Protein AF-A0A510JCS2-F1 (afdb_monomer)

Foldseek 3Di:
DDDDDDDDDDDDDDDDDDDDDDDDDDDDDDPPPDPPPDDPPPPPPDPDPPPDDQPFFDFCLPFQFLADDQFWEQFAPAAAFFQDPVGRQDADEDDCVQQADADDPPPPPALDCNVHPRHQEDQQKEWEWQWQADQPPPVLAHTDGAQFTGIHNGTHQWTDHPSDIDGNFRTGREHEEYEFLPPDDDDDPNDDTIDHEHENYEFEYEFCFLNNAHGPPRTRAHEHYEYAAEYEYEHYEAEAFARYEDYEYEQLQLYAYAYYNYEHEYYDPVDPRGHRASYEDYEYAAAFLLCSLFVSQVHGLLAAHHEYHYEYEYEQQFESYEHYEDAFEGGAYQYAYPYEAEAQFASYEDYHQQFAYFQLLLQQQFFAHPDQLGNHSRHHNVLQGRFHEHHCVDAYEYQFANYEYAEFFAADFCVSHDYDYQGPVQVPPDDDDRDPPPPPVQADHPVLSVVLRRLRRTRAHLHEYAFHYEYWQHNHPPPPDCFGDPRRPPPPGRNAHENYEREEAERLFAFPDACCPRSVNDNSPRRRRSSSRTTHAAEYQHYHYHYHPRYDSYYHYDYHNNGHYHHLDPDDPDFQWGWDFDQDPVHNSGTDTHTDPVGTNPSDDHRDDDDPD

Secondary structure (DSSP, 8-state):
------PPPPP---PPPPPP----PPP----------PPP--------------------SS------SSS-EEE--SBPPP--TT-SS---B--HHHH---SSS---SS--TTTS----B-TT-EEEEEEEEPTT-SSS--EEEEEEEEETTEE--EEEETTEEEES-S--SEEEEEE-TT----EETTEE---EEEEEEEEEE--S-TT--PBGGGBS-EEEEEEESSEEEEEEEEEE-SSEEEEEEETTT--EEEEEEEEEEE---S-TT----S-EEEEEE-B-HHHHHHTTTTSGGGT--EEEEEEEEEEE-SSS-EEEEEESS---EEEE--S-EEE-SSS-EEEEEES-B--HHHHTT-S---STT-SSS---SSSS----EEE-SSPPEE-STT-EEEEE------TTS--B---GGGS-SS-----TT---TTS--HHHHHHHHHHT-S--B-SEEEEEEEESS-SSSSTT-SS--TTT-SSS-TTSEES-EEEEE-S---TT--HHHHS--B-TTT--BGGGS----EEE-EEEEEE-TTEES-EEEEE-TT--EEES-SS-SS--EEEEEEE-SS-TTSEEEEEEEEEE-TTPPPP------

Organism: NCBI:txid157692

Mean predicted aligned error: 10.58 Å

pLDDT: mean 82.83, std 17.28, range [33.03, 98.69]

Solvent-accessible surface area (backbone atoms only — not comparable to full-atom values): 31868 Å² total; per-residue (Å²): 142,82,84,88,86,85,86,79,83,80,89,78,88,76,81,87,76,81,79,84,85,81,80,81,76,78,83,81,74,75,81,79,83,69,77,88,69,75,72,78,80,78,80,70,76,74,84,73,75,77,89,73,81,81,78,69,57,82,64,64,84,76,57,73,48,52,55,57,76,82,76,18,26,66,34,35,62,33,64,29,43,38,65,45,98,87,62,53,47,70,87,28,61,55,47,57,92,58,64,57,70,42,74,55,97,72,50,78,92,59,82,46,60,47,41,40,31,59,42,30,25,38,74,64,42,39,38,19,21,22,30,44,55,40,95,83,48,85,82,57,72,48,61,46,78,37,59,36,20,30,44,60,91,38,50,36,46,46,32,40,41,97,76,42,84,46,70,81,44,57,20,41,18,15,28,33,37,45,35,30,76,83,69,78,85,58,74,65,93,86,46,91,65,67,36,24,42,39,31,33,31,34,34,24,20,16,18,50,46,63,82,37,47,51,20,51,92,79,22,48,20,20,31,23,32,37,43,39,33,32,28,40,43,33,45,34,42,30,29,31,37,10,32,14,28,43,33,34,36,44,30,29,36,22,27,43,36,36,32,38,71,26,37,47,29,48,43,74,86,81,44,89,80,40,72,38,31,29,26,28,46,34,37,46,40,28,31,24,56,41,20,28,48,32,46,42,58,93,40,24,27,23,25,34,44,11,29,45,39,54,32,51,33,26,46,36,58,38,32,41,26,29,40,36,37,40,41,22,37,48,44,20,36,37,40,47,37,52,20,51,38,38,31,26,8,16,31,25,28,45,32,39,32,37,13,28,30,51,28,47,54,58,36,51,48,31,24,60,48,92,49,90,85,49,53,18,35,22,40,52,77,72,55,50,44,25,61,17,30,41,30,35,76,31,49,37,36,35,15,13,14,30,25,31,42,36,36,20,30,43,78,45,84,41,85,76,45,63,65,45,79,59,29,46,85,64,56,51,90,79,68,101,62,96,57,93,76,77,79,52,99,84,57,81,54,70,68,57,46,50,57,23,30,42,44,12,13,19,16,37,56,51,36,43,26,32,50,36,31,37,32,5,75,44,28,32,86,53,90,80,47,81,43,30,44,84,52,6,40,78,85,77,52,36,72,42,17,36,32,27,31,43,33,41,37,29,36,34,33,26,70,87,50,46,36,46,76,65,29,26,43,57,22,84,78,43,50,40,59,44,58,62,45,67,41,51,46,37,46,31,28,28,80,49,77,45,76,29,93,28,40,37,76,60,39,68,67,47,71,36,76,69,29,38,78,45,67,52,49,97,65,74,97,68,76,47,67,16,48,40,73,42,64,28,92,92,43,72,94,40,41,37,89,34,80,37,91,92,44,55,22,82,74,62,65,65,58,67,68,88,72,86,126

Radius of gyration: 36.14 Å; Cα contacts (8 Å, |Δi|>4): 1720; chains: 1; bounding box: 73×87×168 Å

Structure (mmCIF, N/CA/C/O backbone):
data_AF-A0A510JCS2-F1
#
_entry.id   AF-A0A510JCS2-F1
#
loop_
_atom_site.group_PDB
_atom_site.id
_atom_site.type_symbol
_atom_site.label_atom_id
_atom_site.label_alt_id
_atom_site.label_comp_id
_atom_site.label_asym_id
_atom_site.label_entity_id
_atom_site.label_seq_id
_atom_site.pdbx_PDB_ins_code
_atom_site.Cartn_x
_atom_site.Cartn_y
_atom_site.Cartn_z
_atom_site.occupancy
_atom_site.B_iso_or_equiv
_atom_site.auth_seq_id
_atom_site.auth_comp_id
_atom_site.auth_asym_id
_atom_site.auth_atom_id
_atom_site.pdbx_PDB_model_num
ATOM 1 N N . MET A 1 1 ? -25.980 69.689 127.027 1.00 40.28 1 MET A N 1
ATOM 2 C CA . MET A 1 1 ? -26.765 68.576 127.602 1.00 40.28 1 MET A CA 1
ATOM 3 C C . MET A 1 1 ? -27.715 68.049 126.528 1.00 40.28 1 MET A C 1
ATOM 5 O O . MET A 1 1 ? -28.690 68.714 126.209 1.00 40.28 1 MET A O 1
ATOM 9 N N . LYS A 1 2 ? -27.383 66.916 125.907 1.00 33.03 2 LYS A N 1
ATOM 10 C CA . LYS A 1 2 ? -28.303 66.027 125.181 1.00 33.03 2 LYS A CA 1
ATOM 11 C C . LYS A 1 2 ? -27.765 64.620 125.427 1.00 33.03 2 LYS A C 1
ATOM 13 O O . LYS A 1 2 ? -26.567 64.405 125.288 1.00 33.03 2 LYS A O 1
ATOM 18 N N . VAL A 1 3 ? -28.640 63.771 125.947 1.00 37.84 3 VAL A N 1
ATOM 19 C CA . VAL A 1 3 ? -28.343 62.483 126.574 1.00 37.84 3 VAL A CA 1
ATOM 20 C C . VAL A 1 3 ? -28.224 61.388 125.516 1.00 37.84 3 VAL A C 1
ATOM 22 O O . VAL A 1 3 ? -28.898 61.434 124.488 1.00 37.84 3 VAL A O 1
ATOM 25 N N . ASP A 1 4 ? -27.335 60.449 125.826 1.00 39.06 4 ASP A N 1
ATOM 26 C CA . ASP A 1 4 ? -26.970 59.224 125.124 1.00 39.06 4 ASP A CA 1
ATOM 27 C C . ASP A 1 4 ? -28.124 58.358 124.616 1.00 39.06 4 ASP A C 1
ATOM 29 O O . ASP A 1 4 ? -29.135 58.165 125.291 1.00 39.06 4 ASP A O 1
ATOM 33 N N . ALA A 1 5 ? -27.846 57.677 123.503 1.00 37.25 5 ALA A N 1
ATOM 34 C CA . ALA A 1 5 ? -28.131 56.253 123.366 1.00 37.25 5 ALA A CA 1
ATOM 35 C C . ALA A 1 5 ? -27.218 55.649 122.286 1.00 37.25 5 ALA A C 1
ATOM 37 O O . ALA A 1 5 ? -27.336 55.983 121.109 1.00 37.25 5 ALA A O 1
ATOM 38 N N . SER A 1 6 ? -26.347 54.706 122.649 1.00 43.09 6 SER A N 1
ATOM 39 C CA . SER A 1 6 ? -25.960 53.661 121.697 1.00 43.09 6 SER A CA 1
ATOM 40 C C . SER A 1 6 ? -25.827 52.322 122.417 1.00 43.09 6 SER A C 1
ATOM 42 O O . SER A 1 6 ? -25.069 52.166 123.374 1.00 43.09 6 SER A O 1
ATOM 44 N N . ILE A 1 7 ? -26.650 51.381 121.966 1.00 52.44 7 ILE A N 1
ATOM 45 C CA . ILE A 1 7 ? -26.740 49.991 122.399 1.00 52.44 7 ILE A CA 1
ATOM 46 C C . ILE A 1 7 ? -25.751 49.197 121.540 1.00 52.44 7 ILE A C 1
ATOM 48 O O . ILE A 1 7 ? -25.805 49.282 120.314 1.00 52.44 7 ILE A O 1
ATOM 52 N N . ARG A 1 8 ? -24.862 48.409 122.157 1.00 50.75 8 ARG A N 1
ATOM 53 C CA . ARG A 1 8 ? -24.066 47.395 121.444 1.00 50.75 8 ARG A CA 1
ATOM 54 C C . ARG A 1 8 ? -24.706 46.014 121.651 1.00 50.75 8 ARG A C 1
ATOM 56 O O . ARG A 1 8 ? -24.877 45.623 122.806 1.00 50.75 8 ARG A O 1
ATOM 63 N N . PRO A 1 9 ? -25.072 45.281 120.584 1.00 52.47 9 PRO A N 1
ATOM 64 C CA . PRO A 1 9 ? -25.609 43.927 120.705 1.00 52.47 9 PRO A CA 1
ATOM 65 C C . PRO A 1 9 ? -24.575 42.950 121.281 1.00 52.47 9 PRO A C 1
ATOM 67 O O . PRO A 1 9 ? -23.392 43.021 120.948 1.00 52.47 9 PRO A O 1
ATOM 70 N N . LYS A 1 10 ? -25.036 42.027 122.133 1.00 50.28 10 LYS A N 1
ATOM 71 C CA . LYS A 1 10 ? -24.261 40.870 122.607 1.00 50.28 10 LYS A CA 1
ATOM 72 C C . LYS A 1 10 ? -23.928 39.940 121.435 1.00 50.28 10 LYS A C 1
ATOM 74 O O . LYS A 1 10 ? -24.778 39.698 120.583 1.00 50.28 10 LYS A O 1
ATOM 79 N N . SER A 1 11 ? -22.711 39.402 121.434 1.00 54.38 11 SER A N 1
ATOM 80 C CA . SER A 1 11 ? -22.283 38.321 120.546 1.00 54.38 11 SER A CA 1
ATOM 81 C C . SER A 1 11 ? -23.146 37.074 120.758 1.00 54.38 11 SER A C 1
ATOM 83 O O . SER A 1 11 ? -23.364 36.659 121.897 1.00 54.38 11 SER A O 1
ATOM 85 N N . VAL A 1 12 ? -23.623 36.491 119.660 1.00 52.31 12 VAL A N 1
ATOM 86 C CA . VAL A 1 12 ? -24.326 35.205 119.623 1.00 52.31 12 VAL A CA 1
ATOM 87 C C . VAL A 1 12 ? -23.375 34.206 118.974 1.00 52.31 12 VAL A C 1
ATOM 89 O O . VAL A 1 12 ? -23.005 34.381 117.815 1.00 52.31 12 VAL A O 1
ATOM 92 N N . GLU A 1 13 ? -22.950 33.196 119.729 1.00 54.44 13 GLU A N 1
ATOM 93 C CA . GLU A 1 13 ? -22.281 32.017 119.179 1.00 54.44 13 GLU A CA 1
ATOM 94 C C . GLU A 1 13 ? -23.361 31.063 118.653 1.00 54.44 13 GLU A C 1
ATOM 96 O O . GLU A 1 13 ? -24.309 30.736 119.367 1.00 54.44 13 GLU A O 1
ATOM 101 N N . LEU A 1 14 ? -23.253 30.676 117.382 1.00 51.94 14 LEU A N 1
ATOM 102 C CA . LEU A 1 14 ? -24.076 29.640 116.764 1.00 51.94 14 LEU A CA 1
ATOM 103 C C . LEU A 1 14 ? -23.169 28.442 116.494 1.00 51.94 14 LEU A C 1
ATOM 105 O O . LEU A 1 14 ? -22.202 28.564 115.739 1.00 51.94 14 LEU A O 1
ATOM 109 N N . ASP A 1 15 ? -23.487 27.304 117.106 1.00 56.53 15 ASP A N 1
ATOM 110 C CA . ASP A 1 15 ? -22.821 26.036 116.823 1.00 56.53 15 ASP A CA 1
ATOM 111 C C . ASP A 1 15 ? -22.972 25.674 115.329 1.00 56.53 15 ASP A C 1
ATOM 113 O O . ASP A 1 15 ? -24.056 25.850 114.757 1.00 56.53 15 ASP A O 1
ATOM 117 N N . PRO A 1 16 ? -21.917 25.167 114.662 1.00 56.81 16 PRO A N 1
ATOM 118 C CA . PRO A 1 16 ? -21.992 24.809 113.254 1.00 56.81 16 PRO A CA 1
ATOM 119 C C . PRO A 1 16 ? -22.957 23.636 113.036 1.00 56.81 16 PRO A C 1
ATOM 121 O O . PRO A 1 16 ? -22.722 22.520 113.496 1.00 56.81 16 PRO A O 1
ATOM 124 N N . VAL A 1 17 ? -24.031 23.881 112.283 1.00 59.53 17 VAL A N 1
ATOM 125 C CA . VAL A 1 17 ? -24.953 22.837 111.817 1.00 59.53 17 VAL A CA 1
ATOM 126 C C . VAL A 1 17 ? -24.301 22.091 110.641 1.00 59.53 17 VAL A C 1
ATOM 128 O O . VAL A 1 17 ? -23.920 22.739 109.662 1.00 59.53 17 VAL A O 1
ATOM 131 N N . PRO A 1 18 ? -24.168 20.752 110.685 1.00 58.53 18 PRO A N 1
ATOM 132 C CA . PRO A 1 18 ? -23.629 19.976 109.571 1.00 58.53 18 PRO A CA 1
ATOM 133 C C . PRO A 1 18 ? -24.501 20.134 108.320 1.00 58.53 18 PRO A C 1
ATOM 135 O O . PRO A 1 18 ? -25.719 19.958 108.377 1.00 58.53 18 PRO A O 1
ATOM 138 N N . ALA A 1 19 ? -23.882 20.454 107.183 1.00 54.91 19 ALA A N 1
ATOM 139 C CA . ALA A 1 19 ? -24.587 20.563 105.911 1.00 54.91 19 ALA A CA 1
ATOM 140 C C . ALA A 1 19 ? -25.191 19.201 105.499 1.00 54.91 19 ALA A C 1
ATOM 142 O O . ALA A 1 19 ? -24.510 18.177 105.610 1.00 54.91 19 ALA A O 1
ATOM 143 N N . PRO A 1 20 ? -26.440 19.159 104.999 1.00 56.12 20 PRO A N 1
ATOM 144 C CA . PRO A 1 20 ? -27.030 17.928 104.492 1.00 56.12 20 PRO A CA 1
ATOM 145 C C . PRO A 1 20 ? -26.264 17.448 103.254 1.00 56.12 20 PRO A C 1
ATOM 147 O O . PRO A 1 20 ? -26.075 18.183 102.285 1.00 56.12 20 PRO A O 1
ATOM 150 N N . THR A 1 21 ? -25.824 16.194 103.279 1.00 52.25 21 THR A N 1
ATOM 151 C CA . THR A 1 21 ? -25.236 15.513 102.125 1.00 52.25 21 THR A CA 1
ATOM 152 C C . THR A 1 21 ? -26.355 15.097 101.174 1.00 52.25 21 THR A C 1
ATOM 154 O O . THR A 1 21 ? -27.142 14.201 101.468 1.00 52.25 21 THR A O 1
ATOM 157 N N . VAL A 1 22 ? -26.441 15.756 100.019 1.00 52.44 22 VAL A N 1
ATOM 158 C CA . VAL A 1 22 ? -27.317 15.329 98.922 1.00 52.44 22 VAL A CA 1
ATOM 159 C C . VAL A 1 22 ? -26.556 14.289 98.106 1.00 52.44 22 VAL A C 1
ATOM 161 O O . VAL A 1 22 ? -25.586 14.617 97.426 1.00 52.44 22 VAL A O 1
ATOM 164 N N . SER A 1 23 ? -26.968 13.025 98.189 1.00 56.09 23 SER A N 1
ATOM 165 C CA . SER A 1 23 ? -26.507 11.992 97.259 1.00 56.09 23 SER A CA 1
ATOM 166 C C . SER A 1 23 ? -27.398 12.021 96.017 1.00 56.09 23 SER A C 1
ATOM 168 O O . SER A 1 23 ? -28.617 11.893 96.107 1.00 56.09 23 SER A O 1
ATOM 170 N N . ILE A 1 24 ? -26.799 12.236 94.847 1.00 51.81 24 ILE A N 1
ATOM 171 C CA . ILE A 1 24 ? -27.482 12.074 93.562 1.00 51.81 24 ILE A CA 1
ATOM 172 C C . ILE A 1 24 ? -27.280 10.613 93.166 1.00 51.81 24 ILE A C 1
ATOM 174 O O . ILE A 1 24 ? -26.166 10.213 92.832 1.00 51.81 24 ILE A O 1
ATOM 178 N N . ALA A 1 25 ? -28.333 9.802 93.245 1.00 60.12 25 ALA A N 1
ATOM 179 C CA . ALA A 1 25 ? -28.305 8.467 92.660 1.00 60.12 25 ALA A CA 1
ATOM 180 C C . ALA A 1 25 ? -28.222 8.597 91.131 1.00 60.12 25 ALA A C 1
ATOM 182 O O . ALA A 1 25 ? -28.935 9.405 90.531 1.00 60.12 25 ALA A O 1
ATOM 183 N N . THR A 1 26 ? -27.344 7.823 90.495 1.00 53.34 26 THR A N 1
ATOM 184 C CA . THR A 1 26 ? -27.272 7.729 89.033 1.00 53.34 26 THR A CA 1
ATOM 185 C C . THR A 1 26 ? -28.647 7.315 88.491 1.00 53.34 26 THR A C 1
ATOM 187 O O . THR A 1 26 ? -29.250 6.403 89.062 1.00 53.34 26 THR A O 1
ATOM 190 N N . PRO A 1 27 ? -29.171 7.943 87.421 1.00 54.16 27 PRO A N 1
ATOM 191 C CA . PRO A 1 27 ? -30.419 7.499 86.814 1.00 54.16 27 PRO A CA 1
ATOM 192 C C . PRO A 1 27 ? -30.298 6.026 86.409 1.00 54.16 27 PRO A C 1
ATOM 194 O O . PRO A 1 27 ? -29.400 5.662 85.652 1.00 54.16 27 PRO A O 1
ATOM 197 N N . SER A 1 28 ? -31.191 5.181 86.921 1.00 57.56 28 SER A N 1
ATOM 198 C CA . SER A 1 28 ? -31.373 3.826 86.405 1.00 57.56 28 SER A CA 1
ATOM 199 C C . SER A 1 28 ? -32.065 3.944 85.053 1.00 57.56 28 SER A C 1
ATOM 201 O O . SER A 1 28 ? -33.245 4.283 84.996 1.00 57.56 28 SER A O 1
ATOM 203 N N . LEU A 1 29 ? -31.330 3.710 83.969 1.00 51.47 29 LEU A N 1
ATOM 204 C CA . LEU A 1 29 ? -31.937 3.443 82.670 1.00 51.47 29 LEU A CA 1
ATOM 205 C C . LEU A 1 29 ? -32.537 2.040 82.726 1.00 51.47 29 LEU A C 1
ATOM 207 O O . LEU A 1 29 ? -31.810 1.073 82.958 1.00 51.47 29 LEU A O 1
ATOM 211 N N . ASP A 1 30 ? -33.847 1.931 82.510 1.00 61.56 30 ASP A N 1
ATOM 212 C CA . ASP A 1 30 ? -34.448 0.644 82.176 1.00 61.56 30 ASP A CA 1
ATOM 213 C C . ASP A 1 30 ? -33.700 0.077 80.958 1.00 61.56 30 ASP A C 1
ATOM 215 O O . ASP A 1 30 ? -33.443 0.822 80.003 1.00 61.56 30 ASP A O 1
ATOM 219 N N . PRO A 1 31 ? -33.307 -1.208 80.961 1.00 55.94 31 PRO A N 1
ATOM 220 C CA . PRO A 1 31 ? -32.676 -1.800 79.796 1.00 55.94 31 PRO A CA 1
ATOM 221 C C . PRO A 1 31 ? -33.654 -1.703 78.624 1.00 55.94 31 PRO A C 1
ATOM 223 O O . PRO A 1 31 ? -34.727 -2.311 78.637 1.00 55.94 31 PRO A O 1
ATOM 226 N N . LEU A 1 32 ? -33.292 -0.915 77.608 1.00 53.06 32 LEU A N 1
ATOM 227 C CA . LEU A 1 32 ? -33.999 -0.920 76.337 1.00 53.06 32 LEU A CA 1
ATOM 228 C C . LEU A 1 32 ? -33.812 -2.321 75.752 1.00 53.06 32 LEU A C 1
ATOM 230 O O . LEU A 1 32 ? -32.733 -2.665 75.275 1.00 53.06 32 LEU A O 1
ATOM 234 N N . ASN A 1 33 ? -34.854 -3.144 75.832 1.00 59.09 33 ASN A N 1
ATOM 235 C CA . ASN A 1 33 ? -34.859 -4.475 75.248 1.00 59.09 33 ASN A CA 1
ATOM 236 C C . ASN A 1 33 ? -35.090 -4.322 73.736 1.00 59.09 33 ASN A C 1
ATOM 238 O O . ASN A 1 33 ? -36.185 -4.566 73.229 1.00 59.09 33 ASN A O 1
ATOM 242 N N . ILE A 1 34 ? -34.083 -3.800 73.032 1.00 58.91 34 ILE A N 1
ATOM 243 C CA . ILE A 1 34 ? -34.068 -3.789 71.572 1.00 58.91 34 ILE A CA 1
ATOM 244 C C . ILE A 1 34 ? -33.797 -5.239 71.169 1.00 58.91 34 ILE A C 1
ATOM 246 O O . ILE A 1 34 ? -32.753 -5.766 71.558 1.00 58.91 34 ILE A O 1
ATOM 250 N N . PRO A 1 35 ? -34.716 -5.922 70.465 1.00 59.91 35 PRO A N 1
ATOM 251 C CA . PRO A 1 35 ? -34.397 -7.226 69.914 1.00 59.91 35 PRO A CA 1
ATOM 252 C C . PRO A 1 35 ? -33.165 -7.066 69.027 1.00 59.91 35 PRO A C 1
ATOM 254 O O . PRO A 1 35 ? -33.132 -6.172 68.180 1.00 59.91 35 PRO A O 1
ATOM 257 N N . ASP A 1 36 ? -32.162 -7.909 69.260 1.00 57.91 36 ASP A N 1
ATOM 258 C CA . ASP A 1 36 ? -30.981 -8.030 68.412 1.00 57.91 36 ASP A CA 1
ATOM 259 C C . ASP A 1 36 ? -31.480 -8.516 67.044 1.00 57.91 36 ASP A C 1
ATOM 261 O O . ASP A 1 36 ? -31.690 -9.705 66.803 1.00 57.91 36 ASP A O 1
ATOM 265 N N . MET A 1 37 ? -31.864 -7.569 66.190 1.00 58.94 37 MET A N 1
ATOM 266 C CA . MET A 1 37 ? -32.220 -7.859 64.817 1.00 58.94 37 MET A CA 1
ATOM 267 C C . MET A 1 37 ? -30.908 -7.936 64.068 1.00 58.94 37 MET A C 1
ATOM 269 O O . MET A 1 37 ? -30.307 -6.901 63.769 1.00 58.94 37 MET A O 1
ATOM 273 N N . ASP A 1 38 ? -30.484 -9.163 63.768 1.00 66.31 38 ASP A N 1
ATOM 274 C CA . ASP A 1 38 ? -29.432 -9.389 62.790 1.00 66.31 38 ASP A CA 1
ATOM 275 C C . ASP A 1 38 ? -29.749 -8.534 61.553 1.00 66.31 38 ASP A C 1
ATOM 277 O O . ASP A 1 38 ? -30.872 -8.605 61.027 1.00 66.31 38 ASP A O 1
ATOM 281 N N . PRO A 1 39 ? -28.817 -7.675 61.100 1.00 63.12 39 PRO A N 1
ATOM 282 C CA . PRO A 1 39 ? -29.041 -6.898 59.897 1.00 63.12 39 PRO A CA 1
ATOM 283 C C . PRO A 1 39 ? -29.386 -7.872 58.765 1.00 63.12 39 PRO A C 1
ATOM 285 O O . PRO A 1 39 ? -28.739 -8.918 58.650 1.00 63.12 39 PRO A O 1
ATOM 288 N N . PRO A 1 40 ? -30.411 -7.576 57.941 1.00 64.44 40 PRO A N 1
ATOM 289 C CA . PRO A 1 40 ? -30.800 -8.468 56.861 1.00 64.44 40 PRO A CA 1
ATOM 290 C C . PRO A 1 40 ? -29.562 -8.779 56.026 1.00 64.44 40 PRO A C 1
ATOM 292 O O . PRO A 1 40 ? -28.863 -7.861 55.592 1.00 64.44 40 PRO A O 1
ATOM 295 N N . SER A 1 41 ? -29.267 -10.068 55.845 1.00 65.00 41 SER A N 1
ATOM 296 C CA . SER A 1 41 ? -28.102 -10.493 55.080 1.00 65.00 41 SER A CA 1
ATOM 297 C C . SER A 1 41 ? -28.197 -9.882 53.684 1.00 65.00 41 SER A C 1
ATOM 299 O O . SER A 1 41 ? -29.076 -10.244 52.896 1.00 65.00 41 SER A O 1
ATOM 301 N N . LEU A 1 42 ? -27.319 -8.929 53.386 1.00 55.28 42 LEU A N 1
ATOM 302 C CA . LEU A 1 42 ? -27.231 -8.343 52.063 1.00 55.28 42 LEU A CA 1
ATOM 303 C C . LEU A 1 42 ? -26.590 -9.394 51.160 1.00 55.28 42 LEU A C 1
ATOM 305 O O . LEU A 1 42 ? -25.377 -9.592 51.186 1.00 55.28 42 LEU A O 1
ATOM 309 N N . ASN A 1 43 ? -27.415 -10.101 50.392 1.00 66.56 43 ASN A N 1
ATOM 310 C CA . ASN A 1 43 ? -26.926 -11.003 49.365 1.00 66.56 43 ASN A CA 1
ATOM 311 C C . ASN A 1 43 ? -26.439 -10.133 48.200 1.00 66.56 43 ASN A C 1
ATOM 313 O O . ASN A 1 43 ? -27.210 -9.794 47.303 1.00 66.56 43 ASN A O 1
ATOM 317 N N . VAL A 1 44 ? -25.193 -9.664 48.285 1.00 61.91 44 VAL A N 1
ATOM 318 C CA . VAL A 1 44 ? -24.535 -8.970 47.178 1.00 61.91 44 VAL A CA 1
ATOM 319 C C . VAL A 1 44 ? -24.339 -10.028 46.094 1.00 61.91 44 VAL A C 1
ATOM 321 O O . VAL A 1 44 ? -23.590 -10.974 46.342 1.00 61.91 44 VAL A O 1
ATOM 324 N N . PRO A 1 45 ? -25.029 -9.943 44.940 1.00 65.31 45 PRO A N 1
ATOM 325 C CA . PRO A 1 45 ? -24.808 -10.901 43.872 1.00 65.31 45 PRO A CA 1
ATOM 326 C C . PRO A 1 45 ? -23.322 -10.887 43.525 1.00 65.31 45 PRO A C 1
ATOM 328 O O . PRO A 1 45 ? -22.732 -9.823 43.318 1.00 65.31 45 PRO A O 1
ATOM 331 N N . GLU A 1 46 ? -22.719 -12.072 43.519 1.00 71.12 46 GLU A N 1
ATOM 332 C CA . GLU A 1 46 ? -21.349 -12.248 43.062 1.00 71.12 46 GLU A CA 1
ATOM 333 C C . GLU A 1 46 ? -21.256 -11.650 41.648 1.00 71.12 46 GLU A C 1
ATOM 335 O O . GLU A 1 46 ? -22.172 -11.878 40.847 1.00 71.12 46 GLU A O 1
ATOM 340 N N . PRO A 1 47 ? -20.236 -10.829 41.334 1.00 53.72 47 PRO A N 1
ATOM 341 C CA . PRO A 1 47 ? -20.093 -10.261 40.004 1.00 53.72 47 PRO A CA 1
ATOM 342 C C . PRO A 1 47 ? -20.078 -11.397 38.982 1.00 53.72 47 PRO A C 1
ATOM 344 O O . PRO A 1 47 ? -19.101 -12.135 38.876 1.00 53.72 47 PRO A O 1
ATOM 347 N N . ALA A 1 48 ? -21.173 -11.564 38.243 1.00 59.50 48 ALA A N 1
ATOM 348 C CA . ALA A 1 48 ? -21.183 -12.471 37.116 1.00 59.50 48 ALA A CA 1
ATOM 349 C C . ALA A 1 48 ? -20.252 -11.854 36.077 1.00 59.50 48 ALA A C 1
ATOM 351 O O . ALA A 1 48 ? -20.562 -10.800 35.517 1.00 59.50 48 ALA A O 1
ATOM 352 N N . THR A 1 49 ? -19.094 -12.474 35.850 1.00 52.34 49 THR A N 1
ATOM 353 C CA . THR A 1 49 ? -18.273 -12.152 34.687 1.00 52.34 49 THR A CA 1
ATOM 354 C C . THR A 1 49 ? -19.190 -12.322 33.480 1.00 52.34 49 THR A C 1
ATOM 356 O O . THR A 1 49 ? -19.708 -13.425 33.293 1.00 52.34 49 THR A O 1
ATOM 359 N N . PRO A 1 50 ? -19.489 -11.268 32.703 1.00 54.56 50 PRO A N 1
ATOM 360 C CA . PRO A 1 50 ? -20.288 -11.456 31.510 1.00 54.56 50 PRO A CA 1
ATOM 361 C C . PRO A 1 50 ? -19.563 -12.475 30.628 1.00 54.56 50 PRO A C 1
ATOM 363 O O . PRO A 1 50 ? -18.395 -12.273 30.292 1.00 54.56 50 PRO A O 1
ATOM 366 N N . ASP A 1 51 ? -20.247 -13.565 30.271 1.00 56.09 51 ASP A N 1
ATOM 367 C CA . ASP A 1 51 ? -19.819 -14.485 29.214 1.00 56.09 51 ASP A CA 1
ATOM 368 C C . ASP A 1 51 ? -19.949 -13.736 27.879 1.00 56.09 51 ASP A C 1
ATOM 370 O O . ASP A 1 51 ? -20.889 -13.901 27.103 1.00 56.09 51 ASP A O 1
ATOM 374 N N . PHE A 1 52 ? -19.032 -12.797 27.657 1.00 58.34 52 PHE A N 1
ATOM 375 C CA . PHE A 1 52 ? -18.953 -12.006 26.445 1.00 58.34 52 PHE A CA 1
ATOM 376 C C . PHE A 1 52 ? -17.928 -12.651 25.518 1.00 58.34 52 PHE A C 1
ATOM 378 O O . PHE A 1 52 ? -16.724 -12.405 25.610 1.00 58.34 52 PHE A O 1
ATOM 385 N N . ALA A 1 53 ? -18.415 -13.499 24.615 1.00 63.72 53 ALA A N 1
ATOM 386 C CA . ALA A 1 53 ? -17.640 -13.928 23.463 1.00 63.72 53 ALA A CA 1
ATOM 387 C C . ALA A 1 53 ? -17.706 -12.821 22.401 1.00 63.72 53 ALA A C 1
ATOM 389 O O . ALA A 1 53 ? -18.741 -12.609 21.772 1.00 63.72 53 ALA A O 1
ATOM 390 N N . LEU A 1 54 ? -16.605 -12.090 22.226 1.00 70.69 54 LEU A N 1
ATOM 391 C CA . LEU A 1 54 ? -16.479 -11.093 21.168 1.00 70.69 54 LEU A CA 1
ATOM 392 C C . LEU A 1 54 ? -16.237 -11.800 19.828 1.00 70.69 54 LEU A C 1
ATOM 394 O O . LEU A 1 54 ? -15.157 -12.355 19.620 1.00 70.69 54 LEU A O 1
ATOM 398 N N . ASP A 1 55 ? -17.224 -11.771 18.929 1.00 83.50 55 ASP A N 1
ATOM 399 C CA . ASP A 1 55 ? -17.051 -12.213 17.540 1.00 83.50 55 ASP A CA 1
ATOM 400 C C . ASP A 1 55 ? -16.214 -11.175 16.783 1.00 83.50 55 ASP A C 1
ATOM 402 O O . ASP A 1 55 ? -16.717 -10.162 16.295 1.00 83.50 55 ASP A O 1
ATOM 406 N N . LEU A 1 56 ? -14.899 -11.384 16.763 1.00 89.25 56 LEU A N 1
ATOM 407 C CA . LEU A 1 56 ? -13.981 -10.545 16.005 1.00 89.25 56 LEU A CA 1
ATOM 408 C C . LEU A 1 56 ? -14.027 -10.947 14.526 1.00 89.25 56 LEU A C 1
ATOM 410 O O . LEU A 1 56 ? -14.018 -12.143 14.237 1.00 89.25 56 LEU A O 1
ATOM 414 N N . PRO A 1 57 ? -13.983 -9.984 13.586 1.00 87.94 57 PRO A N 1
ATOM 415 C CA . PRO A 1 57 ? -13.828 -10.309 12.180 1.00 87.94 57 PRO A CA 1
ATOM 416 C C . PRO A 1 57 ? -12.547 -11.118 11.979 1.00 87.94 57 PRO A C 1
ATOM 418 O O . PRO A 1 57 ? -11.567 -10.951 12.715 1.00 87.94 57 PRO A O 1
ATOM 421 N N . GLU A 1 58 ? -12.530 -11.952 10.944 1.00 90.38 58 GLU A N 1
ATOM 422 C CA . GLU A 1 58 ? -11.323 -12.602 10.444 1.00 90.38 58 GLU A CA 1
ATOM 423 C C . GLU A 1 58 ? -10.744 -11.757 9.300 1.00 90.38 58 GLU A C 1
ATOM 425 O O . GLU A 1 58 ? -11.143 -11.916 8.144 1.00 90.38 58 GLU A O 1
ATOM 430 N N . PRO A 1 59 ? -9.793 -10.839 9.571 1.00 90.19 59 PRO A N 1
ATOM 431 C CA . PRO A 1 59 ? -9.238 -9.987 8.531 1.00 90.19 59 PRO A CA 1
ATOM 432 C C . PRO A 1 59 ? -8.531 -10.849 7.487 1.00 90.19 59 PRO A C 1
ATOM 434 O O . PRO A 1 59 ? -7.935 -11.878 7.831 1.00 90.19 59 PRO A O 1
ATOM 437 N N . ASN A 1 60 ? -8.515 -10.402 6.229 1.00 87.12 60 ASN A N 1
ATOM 438 C CA . ASN A 1 60 ? -7.813 -11.098 5.154 1.00 87.12 60 ASN A CA 1
ATOM 439 C C . ASN A 1 60 ? -6.284 -11.085 5.372 1.00 87.12 60 ASN A C 1
ATOM 441 O O . ASN A 1 60 ? -5.570 -10.244 4.842 1.00 87.12 60 ASN A O 1
ATOM 445 N N . THR A 1 61 ? -5.768 -12.028 6.163 1.00 79.62 61 THR A N 1
ATOM 446 C CA . THR A 1 61 ? -4.329 -12.180 6.480 1.00 79.62 61 THR A CA 1
ATOM 447 C C . THR A 1 61 ? -3.518 -12.862 5.394 1.00 79.62 61 THR A C 1
ATOM 449 O O . THR A 1 61 ? -2.299 -12.995 5.510 1.00 79.62 61 THR A O 1
ATOM 452 N N . LYS A 1 62 ? -4.190 -13.284 4.325 1.00 83.12 62 LYS A N 1
ATOM 453 C CA . LYS A 1 62 ? -3.575 -13.796 3.109 1.00 83.12 62 LYS A CA 1
ATOM 454 C C . LYS A 1 62 ? -4.091 -12.980 1.921 1.00 83.12 62 LYS A C 1
ATOM 456 O O . LYS A 1 62 ? -4.670 -13.579 1.013 1.00 83.12 62 LYS A O 1
ATOM 461 N N . PRO A 1 63 ? -3.936 -11.636 1.912 1.00 80.12 63 PRO A N 1
ATOM 462 C CA . PRO A 1 63 ? -4.382 -10.875 0.765 1.00 80.12 63 PRO A CA 1
ATOM 463 C C . PRO A 1 63 ? -3.588 -11.310 -0.454 1.00 80.12 63 PRO A C 1
ATOM 465 O O . PRO A 1 63 ? -2.414 -11.690 -0.358 1.00 80.12 63 PRO A O 1
ATOM 468 N N . PHE A 1 64 ? -4.264 -11.277 -1.593 1.00 85.81 64 PHE A N 1
ATOM 469 C CA . PHE A 1 64 ? -3.690 -11.646 -2.866 1.00 85.81 64 PHE A CA 1
ATOM 470 C C . PHE A 1 64 ? -2.447 -10.786 -3.153 1.00 85.81 64 PHE A C 1
ATOM 472 O O . PHE A 1 64 ? -2.516 -9.563 -3.111 1.00 85.81 64 PHE A O 1
ATOM 479 N N . ALA A 1 65 ? -1.302 -11.428 -3.401 1.00 86.25 65 ALA A N 1
ATOM 480 C CA . ALA A 1 65 ? 0.001 -10.763 -3.531 1.00 86.25 65 ALA A CA 1
ATOM 481 C C . ALA A 1 65 ? 0.870 -11.356 -4.652 1.00 86.25 65 ALA A C 1
ATOM 483 O O . ALA A 1 65 ? 2.090 -11.183 -4.664 1.00 86.25 65 ALA A O 1
ATOM 484 N N . ASP A 1 66 ? 0.261 -12.072 -5.602 1.00 89.12 66 ASP A N 1
ATOM 485 C CA . ASP A 1 66 ? 0.970 -12.699 -6.724 1.00 89.12 66 ASP A CA 1
ATOM 486 C C . ASP A 1 66 ? 1.218 -11.700 -7.871 1.00 89.12 66 ASP A C 1
ATOM 488 O O . ASP A 1 66 ? 0.922 -11.951 -9.041 1.00 89.12 66 ASP A O 1
ATOM 492 N N . PHE A 1 67 ? 1.739 -10.525 -7.517 1.00 88.19 67 PHE A N 1
ATOM 493 C CA . PHE A 1 67 ? 2.051 -9.442 -8.445 1.00 88.19 67 PHE A CA 1
ATOM 494 C C . PHE A 1 67 ? 3.523 -9.489 -8.861 1.00 88.19 67 PHE A C 1
ATOM 496 O O . PHE A 1 67 ? 4.388 -9.853 -8.064 1.00 88.19 67 PHE A O 1
ATOM 503 N N . LEU A 1 68 ? 3.811 -9.102 -10.105 1.00 85.00 68 LEU A N 1
ATOM 504 C CA . LEU A 1 68 ? 5.164 -8.904 -10.636 1.00 85.00 68 LEU A CA 1
ATOM 505 C C . LEU A 1 68 ? 5.173 -7.650 -11.513 1.00 85.00 68 LEU A C 1
ATOM 507 O O . LEU A 1 68 ? 4.267 -7.472 -12.324 1.00 85.00 68 LEU A O 1
ATOM 511 N N . PHE A 1 69 ? 6.203 -6.815 -11.393 1.00 82.00 69 PHE A N 1
ATOM 512 C CA . PHE A 1 69 ? 6.292 -5.545 -12.125 1.00 82.00 69 PHE A CA 1
ATOM 513 C C . PHE A 1 69 ? 7.290 -5.556 -13.294 1.00 82.00 69 PHE A C 1
ATOM 515 O O . PHE A 1 69 ? 7.137 -4.796 -14.245 1.00 82.00 69 PHE A O 1
ATOM 522 N N . ASP A 1 70 ? 8.305 -6.419 -13.254 1.00 70.62 70 ASP A N 1
ATOM 523 C CA . ASP A 1 70 ? 9.511 -6.358 -14.095 1.00 70.62 70 ASP A CA 1
ATOM 524 C C . ASP A 1 70 ? 9.412 -7.160 -15.407 1.00 70.62 70 ASP A C 1
ATOM 526 O O . ASP A 1 70 ? 10.329 -7.139 -16.231 1.00 70.62 70 ASP A O 1
ATOM 530 N N . ARG A 1 71 ? 8.311 -7.895 -15.635 1.00 65.88 71 ARG A N 1
ATOM 531 C CA . ARG A 1 71 ? 8.246 -8.932 -16.689 1.00 65.88 71 ARG A CA 1
ATOM 532 C C . ARG A 1 71 ? 7.118 -8.802 -17.703 1.00 65.88 71 ARG A C 1
ATOM 534 O O . ARG A 1 71 ? 6.628 -9.816 -18.210 1.00 65.88 71 ARG A O 1
ATOM 541 N N . GLY A 1 72 ? 6.757 -7.582 -18.085 1.00 66.12 72 GLY A N 1
ATOM 542 C CA . GLY A 1 72 ? 5.879 -7.358 -19.231 1.00 66.12 72 GLY A CA 1
ATOM 543 C C . GLY A 1 72 ? 4.836 -6.287 -19.012 1.00 66.12 72 GLY A C 1
ATOM 544 O O . GLY A 1 72 ? 3.909 -6.502 -18.230 1.00 66.12 72 GLY A O 1
ATOM 545 N N . MET A 1 73 ? 4.956 -5.205 -19.779 1.00 76.69 73 MET A N 1
ATOM 546 C CA . MET A 1 73 ? 4.052 -4.062 -19.713 1.00 76.69 73 MET A CA 1
ATOM 547 C C . MET A 1 73 ? 3.300 -3.878 -21.028 1.00 76.69 73 MET A C 1
ATOM 549 O O . MET A 1 73 ? 3.837 -4.180 -22.100 1.00 76.69 73 MET A O 1
ATOM 553 N N . VAL A 1 74 ? 2.051 -3.407 -20.941 1.00 73.88 74 VAL A N 1
ATOM 554 C CA . VAL A 1 74 ? 1.247 -3.021 -22.119 1.00 73.88 74 VAL A CA 1
ATOM 555 C C . VAL A 1 74 ? 1.849 -1.793 -22.781 1.00 73.88 74 VAL A C 1
ATOM 557 O O . VAL A 1 74 ? 1.938 -1.726 -24.010 1.00 73.88 74 VAL A O 1
ATOM 560 N N . ASN A 1 75 ? 2.275 -0.837 -21.961 1.00 72.62 75 ASN A N 1
ATOM 561 C CA . ASN A 1 75 ? 2.987 0.348 -22.389 1.00 72.62 75 ASN A CA 1
ATOM 562 C C . ASN A 1 75 ? 3.981 0.794 -21.294 1.00 72.62 75 ASN A C 1
ATOM 564 O O . ASN A 1 75 ? 3.847 0.412 -20.134 1.00 72.62 75 ASN A O 1
ATOM 568 N N . SER A 1 76 ? 4.987 1.559 -21.717 1.00 57.66 76 SER A N 1
ATOM 569 C CA . SER A 1 76 ? 6.033 2.222 -20.931 1.00 57.66 76 SER A CA 1
ATOM 570 C C . SER A 1 76 ? 7.091 1.356 -20.225 1.00 57.66 76 SER A C 1
ATOM 572 O O . SER A 1 76 ? 6.953 0.941 -19.089 1.00 57.66 76 SER A O 1
ATOM 574 N N . TYR A 1 77 ? 8.250 1.184 -20.876 1.00 52.69 77 TYR A N 1
ATOM 575 C CA . TYR A 1 77 ? 9.543 0.922 -20.227 1.00 52.69 77 TYR A CA 1
ATOM 576 C C . TYR A 1 77 ? 10.511 2.038 -20.634 1.00 52.69 77 TYR A C 1
ATOM 578 O O . TYR A 1 77 ? 11.265 1.904 -21.596 1.00 52.69 77 TYR A O 1
ATOM 586 N N . GLY A 1 78 ? 10.458 3.195 -19.976 1.00 54.16 78 GLY A N 1
ATOM 587 C CA . GLY A 1 78 ? 11.262 4.341 -20.400 1.00 54.16 78 GLY A CA 1
ATOM 588 C C . GLY A 1 78 ? 11.232 5.506 -19.423 1.00 54.16 78 GLY A C 1
ATOM 589 O O . GLY A 1 78 ? 10.340 5.601 -18.586 1.00 54.16 78 GLY A O 1
ATOM 590 N N . LYS A 1 79 ? 12.233 6.385 -19.545 1.00 57.06 79 LYS A N 1
ATOM 591 C CA . LYS A 1 79 ? 12.296 7.648 -18.805 1.00 57.06 79 LYS A CA 1
ATOM 592 C C . LYS A 1 79 ? 11.152 8.543 -19.276 1.00 57.06 79 LYS A C 1
ATOM 594 O O . LYS A 1 79 ? 11.216 9.080 -20.382 1.00 57.06 79 LYS A O 1
ATOM 599 N N . THR A 1 80 ? 10.117 8.701 -18.465 1.00 57.84 80 THR A N 1
ATOM 600 C CA . THR A 1 80 ? 9.108 9.743 -18.693 1.00 57.84 80 THR A CA 1
ATOM 601 C C . THR A 1 80 ? 9.728 11.108 -18.433 1.00 57.84 80 THR A C 1
ATOM 603 O O . THR A 1 80 ? 10.504 11.266 -17.490 1.00 57.84 80 THR A O 1
ATOM 606 N N . ALA A 1 81 ? 9.425 12.083 -19.292 1.00 52.88 81 ALA A N 1
ATOM 607 C CA . ALA A 1 81 ? 10.033 13.405 -19.215 1.00 52.88 81 ALA A CA 1
ATOM 608 C C . ALA A 1 81 ? 9.746 14.077 -17.860 1.00 52.88 81 ALA A C 1
ATOM 610 O O . ALA A 1 81 ? 8.606 14.103 -17.396 1.00 52.88 81 ALA A O 1
ATOM 611 N N . HIS A 1 82 ? 10.794 14.641 -17.258 1.00 55.16 82 HIS A N 1
ATOM 612 C CA . HIS A 1 82 ? 10.658 15.682 -16.247 1.00 55.16 82 HIS A CA 1
ATOM 613 C C . HIS A 1 82 ? 10.186 16.964 -16.942 1.00 55.16 82 HIS A C 1
ATOM 615 O O . HIS A 1 82 ? 10.721 17.274 -18.006 1.00 55.16 82 HIS A O 1
ATOM 621 N N . ILE A 1 83 ? 9.208 17.671 -16.369 1.00 54.62 83 ILE A N 1
ATOM 622 C CA . ILE A 1 83 ? 8.849 19.028 -16.793 1.00 54.62 83 ILE A CA 1
ATOM 623 C C . ILE A 1 83 ? 9.384 19.992 -15.741 1.00 54.62 83 ILE A C 1
ATOM 625 O O . ILE A 1 83 ? 8.903 20.008 -14.606 1.00 54.62 83 ILE A O 1
ATOM 629 N N . ASP A 1 84 ? 10.380 20.784 -16.115 1.00 54.12 84 ASP A N 1
ATOM 630 C CA . ASP A 1 84 ? 10.867 21.883 -15.289 1.00 54.12 84 ASP A CA 1
ATOM 631 C C . ASP A 1 84 ? 9.892 23.073 -15.311 1.00 54.12 84 ASP A C 1
ATOM 633 O O . ASP A 1 84 ? 9.293 23.345 -16.357 1.00 54.12 84 ASP A O 1
ATOM 637 N N . PRO A 1 85 ? 9.822 23.880 -14.232 1.00 45.75 85 PRO A N 1
ATOM 638 C CA . PRO A 1 85 ? 9.162 25.193 -14.250 1.00 45.75 85 PRO A CA 1
ATOM 639 C C . PRO A 1 85 ? 9.684 26.126 -15.360 1.00 45.75 85 PRO A C 1
ATOM 641 O O . PRO A 1 85 ? 8.954 26.996 -15.826 1.00 45.75 85 PRO A O 1
ATOM 644 N N . ASP A 1 86 ? 10.923 25.905 -15.817 1.00 50.50 86 ASP A N 1
ATOM 645 C CA . ASP A 1 86 ? 11.604 26.671 -16.871 1.00 50.50 86 ASP A CA 1
ATOM 646 C C . ASP A 1 86 ? 11.387 26.097 -18.291 1.00 50.50 86 ASP A C 1
ATOM 648 O O . ASP A 1 86 ? 12.009 26.550 -19.252 1.00 50.50 86 ASP A O 1
ATOM 652 N N . GLY A 1 87 ? 10.526 25.082 -18.454 1.00 47.62 87 GLY A N 1
ATOM 653 C CA . GLY A 1 87 ? 10.138 24.543 -19.765 1.00 47.62 87 GLY A CA 1
ATOM 654 C C . GLY A 1 87 ? 11.044 23.449 -20.347 1.00 47.62 87 GLY A C 1
ATOM 655 O O . GLY A 1 87 ? 10.892 23.095 -21.520 1.00 47.62 87 GLY A O 1
ATOM 656 N N . TYR A 1 88 ? 11.961 22.866 -19.566 1.00 45.38 88 TYR A N 1
ATOM 657 C CA . TYR A 1 88 ? 12.669 21.651 -19.982 1.00 45.38 88 TYR A CA 1
ATOM 658 C C . TYR A 1 88 ? 11.725 20.445 -19.878 1.00 45.38 88 TYR A C 1
ATOM 660 O O . TYR A 1 88 ? 11.257 20.134 -18.792 1.00 45.38 88 TYR A O 1
ATOM 668 N N . GLY A 1 89 ? 11.431 19.799 -21.016 1.00 58.84 89 GLY A N 1
ATOM 669 C CA . GLY A 1 89 ? 10.496 18.673 -21.133 1.00 58.84 89 GLY A CA 1
ATOM 670 C C . GLY A 1 89 ? 9.034 19.103 -21.262 1.00 58.84 89 GLY A C 1
ATOM 671 O O . GLY A 1 89 ? 8.275 19.041 -20.312 1.00 58.84 89 GLY A O 1
ATOM 672 N N . ALA A 1 90 ? 8.603 19.530 -22.450 1.00 65.38 90 ALA A N 1
ATOM 673 C CA . ALA A 1 90 ? 7.191 19.835 -22.691 1.00 65.38 90 ALA A CA 1
ATOM 674 C C . ALA A 1 90 ? 6.288 18.602 -22.477 1.00 65.38 90 ALA A C 1
ATOM 676 O O . ALA A 1 90 ? 6.728 17.467 -22.681 1.00 65.38 90 ALA A O 1
ATOM 677 N N . TRP A 1 91 ? 5.012 18.835 -22.142 1.00 78.69 91 TRP A N 1
ATOM 678 C CA . TRP A 1 91 ? 3.980 17.798 -22.216 1.00 78.69 91 TRP A CA 1
ATOM 679 C C . TRP A 1 91 ? 3.973 17.188 -23.621 1.00 78.69 91 TRP A C 1
ATOM 681 O O . TRP A 1 91 ? 3.687 17.863 -24.612 1.00 78.69 91 TRP A O 1
ATOM 691 N N . LYS A 1 92 ? 4.298 15.905 -23.697 1.00 84.19 92 LYS A N 1
ATOM 692 C CA . LYS A 1 92 ? 4.264 15.089 -24.901 1.00 84.19 92 LYS A CA 1
ATOM 693 C C . LYS A 1 92 ? 3.002 14.254 -24.856 1.00 84.19 92 LYS A C 1
ATOM 695 O O . LYS A 1 92 ? 2.858 13.382 -23.998 1.00 84.19 92 LYS A O 1
ATOM 700 N N . LYS A 1 93 ? 2.098 14.562 -25.780 1.00 89.25 93 LYS A N 1
ATOM 701 C CA . LYS A 1 93 ? 0.846 13.837 -25.957 1.00 89.25 93 LYS A CA 1
ATOM 702 C C . LYS A 1 93 ? 1.081 12.439 -26.503 1.00 89.25 93 LYS A C 1
ATOM 704 O O . LYS A 1 93 ? 2.006 12.198 -27.279 1.00 89.25 93 LYS A O 1
ATOM 709 N N . PHE A 1 94 ? 0.206 11.533 -26.110 1.00 88.31 94 PHE A N 1
ATOM 710 C CA . PHE A 1 94 ? 0.122 10.202 -26.661 1.00 88.31 94 PHE A CA 1
ATOM 711 C C . PHE A 1 94 ? -0.290 10.272 -28.134 1.00 88.31 94 PHE A C 1
ATOM 713 O O . PHE A 1 94 ? -1.372 10.730 -28.482 1.00 88.31 94 PHE A O 1
ATOM 720 N N . GLU A 1 95 ? 0.582 9.802 -29.020 1.00 87.25 95 GLU A N 1
ATOM 721 C CA . GLU A 1 95 ? 0.274 9.673 -30.444 1.00 87.25 95 GLU A CA 1
ATOM 722 C C . GLU A 1 95 ? -0.160 8.238 -30.785 1.00 87.25 95 GLU A C 1
ATOM 724 O O . GLU A 1 95 ? 0.655 7.313 -30.748 1.00 87.25 95 GLU A O 1
ATOM 729 N N . THR A 1 96 ? -1.426 8.046 -31.176 1.00 87.00 96 THR A N 1
ATOM 730 C CA . THR A 1 96 ? -1.986 6.726 -31.548 1.00 87.00 96 THR A CA 1
ATOM 731 C C . THR A 1 96 ? -1.138 6.006 -32.604 1.00 87.00 96 THR A C 1
ATOM 733 O O . THR A 1 96 ? -0.861 4.815 -32.468 1.00 87.00 96 THR A O 1
ATOM 736 N N . SER A 1 97 ? -0.655 6.725 -33.623 1.00 83.00 97 SER A N 1
ATOM 737 C CA . SER A 1 97 ? 0.170 6.163 -34.704 1.00 83.00 97 SER A CA 1
ATOM 738 C C . SER A 1 97 ? 1.528 5.624 -34.246 1.00 83.00 97 SER A C 1
ATOM 740 O O . SER A 1 97 ? 2.132 4.832 -34.966 1.00 83.00 97 SER A O 1
ATOM 742 N N . LYS A 1 98 ? 2.016 6.051 -33.076 1.00 79.12 98 LYS A N 1
ATOM 743 C CA . LYS A 1 98 ? 3.311 5.642 -32.513 1.00 79.12 98 LYS A CA 1
ATOM 744 C C . LYS A 1 98 ? 3.174 4.672 -31.349 1.00 79.12 98 LYS A C 1
ATOM 746 O O . LYS A 1 98 ? 4.026 3.807 -31.191 1.00 79.12 98 LYS A O 1
ATOM 751 N N . HIS A 1 99 ? 2.129 4.835 -30.539 1.00 81.19 99 HIS A N 1
ATOM 752 C CA . HIS A 1 99 ? 2.016 4.188 -29.232 1.00 81.19 99 HIS A CA 1
ATOM 753 C C . HIS A 1 99 ? 0.799 3.257 -29.094 1.00 81.19 99 HIS A C 1
ATOM 755 O O . HIS A 1 99 ? 0.639 2.644 -28.040 1.00 81.19 99 HIS A O 1
ATOM 761 N N . ASN A 1 100 ? -0.065 3.135 -30.115 1.00 84.88 100 ASN A N 1
ATOM 762 C CA . ASN A 1 100 ? -1.215 2.216 -30.125 1.00 84.88 100 ASN A CA 1
ATOM 763 C C . ASN A 1 100 ? -1.263 1.353 -31.405 1.00 84.88 100 ASN A C 1
ATOM 765 O O . ASN A 1 100 ? -2.278 1.242 -32.095 1.00 84.88 100 ASN A O 1
ATOM 769 N N . ILE A 1 101 ? -0.129 0.738 -31.746 1.00 76.12 101 ILE A N 1
ATOM 770 C CA . ILE A 1 101 ? -0.035 -0.196 -32.874 1.00 76.12 101 ILE A CA 1
ATOM 771 C C . ILE A 1 101 ? -0.613 -1.565 -32.452 1.00 76.12 101 ILE A C 1
ATOM 773 O O . ILE A 1 101 ? -0.117 -2.191 -31.511 1.00 76.12 101 ILE A O 1
ATOM 777 N N . GLY A 1 102 ? -1.677 -2.016 -33.130 1.00 66.88 102 GLY A N 1
ATOM 778 C CA . GLY A 1 102 ? -2.413 -3.253 -32.821 1.00 66.88 102 GLY A CA 1
ATOM 779 C C . GLY A 1 102 ? -1.774 -4.554 -33.340 1.00 66.88 102 GLY A C 1
ATOM 780 O O . GLY A 1 102 ? -0.728 -4.561 -33.993 1.00 66.88 102 GLY A O 1
ATOM 781 N N . SER A 1 103 ? -2.419 -5.692 -33.061 1.00 63.22 103 SER A N 1
ATOM 782 C CA . SER A 1 103 ? -2.018 -7.031 -33.525 1.00 63.22 103 SER A CA 1
ATOM 783 C C . SER A 1 103 ? -2.430 -7.308 -34.987 1.00 63.22 103 SER A C 1
ATOM 785 O O . SER A 1 103 ? -3.382 -8.040 -35.231 1.00 63.22 103 SER A O 1
ATOM 787 N N . GLY A 1 104 ? -1.726 -6.735 -35.972 1.00 58.97 104 GLY A N 1
ATOM 788 C CA . GLY A 1 104 ? -1.946 -6.962 -37.420 1.00 58.97 104 GLY A CA 1
ATOM 789 C C . GLY A 1 104 ? -0.634 -6.969 -38.218 1.00 58.97 104 GLY A C 1
ATOM 790 O O . GLY A 1 104 ? 0.419 -7.043 -37.600 1.00 58.97 104 GLY A O 1
ATOM 791 N N . ASP A 1 105 ? -0.649 -6.882 -39.557 1.00 46.03 105 ASP A N 1
ATOM 792 C CA . ASP A 1 105 ? 0.576 -6.871 -40.400 1.00 46.03 105 ASP A CA 1
ATOM 793 C C . ASP A 1 105 ? 1.502 -5.660 -40.162 1.00 46.03 105 ASP A C 1
ATOM 795 O O . ASP A 1 105 ? 2.690 -5.713 -40.468 1.00 46.03 105 ASP A O 1
ATOM 799 N N . ASN A 1 106 ? 1.007 -4.614 -39.494 1.00 52.81 106 ASN A N 1
ATOM 800 C CA . ASN A 1 106 ? 1.790 -3.474 -39.004 1.00 52.81 106 ASN A CA 1
ATOM 801 C C . ASN A 1 106 ? 2.503 -3.773 -37.670 1.00 52.81 106 ASN A C 1
ATOM 803 O O . ASN A 1 106 ? 2.593 -2.912 -36.801 1.00 52.81 106 ASN A O 1
ATOM 807 N N . LYS A 1 107 ? 2.993 -5.002 -37.463 1.00 59.44 107 LYS A N 1
ATOM 808 C CA . LYS A 1 107 ? 3.756 -5.356 -36.250 1.00 59.44 107 LYS A CA 1
ATOM 809 C C . LYS A 1 107 ? 4.996 -4.463 -36.179 1.00 59.44 107 LYS A C 1
ATOM 811 O O . LYS A 1 107 ? 5.688 -4.357 -37.194 1.00 59.44 107 LYS A O 1
ATOM 816 N N . PRO A 1 108 ? 5.364 -3.906 -35.010 1.00 57.97 108 PRO A N 1
ATOM 817 C CA . PRO A 1 108 ? 6.635 -3.209 -34.891 1.00 57.97 108 PRO A CA 1
ATOM 818 C C . PRO A 1 108 ? 7.770 -4.161 -35.299 1.00 57.97 108 PRO A C 1
ATOM 820 O O . PRO A 1 108 ? 7.962 -5.228 -34.701 1.00 57.97 108 PRO A O 1
ATOM 823 N N . SER A 1 109 ? 8.494 -3.808 -36.362 1.00 53.22 109 SER A N 1
ATOM 824 C CA . SER A 1 109 ? 9.725 -4.494 -36.772 1.00 53.22 109 SER A CA 1
ATOM 825 C C . SER A 1 109 ? 10.905 -4.098 -35.878 1.00 53.22 109 SER A C 1
ATOM 827 O O . SER A 1 109 ? 11.919 -4.792 -35.859 1.00 53.22 109 SER A O 1
ATOM 829 N N . TYR A 1 110 ? 10.750 -3.019 -35.100 1.00 54.50 110 TYR A N 1
ATOM 830 C CA . TYR A 1 110 ? 11.792 -2.401 -34.295 1.00 54.50 110 TYR A CA 1
ATOM 831 C C . TYR A 1 110 ? 11.306 -2.002 -32.894 1.00 54.50 110 TYR A C 1
ATOM 833 O O . TYR A 1 110 ? 10.131 -1.703 -32.671 1.00 54.50 110 TYR A O 1
ATOM 841 N N . VAL A 1 111 ? 12.258 -1.968 -31.960 1.00 56.94 111 VAL A N 1
ATOM 842 C CA . VAL A 1 111 ? 12.132 -1.454 -30.592 1.00 56.94 111 VAL A CA 1
ATOM 843 C C . VAL A 1 111 ? 12.167 0.086 -30.650 1.00 56.94 111 VAL A C 1
ATOM 845 O O . VAL A 1 111 ? 13.180 0.711 -30.362 1.00 56.94 111 VAL A O 1
ATOM 848 N N . GLY A 1 112 ? 11.092 0.700 -31.155 1.00 59.50 112 GLY A N 1
ATOM 849 C CA . GLY A 1 112 ? 10.964 2.153 -31.336 1.00 59.50 112 GLY A CA 1
ATOM 850 C C . GLY A 1 112 ? 10.317 2.894 -30.157 1.00 59.50 112 GLY A C 1
ATOM 851 O O . GLY A 1 112 ? 10.346 2.432 -29.012 1.00 59.50 112 GLY A O 1
ATOM 852 N N . GLU A 1 113 ? 9.703 4.041 -30.468 1.00 62.25 113 GLU A N 1
ATOM 853 C CA . GLU A 1 113 ? 9.004 4.933 -29.522 1.00 62.25 113 GLU A CA 1
ATOM 854 C C . GLU A 1 113 ? 7.883 4.224 -28.738 1.00 62.25 113 GLU A C 1
ATOM 856 O O . GLU A 1 113 ? 7.646 4.559 -27.588 1.00 62.25 113 GLU A O 1
ATOM 861 N N . ASP A 1 114 ? 7.278 3.165 -29.281 1.00 63.66 114 ASP A N 1
ATOM 862 C CA . ASP A 1 114 ? 6.259 2.349 -28.594 1.00 63.66 114 ASP A CA 1
ATOM 863 C C . ASP A 1 114 ? 6.808 1.564 -27.377 1.00 63.66 114 ASP A C 1
ATOM 865 O O . ASP A 1 114 ? 6.080 1.194 -26.460 1.00 63.66 114 ASP A O 1
ATOM 869 N N . THR A 1 115 ? 8.120 1.301 -27.345 1.00 57.81 115 THR A N 1
ATOM 870 C CA . THR A 1 115 ? 8.778 0.500 -26.286 1.00 57.81 115 THR A CA 1
ATOM 871 C C . THR A 1 115 ? 9.306 1.358 -25.148 1.00 57.81 115 THR A C 1
ATOM 873 O O . THR A 1 115 ? 9.374 0.928 -23.995 1.00 57.81 115 THR A O 1
ATOM 876 N N . ARG A 1 116 ? 9.685 2.587 -25.506 1.00 64.12 116 ARG A N 1
ATOM 877 C CA . ARG A 1 116 ? 10.247 3.635 -24.660 1.00 64.12 116 ARG A CA 1
ATOM 878 C C . ARG A 1 116 ? 9.434 4.897 -24.922 1.00 64.12 116 ARG A C 1
ATOM 880 O O . ARG A 1 116 ? 9.971 5.854 -25.489 1.00 64.12 116 ARG A O 1
ATOM 887 N N . PRO A 1 117 ? 8.142 4.881 -24.573 1.00 67.75 117 PRO A N 1
ATOM 888 C CA . PRO A 1 117 ? 7.271 6.000 -24.849 1.00 67.75 117 PRO A CA 1
ATOM 889 C C . PRO A 1 117 ? 7.822 7.197 -24.110 1.00 67.75 117 PRO A C 1
ATOM 891 O O . PRO A 1 117 ? 8.193 7.119 -22.938 1.00 67.75 117 PRO A O 1
ATOM 894 N N . ASN A 1 118 ? 7.915 8.297 -24.835 1.00 70.94 118 ASN A N 1
ATOM 895 C CA . ASN A 1 118 ? 8.359 9.563 -24.285 1.00 70.94 118 ASN A CA 1
ATOM 896 C C . ASN A 1 118 ? 7.171 10.475 -23.953 1.00 70.94 118 ASN A C 1
ATOM 898 O O . ASN A 1 118 ? 7.404 11.618 -23.562 1.00 70.94 118 ASN A O 1
ATOM 902 N N . TYR A 1 119 ? 5.933 9.990 -24.121 1.00 81.69 119 TYR A N 1
ATOM 903 C CA . TYR A 1 119 ? 4.731 10.713 -23.737 1.00 81.69 119 TYR A CA 1
ATOM 904 C C . TYR A 1 119 ? 4.603 10.775 -22.213 1.00 81.69 119 TYR A C 1
ATOM 906 O O . TYR A 1 119 ? 5.018 9.875 -21.483 1.00 81.69 119 TYR A O 1
ATOM 914 N N . ASN A 1 120 ? 4.005 11.858 -21.746 1.00 83.81 120 ASN A N 1
ATOM 915 C CA . ASN A 1 120 ? 3.596 12.065 -20.360 1.00 83.81 120 ASN A CA 1
ATOM 916 C C . ASN A 1 120 ? 2.189 12.671 -20.257 1.00 83.81 120 ASN A C 1
ATOM 918 O O . ASN A 1 120 ? 1.686 12.899 -19.164 1.00 83.81 120 ASN A O 1
ATOM 922 N N . ASP A 1 121 ? 1.525 12.899 -21.384 1.00 90.75 121 ASP A N 1
ATOM 923 C CA . ASP A 1 121 ? 0.102 13.199 -21.460 1.00 90.75 121 ASP A CA 1
ATOM 924 C C . ASP A 1 121 ? -0.557 12.065 -22.247 1.00 90.75 121 ASP A C 1
ATOM 926 O O . ASP A 1 121 ? -0.285 11.892 -23.432 1.00 90.75 121 ASP A O 1
ATOM 930 N N . GLY A 1 122 ? -1.366 11.252 -21.575 1.00 91.69 122 GLY A N 1
ATOM 931 C CA . GLY A 1 122 ? -2.036 10.093 -22.154 1.00 91.69 122 GLY A CA 1
ATOM 932 C C . GLY A 1 122 ? -3.167 10.441 -23.122 1.00 91.69 122 GLY A C 1
ATOM 933 O O . GLY A 1 122 ? -3.752 9.522 -23.682 1.00 91.69 122 GLY A O 1
ATOM 934 N N . ASP A 1 123 ? -3.486 11.728 -23.314 1.00 93.62 123 ASP A N 1
ATOM 935 C CA . ASP A 1 123 ? -4.527 12.233 -24.224 1.00 93.62 123 ASP A CA 1
ATOM 936 C C . ASP A 1 123 ? -5.893 11.528 -24.055 1.00 93.62 123 ASP A C 1
ATOM 938 O O . ASP A 1 123 ? -6.654 11.353 -25.001 1.00 93.62 123 ASP A O 1
ATOM 942 N N . ASN A 1 124 ? -6.213 11.143 -22.813 1.00 92.56 124 ASN A N 1
ATOM 943 C CA . ASN A 1 124 ? -7.422 10.427 -22.382 1.00 92.56 124 ASN A CA 1
ATOM 944 C C . ASN A 1 124 ? -7.570 8.985 -22.895 1.00 92.56 124 ASN A C 1
ATOM 946 O O . ASN A 1 124 ? -8.658 8.412 -22.773 1.00 92.56 124 ASN A O 1
ATOM 950 N N . HIS A 1 125 ? -6.496 8.382 -23.404 1.00 93.31 125 HIS A N 1
ATOM 951 C CA . HIS A 1 125 ? -6.495 6.982 -23.820 1.00 93.31 125 HIS A CA 1
ATOM 952 C C . HIS A 1 125 ? -6.736 6.016 -22.649 1.00 93.31 125 HIS A C 1
ATOM 954 O O . HIS A 1 125 ? -6.428 6.298 -21.481 1.00 93.31 125 HIS A O 1
ATOM 960 N N . GLN A 1 126 ? -7.308 4.859 -22.981 1.00 94.38 126 GLN A N 1
ATOM 961 C CA . GLN A 1 126 ? -7.657 3.803 -22.034 1.00 94.38 126 GLN A CA 1
ATOM 962 C C . GLN A 1 126 ? -6.651 2.658 -22.150 1.00 94.38 126 GLN A C 1
ATOM 964 O O . GLN A 1 126 ? -6.578 1.990 -23.175 1.00 94.38 126 GLN A O 1
ATOM 969 N N . PHE A 1 127 ? -5.891 2.385 -21.099 1.00 93.81 127 PHE A N 1
ATOM 970 C CA . PHE A 1 127 ? -4.916 1.297 -21.078 1.00 93.81 127 PHE A CA 1
ATOM 971 C C . PHE A 1 127 ? -5.469 0.139 -20.264 1.00 93.81 127 PHE A C 1
ATOM 973 O O . PHE A 1 127 ? -6.002 0.356 -19.176 1.00 93.81 127 PHE A O 1
ATOM 980 N N . TRP A 1 128 ? -5.340 -1.094 -20.749 1.00 94.81 128 TRP A N 1
ATOM 981 C CA . TRP A 1 128 ? -6.006 -2.200 -20.077 1.00 94.81 128 TRP A CA 1
ATOM 982 C C . TRP A 1 128 ? -5.293 -3.546 -20.156 1.00 94.81 128 TRP A C 1
ATOM 984 O O . TRP A 1 128 ? -4.564 -3.859 -21.100 1.00 94.81 128 TRP A O 1
ATOM 994 N N . SER A 1 129 ? -5.536 -4.369 -19.137 1.00 94.31 129 SER A N 1
ATOM 995 C CA . SER A 1 129 ? -5.152 -5.779 -19.089 1.00 94.31 129 SER A CA 1
ATOM 996 C C . SER A 1 129 ? -6.200 -6.570 -18.311 1.00 94.31 129 SER A C 1
ATOM 998 O O . SER A 1 129 ? -6.476 -6.279 -17.148 1.00 94.31 129 SER A O 1
ATOM 1000 N N . GLY A 1 130 ? -6.815 -7.572 -18.939 1.00 94.50 130 GLY A N 1
ATOM 1001 C CA . GLY A 1 130 ? -7.847 -8.394 -18.299 1.00 94.50 130 GLY A CA 1
ATOM 1002 C C . GLY A 1 130 ? -9.248 -7.800 -18.308 1.00 94.50 130 GLY A C 1
ATOM 1003 O O . GLY A 1 130 ? -10.209 -8.539 -18.482 1.00 94.50 130 GLY A O 1
ATOM 1004 N N . PHE A 1 131 ? -9.366 -6.485 -18.142 1.00 95.31 131 PHE A N 1
ATOM 1005 C CA . PHE A 1 131 ? -10.634 -5.764 -18.171 1.00 95.31 131 PHE A CA 1
ATOM 1006 C C . PHE A 1 131 ? -10.652 -4.822 -19.372 1.00 95.31 131 PHE A C 1
ATOM 1008 O O . PHE A 1 131 ? -10.116 -3.722 -19.300 1.00 95.31 131 PHE A O 1
ATOM 1015 N N . LYS A 1 132 ? -11.215 -5.273 -20.494 1.00 95.19 132 LYS A N 1
ATOM 1016 C CA . LYS A 1 132 ? -11.320 -4.455 -21.702 1.00 95.19 132 LYS A CA 1
ATOM 1017 C C . LYS A 1 132 ? -12.524 -3.516 -21.572 1.00 95.19 132 LYS A C 1
ATOM 1019 O O . LYS A 1 132 ? -13.640 -4.029 -21.480 1.00 95.19 132 LYS A O 1
ATOM 1024 N N . PRO A 1 133 ? -12.334 -2.188 -21.594 1.00 95.38 133 PRO A N 1
ATOM 1025 C CA . PRO A 1 133 ? -13.446 -1.246 -21.560 1.00 95.38 133 PRO A CA 1
ATOM 1026 C C . PRO A 1 133 ? -14.264 -1.293 -22.853 1.00 95.38 133 PRO A C 1
ATOM 1028 O O . PRO A 1 133 ? -13.724 -1.523 -23.944 1.00 95.38 133 PRO A O 1
ATOM 1031 N N . ASP A 1 134 ? -15.562 -1.023 -22.740 1.00 93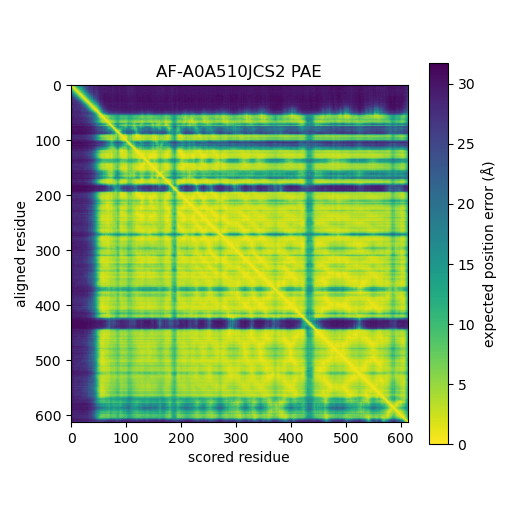.94 134 ASP A N 1
ATOM 1032 C CA . ASP A 1 134 ? -16.421 -0.834 -23.909 1.00 93.94 134 ASP A CA 1
ATOM 1033 C C . ASP A 1 134 ? -16.029 0.435 -24.682 1.00 93.94 134 ASP A C 1
ATOM 1035 O O . ASP A 1 134 ? -15.454 1.388 -24.143 1.00 93.94 134 ASP A O 1
ATOM 1039 N N . ALA A 1 135 ? -16.355 0.469 -25.976 1.00 85.38 135 ALA A N 1
ATOM 1040 C CA . ALA A 1 135 ? -16.110 1.651 -26.791 1.00 85.38 135 ALA A CA 1
ATOM 1041 C C . ALA A 1 135 ? -16.871 2.857 -26.208 1.00 85.38 135 ALA A C 1
ATOM 1043 O O . ALA A 1 135 ? -18.099 2.852 -26.150 1.00 85.38 135 ALA A O 1
ATOM 1044 N N . ASN A 1 136 ? -16.133 3.910 -25.840 1.00 77.81 136 ASN A N 1
ATOM 1045 C CA . ASN A 1 136 ? -16.629 5.137 -25.199 1.00 77.81 136 ASN A CA 1
ATOM 1046 C C . ASN A 1 136 ? -17.028 5.016 -23.715 1.00 77.81 136 ASN A C 1
ATOM 1048 O O . ASN A 1 136 ? -17.756 5.882 -23.222 1.00 77.81 136 ASN A O 1
ATOM 1052 N N . ASP A 1 137 ? -16.549 4.007 -22.979 1.00 82.62 137 ASP A N 1
ATOM 1053 C CA . ASP A 1 137 ? -16.736 3.953 -21.523 1.00 82.62 137 ASP A CA 1
ATOM 1054 C C . ASP A 1 137 ? -15.936 5.060 -20.805 1.00 82.62 137 ASP A C 1
ATOM 1056 O O . ASP A 1 137 ? -14.798 4.883 -20.372 1.00 82.62 137 ASP A O 1
ATOM 1060 N N . ASN A 1 138 ? -16.532 6.248 -20.711 1.00 74.38 138 ASN A N 1
ATOM 1061 C CA . ASN A 1 138 ? -15.915 7.417 -20.084 1.00 74.38 138 ASN A CA 1
ATOM 1062 C C . ASN A 1 138 ? -16.018 7.404 -18.553 1.00 74.38 138 ASN A C 1
ATOM 1064 O O . ASN A 1 138 ? -15.277 8.144 -17.900 1.00 74.38 138 ASN A O 1
ATOM 1068 N N . GLU A 1 139 ? -16.923 6.586 -18.006 1.00 82.00 139 GLU A N 1
ATOM 1069 C CA . GLU A 1 139 ? -17.167 6.442 -16.566 1.00 82.00 139 GLU A CA 1
ATOM 1070 C C . GLU A 1 139 ? -16.422 5.257 -15.945 1.00 82.00 139 GLU A C 1
ATOM 1072 O O . GLU A 1 139 ? -16.316 5.193 -14.721 1.00 82.00 139 GLU A O 1
ATOM 1077 N N . GLY A 1 140 ? -15.910 4.341 -16.769 1.00 81.00 140 GLY A N 1
ATOM 1078 C CA . GLY A 1 140 ? -15.145 3.179 -16.329 1.00 81.00 140 GLY A CA 1
ATOM 1079 C C . GLY A 1 140 ? -15.974 2.057 -15.719 1.00 81.00 140 GLY A C 1
ATOM 1080 O O . GLY A 1 140 ? -15.456 1.258 -14.943 1.00 81.00 140 GLY A O 1
ATOM 1081 N N . LYS A 1 141 ? -17.276 2.023 -16.008 1.00 84.56 141 LYS A N 1
ATOM 1082 C CA . LYS A 1 141 ? -18.224 1.083 -15.389 1.00 84.56 141 LYS A CA 1
ATOM 1083 C C . LYS A 1 141 ? -18.604 -0.073 -16.307 1.00 84.56 141 LYS A C 1
ATOM 1085 O O . LYS A 1 141 ? -19.274 -0.994 -15.846 1.00 84.56 141 LYS A O 1
ATOM 1090 N N . ASN A 1 142 ? -18.199 -0.034 -17.577 1.00 90.31 142 ASN A N 1
ATOM 1091 C CA . ASN A 1 142 ? -18.651 -0.981 -18.592 1.00 90.31 142 ASN A CA 1
ATOM 1092 C C . ASN A 1 142 ? -17.472 -1.585 -19.352 1.00 90.31 142 ASN A C 1
ATOM 1094 O O . ASN A 1 142 ? -16.540 -0.902 -19.773 1.00 90.31 142 ASN A O 1
ATOM 1098 N N . GLY A 1 143 ? -17.531 -2.890 -19.561 1.00 92.88 143 GLY A N 1
ATOM 1099 C CA . GLY A 1 143 ? -16.513 -3.603 -20.306 1.00 92.88 143 GLY A CA 1
ATOM 1100 C C . GLY A 1 143 ? -16.657 -5.103 -20.154 1.00 92.88 143 GLY A C 1
ATOM 1101 O O . GLY A 1 143 ? -17.600 -5.616 -19.550 1.00 92.88 143 GLY A O 1
ATOM 1102 N N . THR A 1 144 ? -15.684 -5.819 -20.697 1.00 93.81 144 THR A N 1
ATOM 1103 C CA . THR A 1 144 ? -15.670 -7.278 -20.734 1.00 93.81 144 THR A CA 1
ATOM 1104 C C . THR A 1 144 ? -14.358 -7.812 -20.179 1.00 93.81 144 THR A C 1
ATOM 1106 O O . THR A 1 144 ? -13.281 -7.264 -20.425 1.00 93.81 144 THR A O 1
ATOM 1109 N N . LEU A 1 145 ? -14.438 -8.918 -19.441 1.00 94.44 145 LEU A N 1
ATOM 1110 C CA . LEU A 1 145 ? -13.252 -9.635 -18.993 1.00 94.44 145 LEU A CA 1
ATOM 1111 C C . LEU A 1 145 ? -12.690 -10.480 -20.141 1.00 94.44 145 LEU A C 1
ATOM 1113 O O . LEU A 1 145 ? -13.403 -11.304 -20.712 1.00 94.44 145 LEU A O 1
ATOM 1117 N N . VAL A 1 146 ? -11.410 -10.298 -20.465 1.00 93.31 146 VAL A N 1
ATOM 1118 C CA . VAL A 1 146 ? -10.740 -10.962 -21.595 1.00 93.31 146 VAL A CA 1
ATOM 1119 C C . VAL A 1 146 ? -9.331 -11.420 -21.224 1.00 93.31 146 VAL A C 1
ATOM 1121 O O . VAL A 1 146 ? -8.651 -10.788 -20.418 1.00 93.31 146 VAL A O 1
ATOM 1124 N N . ASN A 1 147 ? -8.844 -12.498 -21.844 1.00 92.38 147 ASN A N 1
ATOM 1125 C CA . ASN A 1 147 ? -7.462 -12.960 -21.659 1.00 92.38 147 ASN A CA 1
ATOM 1126 C C . ASN A 1 147 ? -6.471 -12.196 -22.549 1.00 92.38 147 ASN A C 1
ATOM 1128 O O . ASN A 1 147 ? -5.731 -12.794 -23.324 1.00 92.38 147 ASN A O 1
ATOM 1132 N N . GLU A 1 148 ? -6.529 -10.870 -22.515 1.00 91.19 148 GLU A N 1
ATOM 1133 C CA . GLU A 1 148 ? -5.780 -10.006 -23.422 1.00 91.19 148 GLU A CA 1
ATOM 1134 C C . GLU A 1 148 ? -5.363 -8.723 -22.696 1.00 91.19 148 GLU A C 1
ATOM 1136 O O . GLU A 1 148 ? -5.814 -8.417 -21.583 1.00 91.19 148 GLU A O 1
ATOM 1141 N N . SER A 1 149 ? -4.506 -7.950 -23.351 1.00 91.19 149 SER A N 1
ATOM 1142 C CA . SER A 1 149 ? -4.189 -6.579 -22.967 1.00 91.19 149 SER A CA 1
ATOM 1143 C C . SER A 1 149 ? -4.284 -5.664 -24.181 1.00 91.19 149 SER A C 1
ATOM 1145 O O . SER A 1 149 ? -4.209 -6.136 -25.318 1.00 91.19 149 SER A O 1
ATOM 1147 N N . GLY A 1 150 ? -4.400 -4.357 -23.968 1.00 90.81 150 GLY A N 1
ATOM 1148 C CA . GLY A 1 150 ? -4.531 -3.425 -25.079 1.00 90.81 150 GLY A CA 1
ATOM 1149 C C . GLY A 1 150 ? -4.639 -1.963 -24.680 1.00 90.81 150 GLY A C 1
ATOM 1150 O O . GLY A 1 150 ? -4.444 -1.589 -23.522 1.00 90.81 150 GLY A O 1
ATOM 1151 N N . ILE A 1 151 ? -4.904 -1.142 -25.693 1.00 91.25 151 ILE A N 1
ATOM 1152 C CA . ILE A 1 151 ? -5.100 0.301 -25.570 1.00 91.25 151 ILE A CA 1
ATOM 1153 C C . ILE A 1 151 ? -6.333 0.673 -26.396 1.00 91.25 151 ILE A C 1
ATOM 1155 O O . ILE A 1 151 ? -6.434 0.333 -27.577 1.00 91.25 151 ILE A O 1
ATOM 1159 N N . ASP A 1 152 ? -7.284 1.349 -25.765 1.00 92.62 152 ASP A N 1
ATOM 1160 C CA . ASP A 1 152 ? -8.632 1.600 -26.269 1.00 92.62 152 ASP A CA 1
ATOM 1161 C C . ASP A 1 152 ? -9.278 0.293 -26.754 1.00 92.62 152 ASP A C 1
ATOM 1163 O O . ASP A 1 152 ? -9.337 -0.694 -26.028 1.00 92.62 152 ASP A O 1
ATOM 1167 N N . GLN A 1 153 ? -9.724 0.236 -28.005 1.00 91.25 153 GLN A N 1
ATOM 1168 C CA . GLN A 1 153 ? -10.321 -0.964 -28.585 1.00 91.25 153 GLN A CA 1
ATOM 1169 C C . GLN A 1 153 ? -9.297 -1.902 -29.246 1.00 91.25 153 GLN A C 1
ATOM 1171 O O . GLN A 1 153 ? -9.669 -2.996 -29.678 1.00 91.25 153 GLN A O 1
ATOM 1176 N N . ASN A 1 154 ? -8.017 -1.516 -29.285 1.00 89.00 154 ASN A N 1
ATOM 1177 C CA . ASN A 1 154 ? -6.954 -2.282 -29.929 1.00 89.00 154 ASN A CA 1
ATOM 1178 C C . ASN A 1 154 ? -6.324 -3.289 -28.964 1.00 89.00 154 ASN A C 1
ATOM 1180 O O . ASN A 1 154 ? -5.749 -2.929 -27.936 1.00 89.00 154 ASN A O 1
ATOM 1184 N N . THR A 1 155 ? -6.364 -4.562 -29.345 1.00 88.69 155 THR A N 1
ATOM 1185 C CA . THR A 1 155 ? -5.688 -5.658 -28.644 1.00 88.69 155 THR A CA 1
ATOM 1186 C C . THR A 1 155 ? -4.190 -5.686 -28.964 1.00 88.69 155 THR A C 1
ATOM 1188 O O . THR A 1 155 ? -3.763 -5.474 -30.106 1.00 88.69 155 THR A O 1
ATOM 1191 N N . ARG A 1 156 ? -3.374 -6.019 -27.959 1.00 81.44 156 ARG A N 1
ATOM 1192 C CA . ARG A 1 156 ? -1.919 -6.189 -28.057 1.00 81.44 156 ARG A CA 1
ATOM 1193 C C . ARG A 1 156 ? -1.519 -7.625 -27.732 1.00 81.44 156 ARG A C 1
ATOM 1195 O O . ARG A 1 156 ? -1.382 -8.007 -26.578 1.00 81.44 156 ARG A O 1
ATOM 1202 N N . GLY A 1 157 ? -1.239 -8.406 -28.775 1.00 75.31 157 GLY A N 1
ATOM 1203 C CA . GLY A 1 157 ? -0.682 -9.764 -28.663 1.00 75.31 157 GLY A CA 1
ATOM 1204 C C . GLY A 1 157 ? 0.836 -9.810 -28.431 1.00 75.31 157 GLY A C 1
ATOM 1205 O O . GLY A 1 157 ? 1.495 -10.782 -28.807 1.00 75.31 157 GLY A O 1
ATOM 1206 N N . TRP A 1 158 ? 1.432 -8.739 -27.910 1.00 75.81 158 TRP A N 1
ATOM 1207 C CA . TRP A 1 158 ? 2.870 -8.606 -27.691 1.00 75.81 158 TRP A CA 1
ATOM 1208 C C . TRP A 1 158 ? 3.153 -7.732 -26.459 1.00 75.81 158 TRP A C 1
ATOM 1210 O O . TRP A 1 158 ? 2.287 -6.984 -26.015 1.00 75.81 158 TRP A O 1
ATOM 1220 N N . ARG A 1 159 ? 4.364 -7.831 -25.899 1.00 73.62 159 ARG A N 1
ATOM 1221 C CA . ARG A 1 159 ? 4.832 -7.016 -24.760 1.00 73.62 159 ARG A CA 1
ATOM 1222 C C . ARG A 1 159 ? 6.281 -6.580 -24.929 1.00 73.62 159 ARG A C 1
ATOM 1224 O O . ARG A 1 159 ? 7.039 -7.221 -25.663 1.00 73.62 159 ARG A O 1
ATOM 1231 N N . TYR A 1 160 ? 6.685 -5.594 -24.135 1.00 68.75 160 TYR A N 1
ATOM 1232 C CA . TYR A 1 160 ? 8.091 -5.252 -23.932 1.00 68.75 160 TYR A CA 1
ATOM 1233 C C . TYR A 1 160 ? 8.597 -5.716 -22.563 1.00 68.75 160 TYR A C 1
ATOM 1235 O O . TYR A 1 160 ? 7.877 -5.669 -21.568 1.00 68.75 160 TYR A O 1
ATOM 1243 N N . SER A 1 161 ? 9.842 -6.184 -22.529 1.00 69.44 161 SER A N 1
ATOM 1244 C CA . SER A 1 161 ? 10.618 -6.452 -21.310 1.00 69.44 161 SER A CA 1
ATOM 1245 C C . SER A 1 161 ? 12.039 -5.994 -21.584 1.00 69.44 161 SER A C 1
ATOM 1247 O O . SER A 1 161 ? 12.637 -6.494 -22.535 1.00 69.44 161 SER A O 1
ATOM 1249 N N . GLU A 1 162 ? 12.569 -5.058 -20.798 1.00 65.19 162 GLU A N 1
ATOM 1250 C CA . GLU A 1 162 ? 13.968 -4.609 -20.921 1.00 65.19 162 GLU A CA 1
ATOM 1251 C C . GLU A 1 162 ? 14.350 -4.153 -22.348 1.00 65.19 162 GLU A C 1
ATOM 1253 O O . GLU A 1 162 ? 15.443 -4.408 -22.845 1.00 65.19 162 GLU A O 1
ATOM 1258 N N . GLY A 1 163 ? 13.419 -3.510 -23.063 1.00 63.66 163 GLY A N 1
ATOM 1259 C CA . GLY A 1 163 ? 13.619 -3.112 -24.463 1.00 63.66 163 GLY A CA 1
ATOM 1260 C C . GLY A 1 163 ? 13.595 -4.267 -25.476 1.00 63.66 163 GLY A C 1
ATOM 1261 O O . GLY A 1 163 ? 13.921 -4.061 -26.635 1.00 63.66 163 GLY A O 1
ATOM 1262 N N . THR A 1 164 ? 13.192 -5.475 -25.086 1.00 68.44 164 THR A N 1
ATOM 1263 C CA . THR A 1 164 ? 12.999 -6.619 -25.994 1.00 68.44 164 THR A CA 1
ATOM 1264 C C . THR A 1 164 ? 11.511 -6.854 -26.257 1.00 68.44 164 THR A C 1
ATOM 1266 O O . THR A 1 164 ? 10.708 -6.871 -25.322 1.00 68.44 164 THR A O 1
ATOM 1269 N N . LEU A 1 165 ? 11.138 -7.045 -27.529 1.00 74.31 165 LEU A N 1
ATOM 1270 C CA . LEU A 1 165 ? 9.774 -7.374 -27.963 1.00 74.31 165 LEU A CA 1
ATOM 1271 C C . LEU A 1 165 ? 9.509 -8.882 -27.834 1.00 74.31 165 LEU A C 1
ATOM 1273 O O . LEU A 1 165 ? 10.188 -9.686 -28.472 1.00 74.31 165 LEU A O 1
ATOM 1277 N N . TYR A 1 166 ? 8.463 -9.257 -27.101 1.00 75.06 166 TYR A N 1
ATOM 1278 C CA . TYR A 1 166 ? 7.977 -10.637 -26.995 1.00 75.06 166 TYR A CA 1
ATOM 1279 C C . TYR A 1 166 ? 6.593 -10.755 -27.636 1.00 75.06 166 TYR A C 1
ATOM 1281 O O . TYR A 1 166 ? 5.705 -9.958 -27.341 1.00 75.06 166 TYR A O 1
ATOM 1289 N N . ARG A 1 167 ? 6.404 -11.747 -28.515 1.00 75.56 167 ARG A N 1
ATOM 1290 C CA . ARG A 1 167 ? 5.172 -11.949 -29.306 1.00 75.56 167 ARG A CA 1
ATOM 1291 C C . ARG A 1 167 ? 4.332 -13.106 -28.756 1.00 75.56 167 ARG A C 1
ATOM 1293 O O . ARG A 1 167 ? 4.875 -13.974 -28.078 1.00 75.56 167 ARG A O 1
ATOM 1300 N N . ASN A 1 168 ? 3.047 -13.136 -29.116 1.00 70.38 168 ASN A N 1
ATOM 1301 C CA . ASN A 1 168 ? 2.074 -14.174 -28.746 1.00 70.38 168 ASN A CA 1
ATOM 1302 C C . ASN A 1 168 ? 1.997 -14.388 -27.231 1.00 70.38 168 ASN A C 1
ATOM 1304 O O . ASN A 1 168 ? 1.992 -15.517 -26.742 1.00 70.38 168 ASN A O 1
ATOM 1308 N N . VAL A 1 169 ? 2.004 -13.286 -26.485 1.00 71.62 169 VAL A N 1
ATOM 1309 C CA . VAL A 1 169 ? 1.930 -13.333 -25.028 1.00 71.62 169 VAL A CA 1
ATOM 1310 C C . VAL A 1 169 ? 0.466 -13.327 -24.589 1.00 71.62 169 VAL A C 1
ATOM 1312 O O . VAL A 1 169 ? -0.301 -12.549 -25.149 1.00 71.62 169 VAL A O 1
ATOM 1315 N N . PRO A 1 170 ? 0.072 -14.165 -23.613 1.00 67.50 170 PRO A N 1
ATOM 1316 C CA . PRO A 1 170 ? -1.312 -14.259 -23.159 1.00 67.50 170 PRO A CA 1
ATOM 1317 C C . PRO A 1 170 ? -1.830 -12.919 -22.625 1.00 67.50 170 PRO A C 1
ATOM 1319 O O . PRO A 1 170 ? -2.793 -12.389 -23.159 1.00 67.50 170 PRO A O 1
ATOM 1322 N N . ARG A 1 171 ? -1.172 -12.329 -21.613 1.00 87.62 171 ARG A N 1
ATOM 1323 C CA . ARG A 1 171 ? -1.629 -11.079 -20.981 1.00 87.62 171 ARG A CA 1
ATOM 1324 C C . ARG A 1 171 ? -0.544 -10.416 -20.125 1.00 87.62 171 ARG A C 1
ATOM 1326 O O . ARG A 1 171 ? 0.221 -11.113 -19.453 1.00 87.62 171 ARG A O 1
ATOM 1333 N N . SER A 1 172 ? -0.436 -9.089 -20.157 1.00 85.69 172 SER A N 1
ATOM 1334 C CA . SER A 1 172 ? 0.610 -8.328 -19.448 1.00 85.69 172 SER A CA 1
ATOM 1335 C C . SER A 1 172 ? 0.441 -8.335 -17.926 1.00 85.69 172 SER A C 1
ATOM 1337 O O . SER A 1 172 ? -0.678 -8.392 -17.419 1.00 85.69 172 SER A O 1
ATOM 1339 N N . LEU A 1 173 ? 1.576 -8.271 -17.218 1.00 87.75 173 LEU A N 1
ATOM 1340 C CA . LEU A 1 173 ? 1.666 -8.286 -15.751 1.00 87.75 173 LEU A CA 1
ATOM 1341 C C . LEU A 1 173 ? 1.490 -6.897 -15.136 1.00 87.75 173 LEU A C 1
ATOM 1343 O O . LEU A 1 173 ? 0.932 -6.783 -14.049 1.00 87.75 173 LEU A O 1
ATOM 1347 N N . ALA A 1 174 ? 1.922 -5.860 -15.852 1.00 89.38 174 ALA A N 1
ATOM 1348 C CA . ALA A 1 174 ? 1.607 -4.475 -15.544 1.00 89.38 174 ALA A CA 1
ATOM 1349 C C . ALA A 1 174 ? 1.003 -3.778 -16.774 1.00 89.38 174 ALA A C 1
ATOM 1351 O O . ALA A 1 174 ? 1.328 -4.130 -17.912 1.00 89.38 174 ALA A O 1
ATOM 1352 N N . VAL A 1 175 ? 0.114 -2.803 -16.583 1.00 91.12 175 VAL A N 1
ATOM 1353 C CA . VAL A 1 175 ? -0.431 -2.017 -17.697 1.00 91.12 175 VAL A CA 1
ATOM 1354 C C . VAL A 1 175 ? 0.550 -0.906 -18.069 1.00 91.12 175 VAL A C 1
ATOM 1356 O O . VAL A 1 175 ? 0.984 -0.840 -19.220 1.00 91.12 175 VAL A O 1
ATOM 1359 N N . LEU A 1 176 ? 0.955 -0.101 -17.088 1.00 89.56 176 LEU A N 1
ATOM 1360 C CA . LEU A 1 176 ? 1.866 1.032 -17.237 1.00 89.56 176 LEU A CA 1
ATOM 1361 C C . LEU A 1 176 ? 3.032 0.925 -16.253 1.00 89.56 176 LEU A C 1
ATOM 1363 O O . LEU A 1 176 ? 2.862 0.485 -15.117 1.00 89.56 176 LEU A O 1
ATOM 1367 N N . TYR A 1 177 ? 4.210 1.372 -16.676 1.00 88.00 177 TYR A N 1
ATOM 1368 C CA . TYR A 1 177 ? 5.393 1.510 -15.827 1.00 88.00 177 TYR A CA 1
ATOM 1369 C C . TYR A 1 177 ? 6.075 2.873 -16.032 1.00 88.00 177 TYR A C 1
ATOM 1371 O O . TYR A 1 177 ? 6.425 3.250 -17.150 1.00 88.00 177 TYR A O 1
ATOM 1379 N N . PHE A 1 178 ? 6.274 3.625 -14.953 1.00 85.62 178 PHE A N 1
ATOM 1380 C CA . PHE A 1 178 ? 6.885 4.953 -14.975 1.00 85.62 178 PHE A CA 1
ATOM 1381 C C . PHE A 1 178 ? 8.138 4.977 -14.114 1.00 85.62 178 PHE A C 1
ATOM 1383 O O . PHE A 1 178 ? 8.126 4.528 -12.971 1.00 85.62 178 PHE A O 1
ATOM 1390 N N . ASN A 1 179 ? 9.233 5.494 -14.667 1.00 81.19 179 ASN A N 1
ATOM 1391 C CA . ASN A 1 179 ? 10.522 5.530 -13.991 1.00 81.19 179 ASN A CA 1
ATOM 1392 C C . ASN A 1 179 ? 11.277 6.809 -14.345 1.00 81.19 179 ASN A C 1
ATOM 1394 O O . ASN A 1 179 ? 11.421 7.140 -15.524 1.00 81.19 179 ASN A O 1
ATOM 1398 N N . ASN A 1 180 ? 11.803 7.494 -13.327 1.00 75.62 180 ASN A N 1
ATOM 1399 C CA . ASN A 1 180 ? 12.749 8.594 -13.520 1.00 75.62 180 ASN A CA 1
ATOM 1400 C C . ASN A 1 180 ? 13.972 8.551 -12.577 1.00 75.62 180 ASN A C 1
ATOM 1402 O O . ASN A 1 180 ? 14.610 9.573 -12.343 1.00 75.62 180 ASN A O 1
ATOM 1406 N N . SER A 1 181 ? 14.344 7.375 -12.053 1.00 69.88 181 SER A N 1
ATOM 1407 C CA . SER A 1 181 ? 15.437 7.227 -11.071 1.00 69.88 181 SER A CA 1
ATOM 1408 C C . SER A 1 181 ? 16.843 7.453 -11.648 1.00 69.88 181 SER A C 1
ATOM 1410 O O . SER A 1 181 ? 17.787 7.702 -10.903 1.00 69.88 181 SER A O 1
ATOM 1412 N N . ALA A 1 182 ? 17.000 7.381 -12.975 1.00 56.72 182 ALA A N 1
ATOM 1413 C CA . ALA A 1 182 ? 18.291 7.444 -13.670 1.00 56.72 182 ALA A CA 1
ATOM 1414 C C . ALA A 1 182 ? 18.621 8.819 -14.291 1.00 56.72 182 ALA A C 1
ATOM 1416 O O . ALA A 1 182 ? 19.532 8.912 -15.125 1.00 56.72 182 ALA A O 1
ATOM 1417 N N . VAL A 1 183 ? 17.872 9.882 -13.978 1.00 52.75 183 VAL A N 1
ATOM 1418 C CA . VAL A 1 183 ? 18.250 11.260 -14.345 1.00 52.75 183 VAL A CA 1
ATOM 1419 C C . VAL A 1 183 ? 19.121 11.820 -13.222 1.00 52.75 183 VAL A C 1
ATOM 1421 O O . VAL A 1 183 ? 18.678 12.541 -12.334 1.00 52.75 183 VAL A O 1
ATOM 1424 N N . ASN A 1 184 ? 20.382 11.391 -13.247 1.00 45.62 184 ASN A N 1
ATOM 1425 C CA . ASN A 1 184 ? 21.435 11.880 -12.369 1.00 45.62 184 ASN A CA 1
ATOM 1426 C C . ASN A 1 184 ? 21.633 13.400 -12.545 1.00 45.62 184 ASN A C 1
ATOM 1428 O O . ASN A 1 184 ? 21.763 13.876 -13.671 1.00 45.62 184 ASN A O 1
ATOM 1432 N N . ASN A 1 185 ? 21.790 14.095 -11.413 1.00 46.50 185 ASN A N 1
ATOM 1433 C CA . ASN A 1 185 ? 22.531 15.356 -11.243 1.00 46.50 185 ASN A CA 1
ATOM 1434 C C . ASN A 1 185 ? 21.877 16.682 -11.675 1.00 46.50 185 ASN A C 1
ATOM 1436 O O . ASN A 1 185 ? 22.441 17.353 -12.526 1.00 46.50 185 ASN A O 1
ATOM 1440 N N . TYR A 1 186 ? 20.822 17.166 -11.015 1.00 42.34 186 TYR A N 1
ATOM 1441 C CA . TYR A 1 186 ? 20.665 18.627 -10.887 1.00 42.34 186 TYR A CA 1
ATOM 1442 C C . TYR A 1 186 ? 19.987 18.995 -9.560 1.00 42.34 186 TYR A C 1
ATOM 1444 O O . TYR A 1 186 ? 18.768 19.080 -9.455 1.00 42.34 186 TYR A O 1
ATOM 1452 N N . VAL A 1 187 ? 20.810 19.197 -8.529 1.00 46.88 187 VAL A N 1
ATOM 1453 C CA . VAL A 1 187 ? 20.488 20.127 -7.443 1.00 46.88 187 VAL A CA 1
ATOM 1454 C C . VAL A 1 187 ? 21.420 21.311 -7.656 1.00 46.88 187 VAL A C 1
ATOM 1456 O O . VAL A 1 187 ? 22.596 21.247 -7.310 1.00 46.88 187 VAL A O 1
ATOM 1459 N N . GLU A 1 188 ? 20.912 22.369 -8.275 1.00 35.72 188 GLU A N 1
ATOM 1460 C CA . GLU A 1 188 ? 21.578 23.669 -8.299 1.00 35.72 188 GLU A CA 1
ATOM 1461 C C . GLU A 1 188 ? 20.814 24.569 -7.322 1.00 35.72 188 GLU A C 1
ATOM 1463 O O . GLU A 1 188 ? 19.592 24.684 -7.399 1.00 35.72 188 GLU A O 1
ATOM 1468 N N . ASN A 1 189 ? 21.515 25.153 -6.348 1.00 36.50 189 ASN A N 1
ATOM 1469 C CA . ASN A 1 189 ? 20.960 26.150 -5.424 1.00 36.50 189 ASN A CA 1
ATOM 1470 C C . ASN A 1 189 ? 19.710 25.718 -4.621 1.00 36.50 189 ASN A C 1
ATOM 1472 O O . ASN A 1 189 ? 18.850 26.541 -4.318 1.00 36.50 189 ASN A O 1
ATOM 1476 N N . GLY A 1 190 ? 19.606 24.442 -4.235 1.00 39.03 190 GLY A N 1
ATOM 1477 C CA . GLY A 1 190 ? 18.576 23.988 -3.289 1.00 39.03 190 GLY A CA 1
ATOM 1478 C C . GLY A 1 190 ? 17.179 23.750 -3.877 1.00 39.03 190 GLY A C 1
ATOM 1479 O O . GLY A 1 190 ? 16.227 23.619 -3.110 1.00 39.03 190 GLY A O 1
ATOM 1480 N N . VAL A 1 191 ? 17.039 23.648 -5.204 1.00 37.12 191 VAL A N 1
ATOM 1481 C CA . VAL A 1 191 ? 15.775 23.275 -5.867 1.00 37.12 191 VAL A CA 1
ATOM 1482 C C . VAL A 1 191 ? 15.845 21.829 -6.368 1.00 37.12 191 VAL A C 1
ATOM 1484 O O . VAL A 1 191 ? 16.753 21.460 -7.113 1.00 37.12 191 VAL A O 1
ATOM 1487 N N . LYS A 1 192 ? 14.882 20.997 -5.947 1.00 48.97 192 LYS A N 1
ATOM 1488 C CA . LYS A 1 192 ? 14.755 19.587 -6.346 1.00 48.97 192 LYS A CA 1
ATOM 1489 C C . LYS A 1 192 ? 14.108 19.523 -7.740 1.00 48.97 192 LYS A C 1
ATOM 1491 O O . LYS A 1 192 ? 12.914 19.779 -7.868 1.00 48.97 192 LYS A O 1
ATOM 1496 N N . LYS A 1 193 ? 14.883 19.185 -8.771 1.00 54.31 193 LYS A N 1
ATOM 1497 C CA . LYS A 1 193 ? 14.380 18.786 -10.099 1.00 54.31 193 LYS A CA 1
ATOM 1498 C C . LYS A 1 193 ? 14.445 17.253 -10.208 1.00 54.31 193 LYS A C 1
ATOM 1500 O O . LYS A 1 193 ? 15.321 16.643 -9.599 1.00 54.31 193 LYS A O 1
ATOM 1505 N N . ASN A 1 194 ? 13.552 16.637 -10.986 1.00 64.31 194 ASN A N 1
ATOM 1506 C CA . ASN A 1 194 ? 13.554 15.219 -11.417 1.00 64.31 194 ASN A CA 1
ATOM 1507 C C . ASN A 1 194 ? 12.687 14.201 -10.639 1.00 64.31 194 ASN A C 1
ATOM 1509 O O . ASN A 1 194 ? 13.181 13.181 -10.160 1.00 64.31 194 ASN A O 1
ATOM 1513 N N . GLY A 1 195 ? 11.368 14.418 -10.620 1.00 76.12 195 GLY A N 1
ATOM 1514 C CA . GLY A 1 195 ? 10.373 13.331 -10.570 1.00 76.12 195 GLY A CA 1
ATOM 1515 C C . GLY A 1 195 ? 9.770 13.073 -11.959 1.00 76.12 195 GLY A C 1
ATOM 1516 O O . GLY A 1 195 ? 9.928 13.912 -12.853 1.00 76.12 195 GLY A O 1
ATOM 1517 N N . PHE A 1 196 ? 9.121 11.927 -12.186 1.00 82.00 196 PHE A N 1
ATOM 1518 C CA . PHE A 1 196 ? 8.283 11.773 -13.385 1.00 82.00 196 PHE A CA 1
ATOM 1519 C C . PHE A 1 196 ? 7.003 12.599 -13.244 1.00 82.00 196 PHE A C 1
ATOM 1521 O O . PHE A 1 196 ? 6.527 12.839 -12.141 1.00 82.00 196 PHE A O 1
ATOM 1528 N N . GLN A 1 197 ? 6.413 13.014 -14.356 1.00 85.19 197 GLN A N 1
ATOM 1529 C CA . GLN A 1 197 ? 5.074 13.594 -14.355 1.00 85.19 197 GLN A CA 1
ATOM 1530 C C . GLN A 1 197 ? 4.262 12.901 -15.426 1.00 85.19 197 GLN A C 1
ATOM 1532 O O . GLN A 1 197 ? 4.795 12.673 -16.509 1.00 85.19 197 GLN A O 1
ATOM 1537 N N . VAL A 1 198 ? 3.014 12.553 -15.127 1.00 88.88 198 VAL A N 1
ATOM 1538 C CA . VAL A 1 198 ? 2.100 11.931 -16.086 1.00 88.88 198 VAL A CA 1
ATOM 1539 C C . VAL A 1 198 ? 0.668 12.413 -15.872 1.00 88.88 198 VAL A C 1
ATOM 1541 O O . VAL A 1 198 ? 0.269 12.682 -14.737 1.00 88.88 198 VAL A O 1
ATOM 1544 N N . LYS A 1 199 ? -0.116 12.521 -16.951 1.00 92.88 199 LYS A N 1
ATOM 1545 C CA . LYS A 1 199 ? -1.518 12.940 -16.859 1.00 92.88 199 LYS A CA 1
ATOM 1546 C C . LYS A 1 199 ? -2.452 12.342 -17.904 1.00 92.88 199 LYS A C 1
ATOM 1548 O O . LYS A 1 199 ? -1.982 11.835 -18.919 1.00 92.88 199 LYS A O 1
ATOM 1553 N N . ASN A 1 200 ? -3.758 12.502 -17.684 1.00 95.00 200 ASN A N 1
ATOM 1554 C CA . ASN A 1 200 ? -4.836 12.273 -18.654 1.00 95.00 200 ASN A CA 1
ATOM 1555 C C . ASN A 1 200 ? -4.875 10.850 -19.233 1.00 95.00 200 ASN A C 1
ATOM 1557 O O . ASN A 1 200 ? -4.736 10.665 -20.443 1.00 95.00 200 ASN A O 1
ATOM 1561 N N . PHE A 1 201 ? -5.077 9.833 -18.401 1.00 94.25 201 PHE A N 1
ATOM 1562 C CA . PHE A 1 201 ? -5.351 8.483 -18.901 1.00 94.25 201 PHE A CA 1
ATOM 1563 C C . PHE A 1 201 ? -6.207 7.673 -17.937 1.00 94.25 201 PHE A C 1
ATOM 1565 O O . PHE A 1 201 ? -6.337 7.989 -16.753 1.00 94.25 201 PHE A O 1
ATOM 1572 N N . ARG A 1 202 ? -6.774 6.589 -18.466 1.00 96.50 202 ARG A N 1
ATOM 1573 C CA . ARG A 1 202 ? -7.523 5.604 -17.688 1.00 96.50 202 ARG A CA 1
ATOM 1574 C C . ARG A 1 202 ? -6.800 4.266 -17.697 1.00 96.50 202 ARG A C 1
ATOM 1576 O O . ARG A 1 202 ? -6.219 3.896 -18.717 1.00 96.50 202 ARG A O 1
ATOM 1583 N N . VAL A 1 203 ? -6.846 3.538 -16.588 1.00 96.50 203 VAL A N 1
ATOM 1584 C CA . VAL A 1 203 ? -6.259 2.201 -16.462 1.00 96.50 203 VAL A CA 1
ATOM 1585 C C . VAL A 1 203 ? -7.307 1.194 -16.000 1.00 96.50 203 VAL A C 1
ATOM 1587 O O . VAL A 1 203 ? -7.984 1.416 -15.003 1.00 96.50 203 VAL A O 1
ATOM 1590 N N . TYR A 1 204 ? -7.427 0.076 -16.712 1.00 97.62 204 TYR A N 1
ATOM 1591 C CA . TYR A 1 204 ? -8.376 -0.996 -16.409 1.00 97.62 204 TYR A CA 1
ATOM 1592 C C . TYR A 1 204 ? -7.620 -2.299 -16.168 1.00 97.62 204 TYR A C 1
ATOM 1594 O O . TYR A 1 204 ? -6.817 -2.733 -17.000 1.00 97.62 204 TYR A O 1
ATOM 1602 N N . ALA A 1 205 ? -7.853 -2.935 -15.025 1.00 96.50 205 ALA A N 1
ATOM 1603 C CA . ALA A 1 205 ? -7.058 -4.080 -14.605 1.00 96.50 205 ALA A CA 1
ATOM 1604 C C . ALA A 1 205 ? -7.921 -5.162 -13.948 1.00 96.50 205 ALA A C 1
ATOM 1606 O O . ALA A 1 205 ? -8.618 -4.907 -12.971 1.00 96.50 205 ALA A O 1
ATOM 1607 N N . ALA A 1 206 ? -7.835 -6.390 -14.455 1.00 96.06 206 ALA A N 1
ATOM 1608 C CA . ALA A 1 206 ? -8.375 -7.585 -13.802 1.00 96.06 206 ALA A CA 1
ATOM 1609 C C . ALA A 1 206 ? -7.277 -8.636 -13.689 1.00 96.06 206 ALA A C 1
ATOM 1611 O O . ALA A 1 206 ? -6.535 -8.828 -14.647 1.00 96.06 206 ALA A O 1
ATOM 1612 N N . GLY A 1 207 ? -7.164 -9.346 -12.571 1.00 95.00 207 GLY A N 1
ATOM 1613 C CA . GLY A 1 207 ? -6.282 -10.508 -12.442 1.00 95.00 207 GLY A CA 1
ATOM 1614 C C . GLY A 1 207 ? -6.876 -11.745 -13.119 1.00 95.00 207 GLY A C 1
ATOM 1615 O O . GLY A 1 207 ? -7.577 -11.653 -14.125 1.00 95.00 207 GLY A O 1
ATOM 1616 N N . ASN A 1 208 ? -6.580 -12.941 -12.625 1.00 94.25 208 ASN A N 1
ATOM 1617 C CA . ASN A 1 208 ? -7.247 -14.172 -13.047 1.00 94.25 208 ASN A CA 1
ATOM 1618 C C . ASN A 1 208 ? -8.575 -14.314 -12.291 1.00 94.25 208 ASN A C 1
ATOM 1620 O O . ASN A 1 208 ? -8.618 -14.869 -11.188 1.00 94.25 208 ASN A O 1
ATOM 1624 N N . VAL A 1 209 ? -9.643 -13.776 -12.879 1.00 93.25 209 VAL A N 1
ATOM 1625 C CA . VAL A 1 209 ? -11.006 -13.750 -12.331 1.00 93.25 209 VAL A CA 1
ATOM 1626 C C . VAL A 1 209 ? -11.988 -14.149 -13.433 1.00 93.25 209 VAL A C 1
ATOM 1628 O O . VAL A 1 209 ? -11.752 -13.876 -14.606 1.00 93.25 209 VAL A O 1
ATOM 1631 N N . GLY A 1 210 ? -13.074 -14.846 -13.086 1.00 88.94 210 GLY A N 1
ATOM 1632 C CA . GLY A 1 210 ? -14.112 -15.211 -14.060 1.00 88.94 210 GLY A CA 1
ATOM 1633 C C . GLY A 1 210 ? -13.646 -16.145 -15.182 1.00 88.94 210 GLY A C 1
ATOM 1634 O O . GLY A 1 210 ? -14.246 -16.163 -16.250 1.00 88.94 210 GLY A O 1
ATOM 1635 N N . GLY A 1 211 ? -12.562 -16.897 -14.966 1.00 87.75 211 GLY A N 1
ATOM 1636 C CA . GLY A 1 211 ? -12.042 -17.856 -15.944 1.00 87.75 211 GLY A CA 1
ATOM 1637 C C . GLY A 1 211 ? -11.250 -17.242 -17.100 1.00 87.75 211 GLY A C 1
ATOM 1638 O O . GLY A 1 211 ? -10.900 -17.973 -18.023 1.00 87.75 211 GLY A O 1
ATOM 1639 N N . ILE A 1 212 ? -10.911 -15.946 -17.055 1.00 90.62 212 ILE A N 1
ATOM 1640 C CA . ILE A 1 212 ? -10.129 -15.309 -18.130 1.00 90.62 212 ILE A CA 1
ATOM 1641 C C . ILE A 1 212 ? -8.677 -15.780 -18.200 1.00 90.62 212 ILE A C 1
ATOM 1643 O O . ILE A 1 212 ? -7.974 -15.452 -19.143 1.00 90.62 212 ILE A O 1
ATOM 1647 N N . GLY A 1 213 ? -8.205 -16.562 -17.234 1.00 90.88 213 GLY A N 1
ATOM 1648 C CA . GLY A 1 213 ? -6.866 -17.131 -17.265 1.00 90.88 213 GLY A CA 1
ATOM 1649 C C . GLY A 1 213 ? -5.799 -16.191 -16.715 1.00 90.88 213 GLY A C 1
ATOM 1650 O O . GLY A 1 213 ? -6.068 -15.110 -16.197 1.00 90.88 213 GLY A O 1
ATOM 1651 N N . LYS A 1 214 ? -4.555 -16.656 -16.759 1.00 91.62 214 LYS A N 1
ATOM 1652 C CA . LYS A 1 214 ? -3.420 -16.066 -16.042 1.00 91.62 214 LYS A CA 1
ATOM 1653 C C . LYS A 1 214 ? -2.661 -15.048 -16.883 1.00 91.62 214 LYS A C 1
ATOM 1655 O O . LYS A 1 214 ? -2.629 -15.137 -18.109 1.00 91.62 214 LYS A O 1
ATOM 1660 N N . THR A 1 215 ? -2.027 -14.091 -16.217 1.00 89.38 215 THR A N 1
ATOM 1661 C CA . THR A 1 215 ? -1.051 -13.197 -16.843 1.00 89.38 215 THR A CA 1
ATOM 1662 C C . THR A 1 215 ? 0.245 -13.958 -17.154 1.00 89.38 215 THR A C 1
ATOM 1664 O O . THR A 1 215 ? 0.412 -15.141 -16.821 1.00 89.38 215 THR A O 1
ATOM 1667 N N . ASN A 1 216 ? 1.171 -13.305 -17.861 1.00 81.50 216 ASN A N 1
ATOM 1668 C CA . ASN A 1 216 ? 2.486 -13.871 -18.165 1.00 81.50 216 ASN A CA 1
ATOM 1669 C C . ASN A 1 216 ? 3.171 -14.444 -16.917 1.00 81.50 216 ASN A C 1
ATOM 1671 O O . ASN A 1 216 ? 2.957 -13.980 -15.803 1.00 81.50 216 ASN A O 1
ATOM 1675 N N . TRP A 1 217 ? 4.026 -15.451 -17.114 1.00 82.94 217 TRP A N 1
ATOM 1676 C CA . TRP A 1 2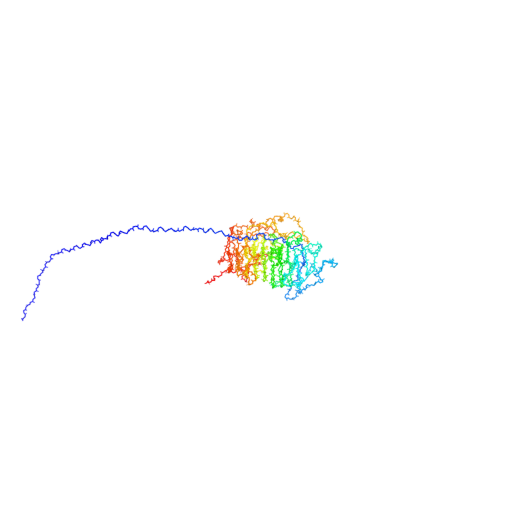17 ? 4.690 -16.171 -16.016 1.00 82.94 217 TRP A CA 1
ATOM 1677 C C . TRP A 1 217 ? 3.733 -16.910 -15.070 1.00 82.94 217 TRP A C 1
ATOM 1679 O O . TRP A 1 217 ? 4.098 -17.202 -13.933 1.00 82.94 217 TRP A O 1
ATOM 1689 N N . ASN A 1 218 ? 2.545 -17.279 -15.565 1.00 88.31 218 ASN A N 1
ATOM 1690 C CA . ASN A 1 218 ? 1.561 -18.088 -14.841 1.00 88.31 218 ASN A CA 1
ATOM 1691 C C . ASN A 1 218 ? 1.064 -17.411 -13.551 1.00 88.31 218 ASN A C 1
ATOM 1693 O O . ASN A 1 218 ? 0.792 -18.088 -12.554 1.00 88.31 218 ASN A O 1
ATOM 1697 N N . LYS A 1 219 ? 0.957 -16.081 -13.586 1.00 89.81 219 LYS A N 1
ATOM 1698 C CA . LYS A 1 219 ? 0.555 -15.261 -12.448 1.00 89.81 219 LYS A CA 1
ATOM 1699 C C . LYS A 1 219 ? -0.940 -14.992 -12.454 1.00 89.81 219 LYS A C 1
ATOM 1701 O O . LYS A 1 219 ? -1.570 -14.853 -13.502 1.00 89.81 219 LYS A O 1
ATOM 1706 N N . ASP A 1 220 ? -1.513 -14.947 -11.264 1.00 93.00 220 ASP A N 1
ATOM 1707 C CA . ASP A 1 220 ? -2.936 -14.662 -11.083 1.00 93.00 220 ASP A CA 1
ATOM 1708 C C . ASP A 1 220 ? -3.211 -13.153 -10.980 1.00 93.00 220 ASP A C 1
ATOM 1710 O O . ASP A 1 220 ? -4.365 -12.734 -11.023 1.00 93.00 220 ASP A O 1
ATOM 1714 N N . GLY A 1 221 ? -2.162 -12.337 -10.845 1.00 93.75 221 GLY A N 1
ATOM 1715 C CA . GLY A 1 221 ? -2.260 -10.917 -10.539 1.00 93.75 221 GLY A CA 1
ATOM 1716 C C . GLY A 1 221 ? -1.923 -10.021 -11.714 1.00 93.75 221 GLY A C 1
ATOM 1717 O O . GLY A 1 221 ? -1.230 -10.424 -12.655 1.00 93.75 221 GLY A O 1
ATOM 1718 N N . VAL A 1 222 ? -2.389 -8.779 -11.624 1.00 94.38 222 VAL A N 1
ATOM 1719 C CA . VAL A 1 222 ? -2.029 -7.703 -12.549 1.00 94.38 222 VAL A CA 1
ATOM 1720 C C . VAL A 1 222 ? -1.835 -6.388 -11.798 1.00 94.38 222 VAL A C 1
ATOM 1722 O O . VAL A 1 222 ? -2.510 -6.115 -10.805 1.00 94.38 222 VAL A O 1
ATOM 1725 N N . ILE A 1 223 ? -0.922 -5.563 -12.289 1.00 95.50 223 ILE A N 1
ATOM 1726 C CA . ILE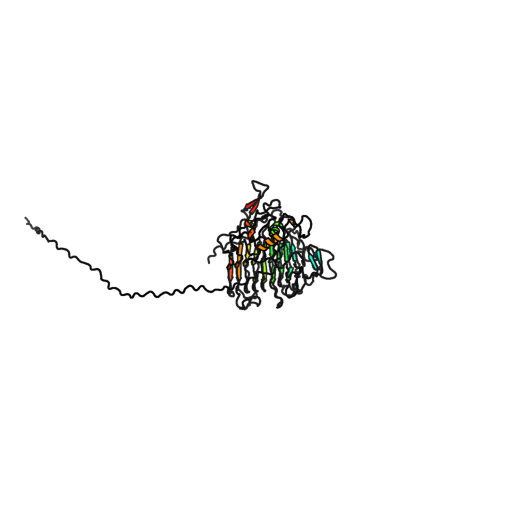 A 1 223 ? -0.680 -4.204 -11.814 1.00 95.50 223 ILE A CA 1
ATOM 1727 C C . ILE A 1 223 ? -1.216 -3.221 -12.860 1.00 95.50 223 ILE A C 1
ATOM 1729 O O . ILE A 1 223 ? -0.914 -3.342 -14.041 1.00 95.50 223 ILE A O 1
ATOM 1733 N N . GLY A 1 224 ? -1.989 -2.224 -12.451 1.00 95.81 224 GLY A N 1
ATOM 1734 C CA . GLY A 1 224 ? -2.384 -1.107 -13.302 1.00 95.81 224 GLY A CA 1
ATOM 1735 C C . GLY A 1 224 ? -1.170 -0.238 -13.611 1.00 95.81 224 GLY A C 1
ATOM 1736 O O . GLY A 1 224 ? -0.665 -0.229 -14.729 1.00 95.81 224 GLY A O 1
ATOM 1737 N N . ILE A 1 225 ? -0.652 0.446 -12.598 1.00 94.88 225 ILE A N 1
ATOM 1738 C CA . ILE A 1 225 ? 0.484 1.358 -12.716 1.00 94.88 225 ILE A CA 1
ATOM 1739 C C . ILE A 1 225 ? 1.604 0.878 -11.796 1.00 94.88 225 ILE A C 1
ATOM 1741 O O . ILE A 1 225 ? 1.391 0.603 -10.617 1.00 94.88 225 ILE A O 1
ATOM 1745 N N . HIS A 1 226 ? 2.816 0.793 -12.319 1.00 93.75 226 HIS A N 1
ATOM 1746 C CA . HIS A 1 226 ? 4.015 0.611 -11.519 1.00 93.75 226 HIS A CA 1
ATOM 1747 C C . HIS A 1 226 ? 4.888 1.861 -11.594 1.00 93.75 226 HIS A C 1
ATOM 1749 O O . HIS A 1 226 ? 5.095 2.411 -12.674 1.00 93.75 226 HIS A O 1
ATOM 1755 N N . THR A 1 227 ? 5.406 2.315 -10.459 1.00 91.69 227 THR A N 1
ATOM 1756 C CA . THR A 1 227 ? 6.191 3.549 -10.382 1.00 91.69 227 THR A CA 1
ATOM 1757 C C . THR A 1 227 ? 7.532 3.326 -9.705 1.00 91.69 227 THR A C 1
ATOM 1759 O O . THR A 1 227 ? 7.611 2.687 -8.654 1.00 91.69 227 THR A O 1
ATOM 1762 N N . VAL A 1 228 ? 8.559 3.961 -10.258 1.00 88.06 228 VAL A N 1
ATOM 1763 C CA . VAL A 1 228 ? 9.916 4.005 -9.726 1.00 88.06 228 VAL A CA 1
ATOM 1764 C C . VAL A 1 228 ? 10.340 5.464 -9.621 1.00 88.06 228 VAL A C 1
ATOM 1766 O O . VAL A 1 228 ? 10.348 6.171 -10.631 1.00 88.06 228 VAL A O 1
ATOM 1769 N N . TRP A 1 229 ? 10.771 5.872 -8.422 1.00 87.56 229 TRP A N 1
ATOM 1770 C CA . TRP A 1 229 ? 11.157 7.247 -8.058 1.00 87.56 229 TRP A CA 1
ATOM 1771 C C . TRP A 1 229 ? 9.997 8.192 -7.701 1.00 87.56 229 TRP A C 1
ATOM 1773 O O . TRP A 1 229 ? 8.838 7.788 -7.657 1.00 87.56 229 TRP A O 1
ATOM 1783 N N . ASP A 1 230 ? 10.341 9.442 -7.378 1.00 87.94 230 ASP A N 1
ATOM 1784 C CA . ASP A 1 230 ? 9.397 10.533 -7.128 1.00 87.94 230 ASP A CA 1
ATOM 1785 C C . ASP A 1 230 ? 8.590 10.838 -8.402 1.00 87.94 230 ASP A C 1
ATOM 1787 O O . ASP A 1 230 ? 9.125 10.777 -9.518 1.00 87.94 230 ASP A O 1
ATOM 1791 N N . GLY A 1 231 ? 7.323 11.226 -8.254 1.00 87.88 231 GLY A N 1
ATOM 1792 C CA . GLY A 1 231 ? 6.529 11.652 -9.400 1.00 87.88 231 GLY A CA 1
ATOM 1793 C C . GLY A 1 231 ? 5.135 12.183 -9.089 1.00 87.88 231 GLY A C 1
ATOM 1794 O O . GLY A 1 231 ? 4.614 12.017 -7.990 1.00 87.88 231 GLY A O 1
ATOM 1795 N N . THR A 1 232 ? 4.533 12.815 -10.091 1.00 89.62 232 THR A N 1
ATOM 1796 C CA . THR A 1 232 ? 3.197 13.419 -10.022 1.00 89.62 232 THR A CA 1
ATOM 1797 C C . THR A 1 232 ? 2.271 12.752 -11.034 1.00 89.62 232 THR A C 1
ATOM 1799 O O . THR A 1 232 ? 2.615 12.626 -12.214 1.00 89.62 232 THR A O 1
ATOM 1802 N N . LEU A 1 233 ? 1.091 12.342 -10.579 1.00 92.94 233 LEU A N 1
ATOM 1803 C CA . LEU A 1 233 ? 0.028 11.756 -11.387 1.00 92.94 233 LEU A CA 1
ATOM 1804 C C . LEU A 1 233 ? -1.196 12.675 -11.324 1.00 92.94 233 LEU A C 1
ATOM 1806 O O . LEU A 1 233 ? -1.737 12.915 -10.245 1.00 92.94 233 LEU A O 1
ATOM 1810 N N . ASN A 1 234 ? -1.628 13.194 -12.473 1.00 93.62 234 ASN A N 1
ATOM 1811 C CA . ASN A 1 234 ? -2.731 14.154 -12.561 1.00 93.62 234 ASN A CA 1
ATOM 1812 C C . ASN A 1 234 ? -3.836 13.652 -13.505 1.00 93.62 234 ASN A C 1
ATOM 1814 O O . ASN A 1 234 ? -3.546 13.239 -14.624 1.00 93.62 234 ASN A O 1
ATOM 1818 N N . ASN A 1 235 ? -5.104 13.725 -13.095 1.00 96.44 235 ASN A N 1
ATOM 1819 C CA . ASN A 1 235 ? -6.244 13.331 -13.935 1.00 96.44 235 ASN A CA 1
ATOM 1820 C C . ASN A 1 235 ? -6.145 11.870 -14.425 1.00 96.44 235 ASN A C 1
ATOM 1822 O O . ASN A 1 235 ? -6.152 11.595 -15.630 1.00 96.44 235 ASN A O 1
ATOM 1826 N N . ILE A 1 236 ? -5.973 10.947 -13.473 1.00 96.38 236 ILE A N 1
ATOM 1827 C CA . ILE A 1 236 ? -5.809 9.509 -13.716 1.00 96.38 236 ILE A CA 1
ATOM 1828 C C . ILE A 1 236 ? -6.978 8.741 -13.101 1.00 96.38 236 ILE A C 1
ATOM 1830 O O . ILE A 1 236 ? -7.280 8.915 -11.925 1.00 96.38 236 ILE A O 1
ATOM 1834 N N . HIS A 1 237 ? -7.599 7.837 -13.857 1.00 97.50 237 HIS A N 1
ATOM 1835 C CA . HIS A 1 237 ? -8.714 7.029 -13.346 1.00 97.50 237 HIS A CA 1
ATOM 1836 C C . HIS A 1 237 ? -8.435 5.535 -13.491 1.00 97.50 237 HIS A C 1
ATOM 1838 O O . HIS A 1 237 ? -8.190 5.042 -14.593 1.00 97.50 237 HIS A O 1
ATOM 1844 N N . GLY A 1 238 ? -8.439 4.821 -12.371 1.00 97.94 238 GLY A N 1
ATOM 1845 C CA . GLY A 1 238 ? -8.257 3.379 -12.291 1.00 97.94 238 GLY A CA 1
ATOM 1846 C C . GLY A 1 238 ? -9.566 2.631 -12.081 1.00 97.94 238 GLY A C 1
ATOM 1847 O O . GLY A 1 238 ? -10.400 3.060 -11.287 1.00 97.94 238 GLY A O 1
ATOM 1848 N N . TYR A 1 239 ? -9.698 1.486 -12.747 1.00 98.12 239 TYR A N 1
ATOM 1849 C CA . TYR A 1 239 ? -10.862 0.606 -12.676 1.00 98.12 239 TYR A CA 1
ATOM 1850 C C . TYR A 1 239 ? -10.408 -0.846 -12.494 1.00 98.12 239 TYR A C 1
ATOM 1852 O O . TYR A 1 239 ? -9.778 -1.434 -13.381 1.00 98.12 239 TYR A O 1
ATOM 1860 N N . LEU A 1 240 ? -10.686 -1.419 -11.324 1.00 98.06 240 LEU A N 1
ATOM 1861 C CA . LEU A 1 240 ? -10.178 -2.730 -10.914 1.00 98.06 240 LEU A CA 1
ATOM 1862 C C . LEU A 1 240 ? -11.288 -3.790 -10.894 1.00 98.06 240 LEU A C 1
ATOM 1864 O O . LEU A 1 240 ? -12.370 -3.546 -10.360 1.00 98.06 240 LEU A O 1
ATOM 1868 N N . TYR A 1 241 ? -11.000 -4.984 -11.421 1.00 96.31 241 TYR A N 1
ATOM 1869 C CA . TYR A 1 241 ? -11.919 -6.129 -11.445 1.00 96.31 241 TYR A CA 1
ATOM 1870 C C . TYR A 1 241 ? -11.289 -7.398 -10.850 1.00 96.31 241 TYR A C 1
ATOM 1872 O O . TYR A 1 241 ? -11.108 -8.424 -11.506 1.00 96.31 241 TYR A O 1
ATOM 1880 N N . GLY A 1 242 ? -10.941 -7.319 -9.573 1.00 95.69 242 GLY A N 1
ATOM 1881 C CA . GLY A 1 242 ? -10.449 -8.429 -8.763 1.00 95.69 242 GLY A CA 1
ATOM 1882 C C . GLY A 1 242 ? -8.994 -8.816 -9.032 1.00 95.69 242 GLY A C 1
ATOM 1883 O O . GLY A 1 242 ? -8.528 -8.810 -10.173 1.00 95.69 242 GLY A O 1
ATOM 1884 N N . ARG A 1 243 ? -8.264 -9.186 -7.971 1.00 95.88 243 ARG A N 1
ATOM 1885 C CA . ARG A 1 243 ? -6.842 -9.598 -8.028 1.00 95.88 243 ARG A CA 1
ATOM 1886 C C . ARG A 1 243 ? -5.953 -8.620 -8.808 1.00 95.88 243 ARG A C 1
ATOM 1888 O O . ARG A 1 243 ? -5.025 -9.020 -9.518 1.00 95.88 243 ARG A O 1
ATOM 1895 N N . ALA A 1 244 ? -6.267 -7.334 -8.701 1.00 96.88 244 ALA A N 1
ATOM 1896 C CA . ALA A 1 244 ? -5.604 -6.261 -9.419 1.00 96.88 244 ALA A CA 1
ATOM 1897 C C . ALA A 1 244 ? -5.091 -5.194 -8.451 1.00 96.88 244 ALA A C 1
ATOM 1899 O O . ALA A 1 244 ? -5.694 -4.925 -7.411 1.00 96.88 244 ALA A O 1
ATOM 1900 N N . VAL A 1 245 ? -3.976 -4.573 -8.822 1.00 97.50 245 VAL A N 1
ATOM 1901 C CA . VAL A 1 245 ? -3.419 -3.404 -8.140 1.00 97.50 245 VAL A CA 1
ATOM 1902 C C . VAL A 1 245 ? -3.709 -2.157 -8.965 1.00 97.50 245 VAL A C 1
ATOM 1904 O O . VAL A 1 245 ? -3.456 -2.183 -10.165 1.00 97.50 245 VAL A O 1
ATOM 1907 N N . PHE A 1 246 ? -4.170 -1.055 -8.367 1.00 98.25 246 PHE A N 1
ATOM 1908 C CA . PHE A 1 246 ? -4.201 0.230 -9.080 1.00 98.25 246 PHE A CA 1
ATOM 1909 C C . PHE A 1 246 ? -2.785 0.768 -9.276 1.00 98.25 246 PHE A C 1
ATOM 1911 O O . PHE A 1 246 ? -2.351 0.936 -10.416 1.00 98.25 246 PHE A O 1
ATOM 1918 N N . LEU A 1 247 ? -2.050 0.974 -8.182 1.00 96.94 247 LEU A N 1
ATOM 1919 C CA . LEU A 1 247 ? -0.682 1.470 -8.215 1.00 96.94 247 LEU A CA 1
ATOM 1920 C C . LEU A 1 247 ? 0.240 0.659 -7.306 1.00 96.94 247 LEU A C 1
ATOM 1922 O O . LEU A 1 247 ? -0.067 0.388 -6.146 1.00 96.94 247 LEU A O 1
ATOM 1926 N N . SER A 1 248 ? 1.415 0.319 -7.827 1.00 95.62 248 SER A N 1
ATOM 1927 C CA . SER A 1 248 ? 2.513 -0.251 -7.049 1.00 95.62 248 SER A CA 1
ATOM 1928 C C . SER A 1 248 ? 3.758 0.623 -7.108 1.00 95.62 248 SER A C 1
ATOM 1930 O O . SER A 1 248 ? 4.039 1.248 -8.131 1.00 95.62 248 SER A O 1
ATOM 1932 N N . MET A 1 249 ? 4.520 0.630 -6.017 1.00 93.38 249 MET A N 1
ATOM 1933 C CA . MET A 1 249 ? 5.802 1.331 -5.924 1.00 93.38 249 MET A CA 1
ATOM 1934 C C . MET A 1 249 ? 6.867 0.450 -5.283 1.00 93.38 249 MET A C 1
ATOM 1936 O O . MET A 1 249 ? 6.565 -0.404 -4.454 1.00 93.38 249 MET A O 1
ATOM 1940 N N . GLU A 1 250 ? 8.121 0.682 -5.641 1.00 93.50 250 GLU A N 1
ATOM 1941 C CA . GLU A 1 250 ? 9.256 -0.087 -5.138 1.00 93.50 250 GLU A CA 1
ATOM 1942 C C . GLU A 1 250 ? 9.733 0.425 -3.774 1.00 93.50 250 GLU A C 1
ATOM 1944 O O . GLU A 1 250 ? 10.156 1.581 -3.639 1.00 93.50 250 GLU A O 1
ATOM 1949 N N . THR A 1 251 ? 9.740 -0.447 -2.759 1.00 95.25 251 THR A N 1
ATOM 1950 C CA . THR A 1 251 ? 10.104 -0.033 -1.398 1.00 95.25 251 THR A CA 1
ATOM 1951 C C . THR A 1 251 ? 11.539 0.484 -1.258 1.00 95.25 251 THR A C 1
ATOM 1953 O O . THR A 1 251 ? 11.812 1.152 -0.267 1.00 95.25 251 THR A O 1
ATOM 1956 N N . TRP A 1 252 ? 12.455 0.178 -2.186 1.00 93.31 252 TRP A N 1
ATOM 1957 C CA . TRP A 1 252 ? 13.873 0.589 -2.160 1.00 93.31 252 TRP A CA 1
ATOM 1958 C C . TRP A 1 252 ? 14.139 1.929 -2.862 1.00 93.31 252 TRP A C 1
ATOM 1960 O O . TRP A 1 252 ? 15.193 2.540 -2.669 1.00 93.31 252 TRP A O 1
ATOM 1970 N N . HIS A 1 253 ? 13.183 2.420 -3.654 1.00 90.81 253 HIS A N 1
ATOM 1971 C CA . HIS A 1 253 ? 13.247 3.770 -4.214 1.00 90.81 253 HIS A CA 1
ATOM 1972 C C . HIS A 1 253 ? 12.573 4.813 -3.330 1.00 90.81 253 HIS A C 1
ATOM 1974 O O . HIS A 1 253 ? 12.870 5.990 -3.521 1.00 90.81 253 HIS A O 1
ATOM 1980 N N . ALA A 1 254 ? 11.693 4.411 -2.401 1.00 92.00 254 ALA A N 1
ATOM 1981 C CA . ALA A 1 254 ? 10.968 5.326 -1.516 1.00 92.00 254 ALA A CA 1
ATOM 1982 C C . ALA A 1 254 ? 10.454 6.559 -2.280 1.00 92.00 254 ALA A C 1
ATOM 1984 O O . ALA A 1 254 ? 10.793 7.696 -1.954 1.00 92.00 254 ALA A O 1
ATOM 1985 N N . GLY A 1 255 ? 9.713 6.322 -3.367 1.00 91.50 255 GLY A N 1
ATOM 1986 C CA . GLY A 1 255 ? 9.207 7.402 -4.208 1.00 91.50 255 GLY A CA 1
ATOM 1987 C C . GLY A 1 255 ? 8.251 8.307 -3.432 1.00 91.50 255 GLY A C 1
ATOM 1988 O O . GLY A 1 255 ? 7.414 7.831 -2.660 1.00 91.50 255 GLY A O 1
ATOM 1989 N N . LYS A 1 256 ? 8.369 9.618 -3.636 1.00 91.56 256 LYS A N 1
ATOM 1990 C CA . LYS A 1 256 ? 7.366 10.602 -3.214 1.00 91.56 256 LYS A CA 1
ATOM 1991 C C . LYS A 1 256 ? 6.375 10.799 -4.357 1.00 91.56 256 LYS A C 1
ATOM 1993 O O . LYS A 1 256 ? 6.699 11.463 -5.341 1.00 91.56 256 LYS A O 1
ATOM 1998 N N . LEU A 1 257 ? 5.198 10.190 -4.234 1.00 93.50 257 LEU A N 1
ATOM 1999 C CA . LEU A 1 257 ? 4.132 10.288 -5.224 1.00 93.50 257 LEU A CA 1
ATOM 2000 C C . LEU A 1 257 ? 3.104 11.342 -4.827 1.00 93.50 257 LEU A C 1
ATOM 2002 O O . LEU A 1 257 ? 2.634 11.360 -3.688 1.00 93.50 257 LEU A O 1
ATOM 2006 N N . GLU A 1 258 ? 2.737 12.187 -5.781 1.00 92.81 258 GLU A N 1
ATOM 2007 C CA . GLU A 1 258 ? 1.703 13.208 -5.638 1.00 92.81 258 GLU A CA 1
ATOM 2008 C C . GLU A 1 258 ? 0.546 12.944 -6.604 1.00 92.81 258 GLU A C 1
ATOM 2010 O O . GLU A 1 258 ? 0.761 12.733 -7.798 1.00 92.81 258 GLU A O 1
ATOM 2015 N N . PHE A 1 259 ? -0.676 12.943 -6.071 1.00 94.94 259 PHE A N 1
ATOM 2016 C CA . PHE A 1 259 ? -1.899 12.629 -6.802 1.00 94.94 259 PHE A CA 1
ATOM 2017 C C . PHE A 1 259 ? -2.839 13.828 -6.859 1.00 94.94 259 PHE A C 1
ATOM 2019 O O . PHE A 1 259 ? -3.261 14.360 -5.829 1.00 94.94 259 PHE A O 1
ATOM 2026 N N . GLU A 1 260 ? -3.239 14.186 -8.072 1.00 92.69 260 GLU A N 1
ATOM 2027 C CA . GLU A 1 260 ? -4.206 15.245 -8.338 1.00 92.69 260 GLU A CA 1
ATOM 2028 C C . GLU A 1 260 ? -5.336 14.696 -9.207 1.00 92.69 260 GLU A C 1
ATOM 2030 O O . GLU A 1 260 ? -5.082 14.038 -10.217 1.00 92.69 260 GLU A O 1
ATOM 2035 N N . ASN A 1 261 ? -6.592 14.954 -8.823 1.00 94.31 261 ASN A N 1
ATOM 2036 C CA . ASN A 1 261 ? -7.775 14.493 -9.560 1.00 94.31 261 ASN A CA 1
ATOM 2037 C C . ASN A 1 261 ? -7.677 13.009 -9.976 1.00 94.31 261 ASN A C 1
ATOM 2039 O O . ASN A 1 261 ? -7.744 12.677 -11.158 1.00 94.31 261 ASN A O 1
ATOM 2043 N N . THR A 1 262 ? -7.401 12.123 -9.019 1.00 96.81 262 THR A N 1
ATOM 2044 C CA . THR A 1 262 ? -7.154 10.703 -9.293 1.00 96.81 262 THR A CA 1
ATOM 2045 C C . THR A 1 262 ? -8.196 9.830 -8.601 1.00 96.81 262 THR A C 1
ATOM 2047 O O . THR A 1 262 ? -8.556 10.087 -7.451 1.00 96.81 262 THR A O 1
ATOM 2050 N N . THR A 1 263 ? -8.676 8.790 -9.283 1.00 97.94 263 THR A N 1
ATOM 2051 C CA . THR A 1 263 ? -9.598 7.796 -8.707 1.00 97.94 263 THR A CA 1
ATOM 2052 C C . THR A 1 263 ? -9.118 6.371 -8.960 1.00 97.94 263 THR A C 1
ATOM 2054 O O . THR A 1 263 ? -8.366 6.123 -9.903 1.00 97.94 263 THR A O 1
ATOM 2057 N N . ALA A 1 264 ? -9.538 5.432 -8.115 1.00 97.81 264 ALA A N 1
ATOM 2058 C CA . ALA A 1 264 ? -9.223 4.011 -8.245 1.00 97.81 264 ALA A CA 1
ATOM 2059 C C . ALA A 1 264 ? -10.416 3.159 -7.789 1.00 97.81 264 ALA A C 1
ATOM 2061 O O . ALA A 1 264 ? -10.441 2.638 -6.677 1.00 97.81 264 ALA A O 1
ATOM 2062 N N . ASP A 1 265 ? -11.431 3.047 -8.638 1.00 98.06 265 ASP A N 1
ATOM 2063 C CA . ASP A 1 265 ? -12.683 2.375 -8.306 1.00 98.06 265 ASP A CA 1
ATOM 2064 C C . ASP A 1 265 ? -12.606 0.865 -8.549 1.00 98.06 265 ASP A C 1
ATOM 2066 O O . ASP A 1 265 ? -12.000 0.387 -9.513 1.00 98.06 265 ASP A O 1
ATOM 2070 N N . ILE A 1 266 ? -13.271 0.095 -7.688 1.00 98.00 266 ILE A N 1
ATOM 2071 C CA . ILE A 1 266 ? -13.542 -1.317 -7.955 1.00 98.00 266 ILE A CA 1
ATOM 2072 C C . ILE A 1 266 ? -14.858 -1.407 -8.718 1.00 98.00 266 ILE A C 1
ATOM 2074 O O . ILE A 1 266 ? -15.867 -0.836 -8.307 1.00 98.00 266 ILE A O 1
ATOM 2078 N N . VAL A 1 267 ? -14.849 -2.145 -9.822 1.00 95.56 267 VAL A N 1
ATOM 2079 C CA . VAL A 1 267 ? -15.996 -2.267 -10.723 1.00 95.56 267 VAL A CA 1
ATOM 2080 C C . VAL A 1 267 ? -16.617 -3.644 -10.571 1.00 95.56 267 VAL A C 1
ATOM 2082 O O . VAL A 1 267 ? -15.915 -4.648 -10.512 1.00 95.56 267 VAL A O 1
ATOM 2085 N N . ASN A 1 268 ? -17.945 -3.695 -10.535 1.00 92.12 268 ASN A N 1
ATOM 2086 C CA . ASN A 1 268 ? -18.719 -4.927 -10.516 1.00 92.12 268 ASN A CA 1
ATOM 2087 C C . ASN A 1 268 ? -19.636 -4.946 -11.742 1.00 92.12 268 ASN A C 1
ATOM 2089 O O . ASN A 1 268 ? -20.489 -4.079 -11.894 1.00 92.12 268 ASN A O 1
ATOM 2093 N N . LEU A 1 269 ? -19.465 -5.952 -12.598 1.00 90.19 269 LEU A N 1
ATOM 2094 C CA . LEU A 1 269 ? -20.184 -6.111 -13.863 1.00 90.19 269 LEU A CA 1
ATOM 2095 C C . LEU A 1 269 ? -21.466 -6.943 -13.671 1.00 90.19 269 LEU A C 1
ATOM 2097 O O . LEU A 1 269 ? -22.085 -7.370 -14.641 1.00 90.19 269 LEU A O 1
ATOM 2101 N N . GLY A 1 270 ? -21.843 -7.245 -12.422 1.00 86.00 270 GLY A N 1
ATOM 2102 C CA . GLY A 1 270 ? -23.009 -8.068 -12.094 1.00 86.00 270 GLY A CA 1
ATOM 2103 C C . GLY A 1 270 ? -22.831 -9.555 -12.421 1.00 86.00 270 GLY A C 1
ATOM 2104 O O . GLY A 1 270 ? -23.799 -10.312 -12.412 1.00 86.00 270 GLY A O 1
ATOM 2105 N N . ASN A 1 271 ? -21.604 -10.000 -12.709 1.00 81.00 271 ASN A N 1
ATOM 2106 C CA . ASN A 1 271 ? -21.322 -11.395 -13.024 1.00 81.00 271 ASN A CA 1
ATOM 2107 C C . ASN A 1 271 ? -21.155 -12.215 -11.736 1.00 81.00 271 ASN A C 1
ATOM 2109 O O . ASN A 1 271 ? -20.098 -12.199 -11.108 1.00 81.00 271 ASN A O 1
ATOM 2113 N N . ALA A 1 272 ? -22.182 -12.990 -11.378 1.00 73.44 272 ALA A N 1
ATOM 2114 C CA . ALA A 1 272 ? -22.176 -13.841 -10.185 1.00 73.44 272 ALA A CA 1
ATOM 2115 C C . ALA A 1 272 ? -21.026 -14.871 -10.153 1.00 73.44 272 ALA A C 1
ATOM 2117 O O . ALA A 1 272 ? -20.595 -15.278 -9.078 1.00 73.44 272 ALA A O 1
ATOM 2118 N N . ASN A 1 273 ? -20.489 -15.261 -11.315 1.00 75.25 273 ASN A N 1
ATOM 2119 C CA . ASN A 1 273 ? -19.374 -16.208 -11.423 1.00 75.25 273 ASN A CA 1
ATOM 2120 C C . ASN A 1 273 ? -17.994 -15.524 -11.368 1.00 75.25 273 ASN A C 1
ATOM 2122 O O . ASN A 1 273 ? -16.963 -16.192 -11.462 1.00 75.25 273 ASN A O 1
ATOM 2126 N N . ALA A 1 274 ? -17.958 -14.194 -11.252 1.00 85.62 274 ALA A N 1
ATOM 2127 C CA . ALA A 1 274 ? -16.745 -13.388 -11.287 1.00 85.62 274 ALA A CA 1
ATOM 2128 C C . ALA A 1 274 ? -16.892 -12.175 -10.357 1.00 85.62 274 ALA A C 1
ATOM 2130 O O . ALA A 1 274 ? -17.171 -11.064 -10.808 1.00 85.62 274 ALA A O 1
ATOM 2131 N N . VAL A 1 275 ? -16.699 -12.389 -9.054 1.00 91.94 275 VAL A N 1
ATOM 2132 C CA . VAL A 1 275 ? -16.746 -11.312 -8.054 1.00 91.94 275 VAL A CA 1
ATOM 2133 C C . VAL A 1 275 ? -15.401 -10.569 -8.031 1.00 91.94 275 VAL A C 1
ATOM 2135 O O . VAL A 1 275 ? -14.360 -11.227 -7.939 1.00 91.94 275 VAL A O 1
ATOM 2138 N N . PRO A 1 276 ? -15.381 -9.225 -8.090 1.00 94.94 276 PRO A N 1
ATOM 2139 C CA . PRO A 1 276 ? -14.153 -8.437 -8.198 1.00 94.94 276 PRO A CA 1
ATOM 2140 C C . PRO A 1 276 ? -13.458 -8.279 -6.835 1.00 94.94 276 PRO A C 1
ATOM 2142 O O . PRO A 1 276 ? -13.240 -7.164 -6.383 1.00 94.94 276 PRO A O 1
ATOM 2145 N N . ASN A 1 277 ? -13.144 -9.376 -6.147 1.00 95.69 277 ASN A N 1
ATOM 2146 C CA . ASN A 1 277 ? -12.520 -9.372 -4.816 1.00 95.69 277 ASN A CA 1
ATOM 2147 C C . ASN A 1 277 ? -10.986 -9.278 -4.884 1.00 95.69 277 ASN A C 1
ATOM 2149 O O . ASN A 1 277 ? -10.379 -9.543 -5.921 1.00 95.69 277 ASN A O 1
ATOM 2153 N N . GLU A 1 278 ? -10.356 -9.023 -3.735 1.00 95.81 278 GLU A N 1
ATOM 2154 C CA . GLU A 1 278 ? -8.896 -9.125 -3.555 1.00 95.81 278 GLU A CA 1
ATOM 2155 C C . GLU A 1 278 ? -8.087 -8.104 -4.381 1.00 95.81 278 GLU A C 1
ATOM 2157 O O . GLU A 1 278 ? -7.012 -8.412 -4.898 1.00 95.81 278 GLU A O 1
ATOM 2162 N N . ASN A 1 279 ? -8.605 -6.885 -4.532 1.00 98.06 279 ASN A N 1
ATOM 2163 C CA . ASN A 1 279 ? -7.875 -5.769 -5.133 1.00 98.06 279 ASN A CA 1
ATOM 2164 C C . ASN A 1 279 ? -7.047 -5.007 -4.101 1.00 98.06 279 ASN A C 1
ATOM 2166 O O . ASN A 1 279 ? -7.363 -4.980 -2.908 1.00 98.06 279 ASN A O 1
ATOM 2170 N N . THR A 1 280 ? -6.043 -4.291 -4.595 1.00 97.81 280 THR A N 1
ATOM 2171 C CA . THR A 1 280 ? -5.229 -3.381 -3.794 1.00 97.81 280 THR A CA 1
ATOM 2172 C C . THR A 1 280 ? -5.117 -2.019 -4.476 1.00 97.81 280 THR A C 1
ATOM 2174 O O . THR A 1 280 ? -4.736 -1.940 -5.639 1.00 97.81 280 THR A O 1
ATOM 2177 N N . ILE A 1 281 ? -5.414 -0.923 -3.774 1.00 98.12 281 ILE A N 1
ATOM 2178 C CA . ILE A 1 281 ? -5.254 0.415 -4.368 1.00 98.12 281 ILE A CA 1
ATOM 2179 C C . ILE A 1 281 ? -3.764 0.771 -4.464 1.00 98.12 281 ILE A C 1
ATOM 2181 O O . ILE A 1 281 ? -3.253 1.031 -5.552 1.00 98.12 281 ILE A O 1
ATOM 2185 N N . PHE A 1 282 ? -3.049 0.690 -3.343 1.00 97.56 282 PHE A N 1
ATOM 2186 C CA . PHE A 1 282 ? -1.621 0.961 -3.227 1.00 97.56 282 PHE A CA 1
ATOM 2187 C C . PHE A 1 282 ? -0.874 -0.250 -2.673 1.00 97.56 282 PHE A C 1
ATOM 2189 O O . PHE A 1 282 ? -1.068 -0.655 -1.523 1.00 97.56 282 PHE A O 1
ATOM 2196 N N . TYR A 1 283 ? 0.010 -0.813 -3.493 1.00 96.06 283 TYR A N 1
ATOM 2197 C CA . TYR A 1 283 ? 0.862 -1.943 -3.132 1.00 96.06 283 TYR A CA 1
ATOM 2198 C C . TYR A 1 283 ? 2.324 -1.503 -3.032 1.00 96.06 283 TYR A C 1
ATOM 2200 O O . TYR A 1 283 ? 2.951 -1.170 -4.042 1.00 96.06 283 TYR A O 1
ATOM 2208 N N . ILE A 1 284 ? 2.886 -1.510 -1.823 1.00 95.56 284 ILE A N 1
ATOM 2209 C CA . ILE A 1 284 ? 4.313 -1.225 -1.640 1.00 95.56 284 ILE A CA 1
ATOM 2210 C C . ILE A 1 284 ? 5.085 -2.527 -1.854 1.00 95.56 284 ILE A C 1
ATOM 2212 O O . ILE A 1 284 ? 5.060 -3.441 -1.026 1.00 95.56 284 ILE A O 1
ATOM 2216 N N . TYR A 1 285 ? 5.732 -2.622 -3.013 1.00 94.25 285 TYR A N 1
ATOM 2217 C CA . TYR A 1 285 ? 6.399 -3.829 -3.473 1.00 94.25 285 TYR A CA 1
ATOM 2218 C C . TYR A 1 285 ? 7.627 -4.117 -2.598 1.00 94.25 285 TYR A C 1
ATOM 2220 O O . TYR A 1 285 ? 8.491 -3.241 -2.473 1.00 94.25 285 TYR A O 1
ATOM 2228 N N . PRO A 1 286 ? 7.733 -5.317 -2.001 1.00 93.56 286 PRO A N 1
ATOM 2229 C CA . PRO A 1 286 ? 8.741 -5.605 -0.990 1.00 93.56 286 PRO A CA 1
ATOM 2230 C C . PRO A 1 286 ? 10.106 -5.973 -1.578 1.00 93.56 286 PRO A C 1
ATOM 2232 O O . PRO A 1 286 ? 10.217 -6.457 -2.708 1.00 93.56 286 PRO A O 1
ATOM 2235 N N . ALA A 1 287 ? 11.150 -5.807 -0.766 1.00 93.62 287 ALA A N 1
ATOM 2236 C CA . ALA A 1 287 ? 12.507 -6.226 -1.098 1.00 93.62 287 ALA A CA 1
ATOM 2237 C C . ALA A 1 287 ? 13.281 -6.718 0.131 1.00 93.62 287 ALA A C 1
ATOM 2239 O O . ALA A 1 287 ? 12.888 -6.465 1.271 1.00 93.62 287 ALA A O 1
ATOM 2240 N N . THR A 1 288 ? 14.386 -7.428 -0.098 1.00 94.31 288 THR A N 1
ATOM 2241 C CA . THR A 1 288 ? 15.324 -7.831 0.964 1.00 94.31 288 THR A CA 1
ATOM 2242 C C . THR A 1 288 ? 15.971 -6.615 1.630 1.00 94.31 288 THR A C 1
ATOM 2244 O O . THR A 1 288 ? 16.128 -5.571 0.995 1.00 94.31 288 THR A O 1
ATOM 2247 N N . TYR A 1 289 ? 16.375 -6.747 2.899 1.00 94.88 289 TYR A N 1
ATOM 2248 C CA . TYR A 1 289 ? 16.983 -5.658 3.677 1.00 94.88 289 TYR A CA 1
ATOM 2249 C C . TYR A 1 289 ? 18.158 -5.002 2.938 1.00 94.88 289 TYR A C 1
ATOM 2251 O O . TYR A 1 289 ? 18.198 -3.783 2.791 1.00 94.88 289 TYR A O 1
ATOM 2259 N N . GLU A 1 290 ? 19.048 -5.811 2.370 1.00 91.12 290 GLU A N 1
ATOM 2260 C CA . GLU A 1 290 ? 20.214 -5.361 1.608 1.00 91.12 290 GLU A CA 1
ATOM 2261 C C . GLU A 1 290 ? 19.825 -4.652 0.303 1.00 91.12 290 GLU A C 1
ATOM 2263 O O . GLU A 1 290 ? 20.501 -3.722 -0.140 1.00 91.12 290 GLU A O 1
ATOM 2268 N N . THR A 1 291 ? 18.736 -5.070 -0.346 1.00 91.31 291 THR A N 1
ATOM 2269 C CA . THR A 1 291 ? 18.243 -4.394 -1.555 1.00 91.31 291 THR A CA 1
ATOM 2270 C C . THR A 1 291 ? 17.698 -3.014 -1.208 1.00 91.31 291 THR A C 1
ATOM 2272 O O . THR A 1 291 ? 18.018 -2.051 -1.906 1.00 91.31 291 THR A O 1
ATOM 2275 N N . ILE A 1 292 ? 16.945 -2.896 -0.108 1.00 94.06 292 ILE A N 1
ATOM 2276 C CA . ILE A 1 292 ? 16.374 -1.621 0.353 1.00 94.06 292 ILE A CA 1
ATOM 2277 C C . ILE A 1 292 ? 17.467 -0.587 0.626 1.00 94.06 292 ILE A C 1
ATOM 2279 O O . ILE A 1 292 ? 17.325 0.578 0.252 1.00 94.06 292 ILE A O 1
ATOM 2283 N N . THR A 1 293 ? 18.572 -1.003 1.238 1.00 91.19 293 THR A N 1
ATOM 2284 C CA . THR A 1 293 ? 19.646 -0.087 1.631 1.00 91.19 293 THR A CA 1
ATOM 2285 C C . THR A 1 293 ? 20.652 0.178 0.510 1.00 91.19 293 THR A C 1
ATOM 2287 O O . THR A 1 293 ? 21.211 1.280 0.455 1.00 91.19 293 THR A O 1
ATOM 2290 N N . THR A 1 294 ? 20.882 -0.779 -0.404 1.00 86.56 294 THR A N 1
ATOM 2291 C CA . THR A 1 294 ? 21.996 -0.695 -1.369 1.00 86.56 294 THR A CA 1
ATOM 2292 C C . THR A 1 294 ? 21.609 -0.541 -2.835 1.00 86.56 294 THR A C 1
ATOM 2294 O O . THR A 1 294 ? 22.405 0.049 -3.567 1.00 86.56 294 THR A O 1
ATOM 2297 N N . HIS A 1 295 ? 20.444 -1.023 -3.295 1.00 85.12 295 HIS A N 1
ATOM 2298 C CA . HIS A 1 295 ? 20.125 -1.081 -4.734 1.00 85.12 295 HIS A CA 1
ATOM 2299 C C . HIS A 1 295 ? 20.284 0.282 -5.408 1.00 85.12 295 HIS A C 1
ATOM 2301 O O . HIS A 1 295 ? 20.998 0.427 -6.399 1.00 85.12 295 HIS A O 1
ATOM 2307 N N . ASN A 1 296 ? 19.682 1.298 -4.798 1.00 81.00 296 ASN A N 1
ATOM 2308 C CA . ASN A 1 296 ? 19.757 2.676 -5.245 1.00 81.00 296 ASN A CA 1
ATOM 2309 C C . ASN A 1 296 ? 20.593 3.515 -4.270 1.00 81.00 296 ASN A C 1
ATOM 2311 O O . ASN A 1 296 ? 20.152 4.552 -3.813 1.00 81.00 296 ASN A O 1
ATOM 2315 N N . TYR A 1 297 ? 21.790 3.061 -3.897 1.00 78.25 297 TYR A N 1
ATOM 2316 C CA . TYR A 1 297 ? 22.558 3.621 -2.776 1.00 78.25 297 TYR A CA 1
ATOM 2317 C C . TYR A 1 297 ? 22.816 5.142 -2.760 1.00 78.25 297 TYR A C 1
ATOM 2319 O O . TYR A 1 297 ? 23.203 5.677 -1.722 1.00 78.25 297 TYR A O 1
ATOM 2327 N N . TRP A 1 298 ? 22.722 5.826 -3.900 1.00 77.31 298 TRP A N 1
ATOM 2328 C CA . TRP A 1 298 ? 22.922 7.275 -4.012 1.00 77.31 298 TRP A CA 1
ATOM 2329 C C . TRP A 1 298 ? 21.635 8.065 -3.767 1.00 77.31 298 TRP A C 1
ATOM 2331 O O . TRP A 1 298 ? 21.670 9.290 -3.649 1.00 77.31 298 TRP A O 1
ATOM 2341 N N . SER A 1 299 ? 20.496 7.383 -3.720 1.00 79.50 299 SER A N 1
ATOM 2342 C CA . SER A 1 299 ? 19.184 7.976 -3.537 1.00 79.50 299 SER A CA 1
ATOM 2343 C C . SER A 1 299 ? 18.246 6.940 -2.879 1.00 79.50 299 SER A C 1
ATOM 2345 O O . SER A 1 299 ? 18.710 6.054 -2.169 1.00 79.50 299 SER A O 1
ATOM 2347 N N . GLY A 1 300 ? 16.930 7.045 -3.016 1.00 87.81 300 GLY A N 1
ATOM 2348 C CA . GLY A 1 300 ? 16.018 6.007 -2.525 1.00 87.81 300 GLY A CA 1
ATOM 2349 C C . GLY A 1 300 ? 15.869 5.925 -1.008 1.00 87.81 300 GLY A C 1
ATOM 2350 O O . GLY A 1 300 ? 16.073 6.909 -0.303 1.00 87.81 300 GLY A O 1
ATOM 2351 N N . SER A 1 301 ? 15.493 4.749 -0.507 1.00 92.12 301 SER A N 1
ATOM 2352 C CA . SER A 1 301 ? 15.004 4.571 0.874 1.00 92.12 301 SER A CA 1
ATOM 2353 C C . SER A 1 301 ? 16.055 4.787 1.950 1.00 92.12 301 SER A C 1
ATOM 2355 O O . SER A 1 301 ? 15.728 5.188 3.060 1.00 92.12 301 SER A O 1
ATOM 2357 N N . SER A 1 302 ? 17.331 4.575 1.625 1.00 91.19 302 SER A N 1
ATOM 2358 C CA . SER A 1 302 ? 18.430 4.925 2.527 1.00 91.19 302 SER A CA 1
ATOM 2359 C C . SER A 1 302 ? 18.720 6.427 2.555 1.00 91.19 302 SER A C 1
ATOM 2361 O O . SER A 1 302 ? 19.483 6.870 3.410 1.00 91.19 302 SER A O 1
ATOM 2363 N N . LYS A 1 303 ? 18.134 7.210 1.638 1.00 88.62 303 LYS A N 1
ATOM 2364 C CA . LYS A 1 303 ? 18.421 8.639 1.446 1.00 88.62 303 LYS A CA 1
ATOM 2365 C C . LYS A 1 303 ? 17.225 9.573 1.631 1.00 88.62 303 LYS A C 1
ATOM 2367 O O . LYS A 1 303 ? 17.413 10.784 1.751 1.00 88.62 303 LYS A O 1
ATOM 2372 N N . GLN A 1 304 ? 16.009 9.039 1.595 1.00 89.44 304 GLN A N 1
ATOM 2373 C CA . GLN A 1 304 ? 14.769 9.776 1.801 1.00 89.44 304 GLN A CA 1
ATOM 2374 C C . GLN A 1 304 ? 13.661 8.856 2.318 1.00 89.44 304 GLN A C 1
ATOM 2376 O O . GLN A 1 304 ? 13.670 7.649 2.080 1.00 89.44 304 GLN A O 1
ATOM 2381 N N . ARG A 1 305 ? 12.661 9.461 2.957 1.00 92.81 305 ARG A N 1
ATOM 2382 C CA . ARG A 1 305 ? 11.359 8.840 3.212 1.00 92.81 305 ARG A CA 1
ATOM 2383 C C . ARG A 1 305 ? 10.470 8.947 1.973 1.00 92.81 305 ARG A C 1
ATOM 2385 O O . ARG A 1 305 ? 10.398 10.018 1.366 1.00 92.81 305 ARG A O 1
ATOM 2392 N N . GLY A 1 306 ? 9.784 7.865 1.617 1.00 94.44 306 GLY A N 1
ATOM 2393 C CA . GLY A 1 306 ? 8.792 7.867 0.539 1.00 94.44 306 GLY A CA 1
ATOM 2394 C C . GLY A 1 306 ? 7.493 8.530 0.978 1.00 94.44 306 GLY A C 1
ATOM 2395 O O . GLY A 1 306 ? 7.302 8.788 2.164 1.00 94.44 306 GLY A O 1
ATOM 2396 N N . ALA A 1 307 ? 6.585 8.827 0.052 1.00 94.62 307 ALA A N 1
ATOM 2397 C CA . ALA A 1 307 ? 5.328 9.473 0.425 1.00 94.62 307 ALA A CA 1
ATOM 2398 C C . ALA A 1 307 ? 4.182 9.184 -0.543 1.00 94.62 307 ALA A C 1
ATOM 2400 O O . ALA A 1 307 ? 4.396 9.078 -1.750 1.00 94.62 307 ALA A O 1
ATOM 2401 N N . PHE A 1 308 ? 2.964 9.162 -0.003 1.00 94.38 308 PHE A N 1
ATOM 2402 C CA . PHE A 1 308 ? 1.719 9.286 -0.757 1.00 94.38 308 PHE A CA 1
ATOM 2403 C C . PHE A 1 308 ? 1.089 10.632 -0.402 1.00 94.38 308 PHE A C 1
ATOM 2405 O O . PHE A 1 308 ? 0.670 10.838 0.737 1.00 94.38 308 PHE A O 1
ATOM 2412 N N . LYS A 1 309 ? 1.054 11.554 -1.365 1.00 89.75 309 LYS A N 1
ATOM 2413 C CA . LYS A 1 309 ? 0.555 12.923 -1.194 1.00 89.75 309 LYS A CA 1
ATOM 2414 C C . LYS A 1 309 ? -0.613 13.193 -2.134 1.00 89.75 309 LYS A C 1
ATOM 2416 O O . LYS A 1 309 ? -0.686 12.636 -3.222 1.00 89.75 309 LYS A O 1
ATOM 2421 N N . GLY A 1 310 ? -1.497 14.101 -1.737 1.00 86.81 310 GLY A N 1
ATOM 2422 C CA . GLY A 1 310 ? -2.671 14.458 -2.534 1.00 86.81 310 GLY A CA 1
ATOM 2423 C C . GLY A 1 310 ? -3.841 13.494 -2.329 1.00 86.81 310 GLY A C 1
ATOM 2424 O O . GLY A 1 310 ? -3.951 12.862 -1.277 1.00 86.81 310 GLY A O 1
ATOM 2425 N N . THR A 1 311 ? -4.755 13.430 -3.295 1.00 90.81 311 THR A N 1
ATOM 2426 C CA . THR A 1 311 ? -6.056 12.756 -3.136 1.00 90.81 311 THR A CA 1
ATOM 2427 C C . THR A 1 311 ? -6.267 11.671 -4.185 1.00 90.81 311 THR A C 1
ATOM 2429 O O . THR A 1 311 ? -6.249 11.963 -5.382 1.00 90.81 311 THR A O 1
ATOM 2432 N N . VAL A 1 312 ? -6.545 10.448 -3.723 1.00 96.81 312 VAL A N 1
ATOM 2433 C CA . VAL A 1 312 ? -7.091 9.360 -4.546 1.00 96.81 312 VAL A CA 1
ATOM 2434 C C . VAL A 1 312 ? -8.401 8.894 -3.933 1.00 96.81 312 VAL A C 1
ATOM 2436 O O . VAL A 1 312 ? -8.404 8.384 -2.818 1.00 96.81 312 VAL A O 1
ATOM 2439 N N . ASP A 1 313 ? -9.511 9.078 -4.639 1.00 97.94 313 ASP A N 1
ATOM 2440 C CA . ASP A 1 313 ? -10.818 8.588 -4.189 1.00 97.94 313 ASP A CA 1
ATOM 2441 C C . ASP A 1 313 ? -11.069 7.165 -4.720 1.00 97.94 313 ASP A C 1
ATOM 2443 O O . ASP A 1 313 ? -10.695 6.844 -5.850 1.00 97.94 313 ASP A O 1
ATOM 2447 N N . ALA A 1 314 ? -11.705 6.304 -3.922 1.00 98.12 314 ALA A N 1
ATOM 2448 C CA . ALA A 1 314 ? -12.053 4.946 -4.347 1.00 98.12 314 ALA A CA 1
ATOM 2449 C C . ALA A 1 314 ? -13.379 4.465 -3.752 1.00 98.12 314 ALA A C 1
ATOM 2451 O O . ALA A 1 314 ? -13.588 4.499 -2.532 1.00 98.12 314 ALA A O 1
ATOM 2452 N N . ASN A 1 315 ? -14.239 3.927 -4.614 1.00 98.38 315 ASN A N 1
ATOM 2453 C CA . ASN A 1 315 ? -15.376 3.105 -4.217 1.00 98.38 315 ASN A CA 1
ATOM 2454 C C . ASN A 1 315 ? -14.954 1.627 -4.170 1.00 98.38 315 ASN A C 1
ATOM 2456 O O . ASN A 1 315 ? -14.592 1.028 -5.185 1.00 98.38 315 ASN A O 1
ATOM 2460 N N . ILE A 1 316 ? -15.002 1.037 -2.977 1.00 98.44 316 ILE A N 1
ATOM 2461 C CA . ILE A 1 316 ? -14.569 -0.333 -2.683 1.00 98.44 316 ILE A CA 1
ATOM 2462 C C . ILE A 1 316 ? -15.830 -1.163 -2.440 1.00 98.44 316 ILE A C 1
ATOM 2464 O O . ILE A 1 316 ? -16.287 -1.342 -1.312 1.00 98.44 316 ILE A O 1
ATOM 2468 N N . ILE A 1 317 ? -16.432 -1.611 -3.539 1.00 97.12 317 ILE A N 1
ATOM 2469 C CA . ILE A 1 317 ? -17.776 -2.213 -3.557 1.00 97.12 317 ILE A CA 1
ATOM 2470 C C . ILE A 1 317 ? -17.791 -3.735 -3.381 1.00 97.12 317 ILE A C 1
ATOM 2472 O O . ILE A 1 317 ? -18.845 -4.363 -3.412 1.00 97.12 317 ILE A O 1
ATOM 2476 N N . SER A 1 318 ? -16.617 -4.346 -3.251 1.00 96.50 318 SER A N 1
ATOM 2477 C CA . SER A 1 318 ? -16.443 -5.793 -3.138 1.00 96.50 318 SER A CA 1
ATOM 2478 C C . SER A 1 318 ? -15.621 -6.148 -1.907 1.00 96.50 318 SER A C 1
ATOM 2480 O O . SER A 1 318 ? -15.312 -5.280 -1.087 1.00 96.50 318 SER A O 1
ATOM 2482 N N . ASN A 1 319 ? -15.255 -7.421 -1.774 1.00 96.75 319 ASN A N 1
ATOM 2483 C CA . ASN A 1 319 ? -14.793 -7.966 -0.510 1.00 96.75 319 ASN A CA 1
ATOM 2484 C C . ASN A 1 319 ? -13.287 -8.213 -0.511 1.00 96.75 319 ASN A C 1
ATOM 2486 O O . ASN A 1 319 ? -12.672 -8.501 -1.547 1.00 96.75 319 ASN A O 1
ATOM 2490 N N . LYS A 1 320 ? -12.713 -8.207 0.696 1.00 96.69 320 LYS A N 1
ATOM 2491 C CA . LYS A 1 320 ? -11.322 -8.613 0.956 1.00 96.69 320 LYS A CA 1
ATOM 2492 C C . LYS A 1 320 ? -10.267 -7.784 0.212 1.00 96.69 320 LYS A C 1
ATOM 2494 O O . LYS A 1 320 ? -9.172 -8.285 -0.057 1.00 96.69 320 LYS A O 1
ATOM 2499 N N . ASN A 1 321 ? -10.591 -6.540 -0.124 1.00 98.19 321 ASN A N 1
ATOM 2500 C CA . ASN A 1 321 ? -9.683 -5.586 -0.749 1.00 98.19 321 ASN A CA 1
ATOM 2501 C C . ASN A 1 321 ? -8.838 -4.856 0.299 1.00 98.19 321 ASN A C 1
ATOM 2503 O O . ASN A 1 321 ? -9.160 -4.853 1.487 1.00 98.19 321 ASN A O 1
ATOM 2507 N N . SER A 1 322 ? -7.781 -4.189 -0.153 1.00 97.44 322 SER A N 1
ATOM 2508 C CA . SER A 1 322 ? -6.931 -3.348 0.690 1.00 97.44 322 SER A CA 1
ATOM 2509 C C . SER A 1 322 ? -6.680 -1.981 0.053 1.00 97.44 322 SER A C 1
ATOM 2511 O O . SER A 1 322 ? -6.375 -1.924 -1.138 1.00 97.44 322 SER A O 1
ATOM 2513 N N . VAL A 1 323 ? -6.702 -0.889 0.817 1.00 97.94 323 VAL A N 1
ATOM 2514 C CA . VAL A 1 323 ? -6.262 0.413 0.287 1.00 97.94 323 VAL A CA 1
ATOM 2515 C C . VAL A 1 323 ? -4.740 0.478 0.250 1.00 97.94 323 VAL A C 1
ATOM 2517 O O . VAL A 1 323 ? -4.168 0.475 -0.831 1.00 97.94 323 VAL A O 1
ATOM 2520 N N . TYR A 1 324 ? -4.079 0.461 1.404 1.00 97.00 324 TYR A N 1
ATOM 2521 C CA . TYR A 1 324 ? -2.622 0.430 1.521 1.00 97.00 324 TYR A CA 1
ATOM 2522 C C . TYR A 1 324 ? -2.179 -0.955 1.983 1.00 97.00 324 TYR A C 1
ATOM 2524 O O . TYR A 1 324 ? -2.645 -1.440 3.015 1.00 97.00 324 TYR A O 1
ATOM 2532 N N . SER A 1 325 ? -1.278 -1.591 1.238 1.00 95.12 325 SER A N 1
ATOM 2533 C CA . SER A 1 325 ? -0.785 -2.929 1.566 1.00 95.12 325 SER A CA 1
ATOM 2534 C C . SER A 1 325 ? 0.737 -2.987 1.579 1.00 95.12 325 SER A C 1
ATOM 2536 O O . SER A 1 325 ? 1.393 -2.579 0.615 1.00 95.12 325 SER A O 1
ATOM 2538 N N . THR A 1 326 ? 1.285 -3.503 2.681 1.00 93.06 326 THR A N 1
ATOM 2539 C CA . THR A 1 326 ? 2.724 -3.671 2.906 1.00 93.06 326 THR A CA 1
ATOM 2540 C C . THR A 1 326 ? 3.033 -5.107 3.315 1.00 93.06 326 THR A C 1
ATOM 2542 O O . THR A 1 326 ? 2.301 -5.714 4.097 1.00 93.06 326 THR A O 1
ATOM 2545 N N . TYR A 1 327 ? 4.130 -5.662 2.793 1.00 92.81 327 TYR A N 1
ATOM 2546 C CA . TYR A 1 327 ? 4.548 -7.043 3.056 1.00 92.81 327 TYR A CA 1
ATOM 2547 C C . TYR A 1 327 ? 6.024 -7.115 3.415 1.00 92.81 327 TYR A C 1
ATOM 2549 O O . TYR A 1 327 ? 6.856 -6.520 2.742 1.00 92.81 327 TYR A O 1
ATOM 2557 N N . GLY A 1 328 ? 6.375 -7.903 4.424 1.00 94.88 328 GLY A N 1
ATOM 2558 C CA . GLY A 1 328 ? 7.776 -8.087 4.798 1.00 94.88 328 GLY A CA 1
ATOM 2559 C C . GLY A 1 328 ? 8.521 -6.773 5.074 1.00 94.88 328 GLY A C 1
ATOM 2560 O O . GLY A 1 328 ? 7.929 -5.821 5.574 1.00 94.88 328 GLY A O 1
ATOM 2561 N N . ALA A 1 329 ? 9.818 -6.717 4.772 1.00 96.56 329 ALA A N 1
ATOM 2562 C CA . ALA A 1 329 ? 10.645 -5.551 5.067 1.00 96.56 329 ALA A CA 1
ATOM 2563 C C . ALA A 1 329 ? 10.285 -4.359 4.171 1.00 96.56 329 ALA A C 1
ATOM 2565 O O . ALA A 1 329 ? 10.135 -4.507 2.954 1.00 96.56 329 ALA A O 1
ATOM 2566 N N . GLN A 1 330 ? 10.177 -3.184 4.788 1.00 95.38 330 GLN A N 1
ATOM 2567 C CA . GLN A 1 330 ? 9.807 -1.933 4.131 1.00 95.38 330 GLN A CA 1
ATOM 2568 C C . GLN A 1 330 ? 10.831 -0.826 4.418 1.00 95.38 330 GLN A C 1
ATOM 2570 O O . GLN A 1 330 ? 11.547 -0.843 5.422 1.00 95.38 330 GLN A O 1
ATOM 2575 N N . GLY A 1 331 ? 10.887 0.154 3.519 1.00 94.38 331 GLY A N 1
ATOM 2576 C CA . GLY A 1 331 ? 11.451 1.474 3.796 1.00 94.38 331 GLY A CA 1
ATOM 2577 C C . GLY A 1 331 ? 10.463 2.333 4.590 1.00 94.38 331 GLY A C 1
ATOM 2578 O O . GLY A 1 331 ? 9.331 1.921 4.845 1.00 94.38 331 GLY A O 1
ATOM 2579 N N . SER A 1 332 ? 10.869 3.542 4.969 1.00 94.19 332 SER A N 1
ATOM 2580 C CA . SER A 1 332 ? 9.974 4.475 5.661 1.00 94.19 332 SER A CA 1
ATOM 2581 C C . SER A 1 332 ? 9.117 5.262 4.663 1.00 94.19 332 SER A C 1
ATOM 2583 O O . SER A 1 332 ? 9.627 5.784 3.667 1.00 94.19 332 SER A O 1
ATOM 2585 N N . PHE A 1 333 ? 7.820 5.388 4.959 1.00 96.31 333 PHE A N 1
ATOM 2586 C CA . PHE A 1 333 ? 6.839 6.106 4.141 1.00 96.31 333 PHE A CA 1
ATOM 2587 C C . PHE A 1 333 ? 5.992 7.060 4.984 1.00 96.31 333 PHE A C 1
ATOM 2589 O O . PHE A 1 333 ? 5.594 6.721 6.094 1.00 96.31 333 PHE A O 1
ATOM 2596 N N . ASP A 1 334 ? 5.701 8.233 4.429 1.00 96.25 334 ASP A N 1
ATOM 2597 C CA . ASP A 1 334 ? 4.644 9.144 4.869 1.00 96.25 334 ASP A CA 1
ATOM 2598 C C . ASP A 1 334 ? 3.363 8.843 4.073 1.00 96.25 334 ASP A C 1
ATOM 2600 O O . ASP A 1 334 ? 3.223 9.233 2.909 1.00 96.25 334 ASP A O 1
ATOM 2604 N N . ILE A 1 335 ? 2.443 8.093 4.678 1.00 96.06 335 ILE A N 1
ATOM 2605 C CA . ILE A 1 335 ? 1.114 7.831 4.123 1.00 96.06 335 ILE A CA 1
ATOM 2606 C C . ILE A 1 335 ? 0.176 8.922 4.646 1.00 96.06 335 ILE A C 1
ATOM 2608 O O . ILE A 1 335 ? -0.436 8.769 5.701 1.00 96.06 335 ILE A O 1
ATOM 2612 N N . ASP A 1 336 ? 0.043 10.024 3.905 1.00 94.38 336 ASP A N 1
ATOM 2613 C CA . ASP A 1 336 ? -0.912 11.099 4.202 1.00 94.38 336 ASP A CA 1
ATOM 2614 C C . ASP A 1 336 ? -2.163 10.949 3.326 1.00 94.38 336 ASP A C 1
ATOM 2616 O O . ASP A 1 336 ? -2.310 11.549 2.257 1.00 94.38 336 ASP A O 1
ATOM 2620 N N . SER A 1 337 ? -3.072 10.090 3.780 1.00 93.25 337 SER A N 1
ATOM 2621 C CA . SER A 1 337 ? -4.300 9.750 3.074 1.00 93.25 337 SER A CA 1
ATOM 2622 C C . SER A 1 337 ? -5.326 10.883 3.149 1.00 93.25 337 SER A C 1
ATOM 2624 O O . SER A 1 337 ? -6.027 11.049 4.153 1.00 93.25 337 SER A O 1
ATOM 2626 N N . LYS A 1 338 ? -5.474 11.625 2.047 1.00 93.75 338 LYS A N 1
ATOM 2627 C CA . LYS A 1 338 ? -6.498 12.681 1.884 1.00 93.75 338 LYS A CA 1
ATOM 2628 C C . LYS A 1 338 ? -7.658 12.275 0.974 1.00 93.75 338 LYS A C 1
ATOM 2630 O O . LYS A 1 338 ? -8.590 13.056 0.790 1.00 93.75 338 LYS A O 1
ATOM 2635 N N . GLY A 1 339 ? -7.586 11.074 0.408 1.00 91.31 339 GLY A N 1
ATOM 2636 C CA . GLY A 1 339 ? -8.621 10.485 -0.430 1.00 91.31 339 GLY A CA 1
ATOM 2637 C C . GLY A 1 339 ? -9.878 10.077 0.336 1.00 91.31 339 GLY A C 1
ATOM 2638 O O . GLY A 1 339 ? -9.872 9.918 1.556 1.00 91.31 339 GLY A O 1
ATOM 2639 N N . THR A 1 340 ? -10.969 9.907 -0.398 1.00 95.31 340 THR A N 1
ATOM 2640 C CA . THR A 1 340 ? -12.257 9.401 0.079 1.00 95.31 340 THR A CA 1
ATOM 2641 C C . THR A 1 340 ? -12.354 7.926 -0.275 1.00 95.31 340 THR A C 1
ATOM 2643 O O . THR A 1 340 ? -12.581 7.576 -1.433 1.00 95.31 340 THR A O 1
ATOM 2646 N N . TYR A 1 341 ? -12.211 7.057 0.720 1.00 98.38 341 TYR A N 1
ATOM 2647 C CA . TYR A 1 341 ? -12.393 5.619 0.538 1.00 98.38 341 TYR A CA 1
ATOM 2648 C C . TYR A 1 341 ? -13.742 5.204 1.099 1.00 98.38 341 TYR A C 1
ATOM 2650 O O . TYR A 1 341 ? -13.995 5.405 2.285 1.00 98.38 341 TYR A O 1
ATOM 2658 N N . LYS A 1 342 ? -14.603 4.639 0.252 1.00 98.69 342 LYS A N 1
ATOM 2659 C CA . LYS A 1 342 ? -15.935 4.160 0.637 1.00 98.69 342 LYS A CA 1
ATOM 2660 C C . LYS A 1 342 ? -15.964 2.640 0.562 1.00 98.69 342 LYS A C 1
ATOM 2662 O O . LYS A 1 342 ? -15.951 2.081 -0.533 1.00 98.69 342 LYS A O 1
ATOM 2667 N N . LEU A 1 343 ? -15.970 1.987 1.718 1.00 98.62 343 LEU A N 1
ATOM 2668 C CA . LEU A 1 343 ? -15.929 0.537 1.870 1.00 98.62 343 LEU A CA 1
ATOM 2669 C C . LEU A 1 343 ? -17.361 0.007 1.963 1.00 98.62 343 LEU A C 1
ATOM 2671 O O . LEU A 1 343 ? -17.932 -0.084 3.046 1.00 98.62 343 LEU A O 1
ATOM 2675 N N . GLU A 1 344 ? -17.963 -0.286 0.814 1.00 98.06 344 GLU A N 1
ATOM 2676 C CA . GLU A 1 344 ? -19.324 -0.827 0.733 1.00 98.06 344 GLU A CA 1
ATOM 2677 C C . GLU A 1 344 ? -19.349 -2.355 0.818 1.00 98.06 344 GLU A C 1
ATOM 2679 O O . GLU A 1 344 ? -20.291 -2.911 1.371 1.00 98.06 344 GLU A O 1
ATOM 2684 N N . GLY A 1 345 ? -18.317 -3.035 0.310 1.00 97.62 345 GLY A N 1
ATOM 2685 C CA . GLY A 1 345 ? -18.167 -4.475 0.515 1.00 97.62 345 GLY A CA 1
ATOM 2686 C C . GLY A 1 345 ? -17.645 -4.828 1.910 1.00 97.62 345 GLY A C 1
ATOM 2687 O O . GLY A 1 345 ? -17.292 -3.948 2.704 1.00 97.62 345 GLY A O 1
ATOM 2688 N N . SER A 1 346 ? -17.555 -6.129 2.185 1.00 97.38 346 SER A N 1
ATOM 2689 C CA . SER A 1 346 ? -17.179 -6.676 3.493 1.00 97.38 346 SER A CA 1
ATOM 2690 C C . SER A 1 346 ? -15.730 -7.170 3.587 1.00 97.38 346 SER A C 1
ATOM 2692 O O . SER A 1 346 ? -15.092 -7.555 2.597 1.00 97.38 346 SER A O 1
ATOM 2694 N N . GLY A 1 347 ? -15.192 -7.197 4.808 1.00 97.44 347 GLY A N 1
ATOM 2695 C CA . GLY A 1 347 ? -13.871 -7.765 5.106 1.00 97.44 347 GLY A CA 1
ATOM 2696 C C . GLY A 1 347 ? -12.693 -7.038 4.442 1.00 97.44 347 GLY A C 1
ATOM 2697 O O . GLY A 1 347 ? -11.648 -7.645 4.194 1.00 97.44 347 GLY A O 1
ATOM 2698 N N . ASN A 1 348 ? -12.866 -5.766 4.091 1.00 98.38 348 ASN A N 1
ATOM 2699 C CA . ASN A 1 348 ? -11.854 -4.911 3.480 1.00 98.38 348 ASN A CA 1
ATOM 2700 C C . ASN A 1 348 ? -10.926 -4.282 4.527 1.00 98.38 348 ASN A C 1
ATOM 2702 O O . ASN A 1 348 ? -11.293 -4.104 5.689 1.00 98.38 348 ASN A O 1
ATOM 2706 N N . LEU A 1 349 ? -9.724 -3.902 4.091 1.00 98.31 349 LEU A N 1
ATOM 2707 C CA . LEU A 1 349 ? -8.689 -3.284 4.917 1.00 98.31 349 LEU A CA 1
ATOM 2708 C C . LEU A 1 349 ? -8.345 -1.883 4.393 1.00 98.31 349 LEU A C 1
ATOM 2710 O O . LEU A 1 349 ? -8.078 -1.728 3.202 1.00 98.31 349 LEU A O 1
ATOM 2714 N N . VAL A 1 350 ? -8.271 -0.857 5.247 1.00 98.19 350 VAL A N 1
ATOM 2715 C CA . VAL A 1 350 ? -7.696 0.436 4.808 1.00 98.19 350 VAL A CA 1
ATOM 2716 C C . VAL A 1 350 ? -6.169 0.368 4.851 1.00 98.19 350 VAL A C 1
ATOM 2718 O O . VAL A 1 350 ? -5.515 0.617 3.845 1.00 98.19 350 VAL A O 1
ATOM 2721 N N . TYR A 1 351 ? -5.581 -0.056 5.963 1.00 97.94 351 TYR A N 1
ATOM 2722 C CA . TYR A 1 351 ? -4.156 -0.363 6.060 1.00 97.94 351 TYR A CA 1
ATOM 2723 C C . TYR A 1 351 ? -3.956 -1.837 6.412 1.00 97.94 351 TYR A C 1
ATOM 2725 O O . TYR A 1 351 ? -4.411 -2.309 7.455 1.00 97.94 351 TYR A O 1
ATOM 2733 N N . SER A 1 352 ? -3.254 -2.554 5.539 1.00 97.19 352 SER A N 1
ATOM 2734 C CA . SER A 1 352 ? -2.878 -3.955 5.704 1.00 97.19 352 SER A CA 1
ATOM 2735 C C . SER A 1 352 ? -1.393 -4.058 6.058 1.00 97.19 352 SER A C 1
ATOM 2737 O O . SER A 1 352 ? -0.545 -4.213 5.178 1.00 97.19 352 SER A O 1
ATOM 2739 N N . GLY A 1 353 ? -1.081 -3.977 7.354 1.00 96.88 353 GLY A N 1
ATOM 2740 C CA . GLY A 1 353 ? 0.271 -4.130 7.888 1.00 96.88 353 GLY A CA 1
ATOM 2741 C C . GLY A 1 353 ? 0.662 -5.597 8.041 1.00 96.88 353 GLY A C 1
ATOM 2742 O O . GLY A 1 353 ? 0.379 -6.215 9.073 1.00 96.88 353 GLY A O 1
ATOM 2743 N N . LEU A 1 354 ? 1.332 -6.148 7.025 1.00 96.06 354 LEU A N 1
ATOM 2744 C CA . LEU A 1 354 ? 1.811 -7.540 6.976 1.00 96.06 354 LEU A CA 1
ATOM 2745 C C . LEU A 1 354 ? 3.345 -7.630 6.916 1.00 96.06 354 LEU A C 1
ATOM 2747 O O . LEU A 1 354 ? 3.914 -8.616 6.437 1.00 96.06 354 LEU A O 1
ATOM 2751 N N . GLY A 1 355 ? 4.015 -6.579 7.379 1.00 95.88 355 GLY A N 1
ATOM 2752 C CA . GLY A 1 355 ? 5.450 -6.400 7.253 1.00 95.88 355 GLY A CA 1
ATOM 2753 C C . GLY A 1 355 ? 6.058 -5.540 8.356 1.00 95.88 355 GLY A C 1
ATOM 2754 O O . GLY A 1 355 ? 5.346 -4.819 9.060 1.00 95.88 355 GLY A O 1
ATOM 2755 N N . TYR A 1 356 ? 7.382 -5.613 8.475 1.00 98.06 356 TYR A N 1
ATOM 2756 C CA . TYR A 1 356 ? 8.173 -4.797 9.387 1.00 98.06 356 TYR A CA 1
ATOM 2757 C C . TYR A 1 356 ? 8.565 -3.473 8.725 1.00 98.06 356 TYR A C 1
ATOM 2759 O O . TYR A 1 356 ? 9.265 -3.456 7.708 1.00 98.06 356 TYR A O 1
ATOM 2767 N N . THR A 1 357 ? 8.137 -2.369 9.336 1.00 97.62 357 THR A N 1
ATOM 2768 C CA . THR A 1 357 ? 8.495 -1.002 8.932 1.00 97.62 357 THR A CA 1
ATOM 2769 C C . THR A 1 357 ? 9.365 -0.351 10.015 1.00 97.62 357 THR A C 1
ATOM 2771 O O . THR A 1 357 ? 8.824 -0.005 11.070 1.00 97.62 357 THR A O 1
ATOM 2774 N N . PRO A 1 358 ? 10.683 -0.184 9.786 1.00 96.94 358 PRO A N 1
ATOM 2775 C CA . PRO A 1 358 ? 11.592 0.478 10.722 1.00 96.94 358 PRO A CA 1
ATOM 2776 C C . PRO A 1 358 ? 11.443 2.002 10.705 1.00 96.94 358 PRO A C 1
ATOM 2778 O O . PRO A 1 358 ? 11.043 2.594 9.692 1.00 96.94 358 PRO A O 1
ATOM 2781 N N . ASN A 1 359 ? 11.888 2.644 11.782 1.00 96.50 359 ASN A N 1
ATOM 2782 C CA . ASN A 1 359 ? 12.105 4.080 11.832 1.00 96.50 359 ASN A CA 1
ATOM 2783 C C . ASN A 1 359 ? 13.505 4.440 11.313 1.00 96.50 359 ASN A C 1
ATOM 2785 O O . ASN A 1 359 ? 14.490 4.407 12.054 1.00 96.50 359 ASN A O 1
ATOM 2789 N N . TYR A 1 360 ? 13.622 4.849 10.047 1.00 95.38 360 TYR A N 1
ATOM 2790 C CA . TYR A 1 360 ? 14.932 5.180 9.475 1.00 95.38 360 TYR A CA 1
ATOM 2791 C C . TYR A 1 360 ? 15.549 6.434 10.112 1.00 95.38 360 TYR A C 1
ATOM 2793 O O . TYR A 1 360 ? 16.767 6.592 10.057 1.00 95.38 360 TYR A O 1
ATOM 2801 N N . GLN A 1 361 ? 14.760 7.276 10.793 1.00 93.62 361 GLN A N 1
ATOM 2802 C CA . GLN A 1 361 ? 15.265 8.420 11.565 1.00 93.62 361 GLN A CA 1
ATOM 2803 C C . GLN A 1 361 ? 16.259 7.985 12.655 1.00 93.62 361 GLN A C 1
ATOM 2805 O O . GLN A 1 361 ? 17.294 8.633 12.869 1.00 93.62 361 GLN A O 1
ATOM 2810 N N . ASN A 1 362 ? 15.968 6.855 13.306 1.00 93.75 362 ASN A N 1
ATOM 2811 C CA . ASN A 1 362 ? 16.809 6.257 14.343 1.00 93.75 362 ASN A CA 1
ATOM 2812 C C . ASN A 1 362 ? 18.082 5.626 13.757 1.00 93.75 362 ASN A C 1
ATOM 2814 O O . ASN A 1 362 ? 19.081 5.486 14.457 1.00 93.75 362 ASN A O 1
ATOM 2818 N N . LEU A 1 363 ? 18.070 5.314 12.459 1.00 94.19 363 LEU A N 1
ATOM 2819 C CA . LEU A 1 363 ? 19.162 4.654 11.744 1.00 94.19 363 LEU A CA 1
ATOM 2820 C C . LEU A 1 363 ? 20.069 5.627 10.975 1.00 94.19 363 LEU A C 1
ATOM 2822 O O . LEU A 1 363 ? 21.050 5.187 10.383 1.00 94.19 363 LEU A O 1
ATOM 2826 N N . ILE A 1 364 ? 19.782 6.936 10.955 1.00 91.69 364 ILE A N 1
ATOM 2827 C CA . ILE A 1 364 ? 20.646 7.931 10.290 1.00 91.69 364 ILE A CA 1
ATOM 2828 C C . ILE A 1 364 ? 22.071 7.848 10.857 1.00 91.69 364 ILE A C 1
ATOM 2830 O O . ILE A 1 364 ? 22.261 7.992 12.067 1.00 91.69 364 ILE A O 1
ATOM 2834 N N . GLY A 1 365 ? 23.050 7.688 9.963 1.00 89.44 365 GLY A N 1
ATOM 2835 C CA . GLY A 1 365 ? 24.470 7.484 10.267 1.00 89.44 365 GLY A CA 1
ATOM 2836 C C . GLY A 1 365 ? 24.911 6.016 10.231 1.00 89.44 365 GLY A C 1
ATOM 2837 O O . GLY A 1 365 ? 26.107 5.738 10.205 1.00 89.44 365 GLY A O 1
ATOM 2838 N N . GLU A 1 366 ? 23.976 5.063 10.187 1.00 92.50 366 GLU A N 1
ATOM 2839 C CA . GLU A 1 366 ? 24.309 3.637 10.185 1.00 92.50 366 GLU A CA 1
ATOM 2840 C C . GLU A 1 366 ? 24.783 3.122 8.828 1.00 92.50 366 GLU A C 1
ATOM 2842 O O . GLU A 1 366 ? 24.329 3.559 7.767 1.00 92.50 366 GLU A O 1
ATOM 2847 N N . GLY A 1 367 ? 25.657 2.117 8.884 1.00 90.31 367 GLY A N 1
ATOM 2848 C CA . GLY A 1 367 ? 26.218 1.424 7.731 1.00 90.31 367 GLY A CA 1
ATOM 2849 C C . GLY A 1 367 ? 27.365 2.165 7.039 1.00 90.31 367 GLY A C 1
ATOM 2850 O O . GLY A 1 367 ? 27.604 3.348 7.239 1.00 90.31 367 GLY A O 1
ATOM 2851 N N . THR A 1 368 ? 28.100 1.465 6.186 1.00 85.94 368 THR A N 1
ATOM 2852 C CA . THR A 1 368 ? 29.171 2.032 5.361 1.00 85.94 368 THR A CA 1
ATOM 2853 C C . THR A 1 368 ? 28.586 2.679 4.110 1.00 85.94 368 THR A C 1
ATOM 2855 O O . THR A 1 368 ? 27.804 2.048 3.392 1.00 85.94 368 THR A O 1
ATOM 2858 N N . SER A 1 369 ? 28.973 3.927 3.833 1.00 79.56 369 SER A N 1
ATOM 2859 C CA . SER A 1 369 ? 28.612 4.644 2.608 1.00 79.56 369 SER A CA 1
ATOM 2860 C C . SER A 1 369 ? 29.671 4.487 1.523 1.00 79.56 369 SER A C 1
ATOM 2862 O O . SER A 1 369 ? 30.863 4.520 1.804 1.00 79.56 369 SER A O 1
ATOM 2864 N N . ASP A 1 370 ? 29.222 4.425 0.270 1.00 72.44 370 ASP A N 1
ATOM 2865 C CA . ASP A 1 370 ? 30.093 4.524 -0.910 1.00 72.44 370 ASP A CA 1
ATOM 2866 C C . ASP A 1 370 ? 29.929 5.874 -1.630 1.00 72.44 370 ASP A C 1
ATOM 2868 O O . ASP A 1 370 ? 30.393 6.037 -2.762 1.00 72.44 370 ASP A O 1
ATOM 2872 N N . VAL A 1 371 ? 29.170 6.808 -1.047 1.00 71.94 371 VAL A N 1
ATOM 2873 C CA . VAL A 1 371 ? 28.918 8.122 -1.642 1.00 71.94 371 VAL A CA 1
ATOM 2874 C C . VAL A 1 371 ? 29.778 9.153 -0.937 1.00 71.94 371 VAL A C 1
ATOM 2876 O O . VAL A 1 371 ? 29.693 9.310 0.278 1.00 71.94 371 VAL A O 1
ATOM 2879 N N . SER A 1 372 ? 30.604 9.859 -1.709 1.00 67.75 372 SER A N 1
ATOM 2880 C CA . SER A 1 372 ? 31.427 10.947 -1.181 1.00 67.75 372 SER A CA 1
ATOM 2881 C C . SER A 1 372 ? 30.539 12.001 -0.511 1.00 67.75 372 SER A C 1
ATOM 2883 O O . SER A 1 372 ? 29.549 12.432 -1.100 1.00 67.75 372 SER A O 1
ATOM 2885 N N . GLY A 1 373 ? 30.883 12.385 0.720 1.00 69.06 373 GLY A N 1
ATOM 2886 C CA . GLY A 1 373 ? 30.115 13.342 1.521 1.00 69.06 373 GLY A CA 1
ATOM 2887 C C . GLY A 1 373 ? 28.999 12.737 2.383 1.00 69.06 373 GLY A C 1
ATOM 2888 O O . GLY A 1 373 ? 28.389 13.464 3.157 1.00 69.06 373 GLY A O 1
ATOM 2889 N N . ASP A 1 374 ? 28.743 11.430 2.323 1.00 74.50 374 ASP A N 1
ATOM 2890 C CA . ASP A 1 374 ? 27.848 10.766 3.279 1.00 74.50 374 ASP A CA 1
ATOM 2891 C C . ASP A 1 374 ? 28.674 10.071 4.375 1.00 74.50 374 ASP A C 1
ATOM 2893 O O . ASP A 1 374 ? 29.556 9.273 4.058 1.00 74.50 374 ASP A O 1
ATOM 2897 N N . ASP A 1 375 ? 28.350 10.303 5.650 1.00 76.56 375 ASP A N 1
ATOM 2898 C CA . ASP A 1 375 ? 28.835 9.484 6.774 1.00 76.56 375 ASP A CA 1
ATOM 2899 C C . ASP A 1 375 ? 27.696 8.564 7.229 1.00 76.56 375 ASP A C 1
ATOM 2901 O O . ASP A 1 375 ? 26.781 8.982 7.933 1.00 76.56 375 ASP A O 1
ATOM 2905 N N . GLY A 1 376 ? 27.691 7.334 6.714 1.00 86.56 376 GLY A N 1
ATOM 2906 C CA . GLY A 1 376 ? 26.587 6.390 6.896 1.00 86.56 376 GLY A CA 1
ATOM 2907 C C . GLY A 1 376 ? 25.900 5.972 5.592 1.00 86.56 376 GLY A C 1
ATOM 2908 O O . GLY A 1 376 ? 25.755 6.756 4.647 1.00 86.56 376 GLY A O 1
ATOM 2909 N N . ARG A 1 377 ? 25.415 4.729 5.525 1.00 90.06 377 ARG A N 1
ATOM 2910 C CA . ARG A 1 377 ? 24.511 4.292 4.449 1.00 90.06 377 ARG A CA 1
ATOM 2911 C C . ARG A 1 377 ? 23.165 4.998 4.551 1.00 90.06 377 ARG A C 1
ATOM 2913 O O . ARG A 1 377 ? 22.644 5.395 3.512 1.00 90.06 377 ARG A O 1
ATOM 2920 N N . ILE A 1 378 ? 22.619 5.170 5.752 1.00 92.06 378 ILE A N 1
ATOM 2921 C CA . ILE A 1 378 ? 21.342 5.862 5.965 1.00 92.06 378 ILE A CA 1
ATOM 2922 C C . ILE A 1 378 ? 21.598 7.344 6.253 1.00 92.06 378 ILE A C 1
ATOM 2924 O O . ILE A 1 378 ? 22.296 7.676 7.208 1.00 92.06 378 ILE A O 1
ATOM 2928 N N . VAL A 1 379 ? 21.047 8.238 5.431 1.00 87.94 379 VAL A N 1
ATOM 2929 C CA . VAL A 1 379 ? 21.216 9.698 5.542 1.00 87.94 379 VAL A CA 1
ATOM 2930 C C . VAL A 1 379 ? 19.923 10.389 5.116 1.00 87.94 379 VAL A C 1
ATOM 2932 O O . VAL A 1 379 ? 19.410 10.071 4.053 1.00 87.94 379 VAL A O 1
ATOM 2935 N N . ASP A 1 380 ? 19.421 11.382 5.851 1.00 87.12 380 ASP A N 1
ATOM 2936 C CA . ASP A 1 380 ? 18.305 12.204 5.355 1.00 87.12 380 ASP A CA 1
ATOM 2937 C C . ASP A 1 380 ? 18.817 13.300 4.411 1.00 87.12 380 ASP A C 1
ATOM 2939 O O . ASP A 1 380 ? 19.102 14.425 4.818 1.00 87.12 380 ASP A O 1
ATOM 2943 N N . ARG A 1 381 ? 18.927 12.989 3.117 1.00 82.75 381 ARG A N 1
ATOM 2944 C CA . ARG A 1 381 ? 19.369 13.976 2.115 1.00 82.75 381 ARG A CA 1
ATOM 2945 C C . ARG A 1 381 ? 18.314 15.033 1.809 1.00 82.75 381 ARG A C 1
ATOM 2947 O O . ARG A 1 381 ? 18.634 16.054 1.204 1.00 82.75 381 ARG A O 1
ATOM 2954 N N . THR A 1 382 ? 17.057 14.777 2.164 1.00 80.06 382 THR A N 1
ATOM 2955 C CA . THR A 1 382 ? 15.956 15.714 1.912 1.00 80.06 382 THR A CA 1
ATOM 2956 C C . THR A 1 382 ? 15.774 16.717 3.040 1.00 80.06 382 THR A C 1
ATOM 2958 O O . THR A 1 382 ? 15.193 17.777 2.809 1.00 80.06 382 THR A O 1
ATOM 2961 N N . LEU A 1 383 ? 16.322 16.425 4.223 1.00 84.62 383 LEU A N 1
ATOM 2962 C CA . LEU A 1 383 ? 16.145 17.218 5.436 1.00 84.62 383 LEU A CA 1
ATOM 2963 C C . LEU A 1 383 ? 14.651 17.438 5.731 1.00 84.62 383 LEU A C 1
ATOM 2965 O O . LEU A 1 383 ? 14.212 18.555 6.020 1.00 84.62 383 LEU A O 1
ATOM 2969 N N . GLU A 1 384 ? 13.873 16.365 5.593 1.00 85.44 384 GLU A N 1
ATOM 2970 C CA . GLU A 1 384 ? 12.423 16.329 5.815 1.00 85.44 384 GLU A CA 1
ATOM 2971 C C . GLU A 1 384 ? 12.032 15.393 6.971 1.00 85.44 384 GLU A C 1
ATOM 2973 O O . GLU A 1 384 ? 10.863 15.379 7.347 1.00 85.44 384 GLU A O 1
ATOM 2978 N N . GLY A 1 385 ? 12.979 14.637 7.532 1.00 90.00 385 GLY A N 1
ATOM 2979 C CA . GLY A 1 385 ? 12.743 13.546 8.473 1.00 90.00 385 GLY A CA 1
ATOM 2980 C C . GLY A 1 385 ? 12.523 12.197 7.777 1.00 90.00 385 GLY A C 1
ATOM 2981 O O . GLY A 1 385 ? 12.127 12.115 6.608 1.00 90.00 385 GLY A O 1
ATOM 2982 N N . MET A 1 386 ? 12.795 11.117 8.511 1.00 93.00 386 MET A N 1
ATOM 2983 C CA . MET A 1 386 ? 12.714 9.730 8.045 1.00 93.00 386 MET A CA 1
ATOM 2984 C C . MET A 1 386 ? 11.809 8.833 8.905 1.00 93.00 386 MET A C 1
ATOM 2986 O O . MET A 1 386 ? 11.796 7.618 8.717 1.00 93.00 386 MET A O 1
ATOM 2990 N N . THR A 1 387 ? 11.012 9.411 9.807 1.00 95.50 387 THR A N 1
ATOM 2991 C CA . THR A 1 387 ? 10.024 8.674 10.611 1.00 95.50 387 THR A CA 1
ATOM 2992 C C . THR A 1 387 ? 8.839 8.232 9.743 1.00 95.50 387 THR A C 1
ATOM 2994 O O . THR A 1 387 ? 8.205 9.079 9.116 1.00 95.50 387 THR A O 1
ATOM 2997 N N . PRO A 1 388 ? 8.491 6.939 9.640 1.00 96.50 388 PRO A N 1
ATOM 2998 C CA . PRO A 1 388 ? 7.298 6.542 8.898 1.00 96.50 388 PRO A CA 1
ATOM 2999 C C . PRO A 1 388 ? 6.031 7.058 9.600 1.00 96.50 388 PRO A C 1
ATOM 3001 O O . PRO A 1 388 ? 5.958 7.076 10.829 1.00 96.50 388 PRO A O 1
ATOM 3004 N N . SER A 1 389 ? 5.016 7.461 8.834 1.00 96.56 389 SER A N 1
ATOM 3005 C CA . SER A 1 389 ? 3.718 7.865 9.390 1.00 96.56 389 SER A CA 1
ATOM 3006 C C . SER A 1 389 ? 2.532 7.329 8.584 1.00 96.56 389 SER A C 1
ATOM 3008 O O . SER A 1 389 ? 2.591 7.195 7.361 1.00 96.56 389 SER A O 1
ATOM 3010 N N . ILE A 1 390 ? 1.439 7.018 9.287 1.00 97.31 390 ILE A N 1
ATOM 3011 C CA . ILE A 1 390 ? 0.129 6.702 8.708 1.00 97.31 390 ILE A CA 1
ATOM 3012 C C . ILE A 1 390 ? -0.851 7.751 9.211 1.00 97.31 390 ILE A C 1
ATOM 3014 O O . ILE A 1 390 ? -1.194 7.778 10.391 1.00 97.31 390 ILE A O 1
ATOM 3018 N N . LYS A 1 391 ? -1.331 8.604 8.313 1.00 96.19 391 LYS A N 1
ATOM 3019 C CA . LYS A 1 391 ? -2.317 9.641 8.606 1.00 96.19 391 LYS A CA 1
ATOM 3020 C C . LYS A 1 391 ? -3.537 9.449 7.732 1.00 96.19 391 LYS A C 1
ATOM 3022 O O . LYS A 1 391 ? -3.510 9.720 6.534 1.00 96.19 391 LYS A O 1
ATOM 3027 N N . LEU A 1 392 ? -4.640 9.043 8.349 1.00 96.56 392 LEU A N 1
ATOM 3028 C CA . LEU A 1 392 ? -5.956 9.066 7.713 1.00 96.56 392 LEU A CA 1
ATOM 3029 C C . LEU A 1 392 ? -6.549 10.476 7.837 1.00 96.56 392 LEU A C 1
ATOM 3031 O O . LEU A 1 392 ? -7.511 10.720 8.563 1.00 96.56 392 LEU A O 1
ATOM 3035 N N . THR A 1 393 ? -5.913 11.445 7.175 1.00 94.25 393 THR A N 1
ATOM 3036 C CA . THR A 1 393 ? -6.302 12.862 7.246 1.00 94.25 393 THR A CA 1
ATOM 3037 C C . THR A 1 393 ? -7.761 13.051 6.845 1.00 94.25 393 THR A C 1
ATOM 3039 O O . THR A 1 393 ? -8.513 13.725 7.551 1.00 94.25 393 THR A O 1
ATOM 3042 N N . LYS A 1 394 ? -8.182 12.397 5.758 1.00 95.50 394 LYS A N 1
ATOM 3043 C CA . LYS A 1 394 ? -9.598 12.211 5.446 1.00 95.50 394 LYS A CA 1
ATOM 3044 C C . LYS A 1 394 ? -10.041 10.830 5.919 1.00 95.50 394 LYS A C 1
ATOM 3046 O O . LYS A 1 394 ? -9.373 9.833 5.650 1.00 95.50 394 LYS A O 1
ATOM 3051 N N . ALA A 1 395 ? -11.155 10.794 6.646 1.00 97.44 395 ALA A N 1
ATOM 3052 C CA . ALA A 1 395 ? -11.687 9.561 7.201 1.00 97.44 395 ALA A CA 1
ATOM 3053 C C . ALA A 1 395 ? -12.177 8.630 6.072 1.00 97.44 395 ALA A C 1
ATOM 3055 O O . ALA A 1 395 ? -13.015 9.066 5.277 1.00 97.44 395 ALA A O 1
ATOM 3056 N N . PRO A 1 396 ? -11.714 7.369 5.992 1.00 98.12 396 PRO A N 1
ATOM 3057 C CA . PRO A 1 396 ? -12.424 6.333 5.253 1.00 98.12 396 PRO A CA 1
ATOM 3058 C C . PRO A 1 396 ? -13.827 6.115 5.840 1.00 98.12 396 PRO A C 1
ATOM 3060 O O . PRO A 1 396 ? -14.029 6.216 7.054 1.00 98.12 396 PRO A O 1
ATOM 3063 N N . GLU A 1 397 ? -14.780 5.794 4.970 1.00 98.62 397 GLU A N 1
ATOM 3064 C CA . GLU A 1 397 ? -16.179 5.543 5.308 1.00 98.62 397 GLU A CA 1
ATOM 3065 C C . GLU A 1 397 ? -16.516 4.063 5.096 1.00 98.62 397 GLU A C 1
ATOM 3067 O O . GLU A 1 397 ? -16.422 3.568 3.974 1.00 98.62 397 GLU A O 1
ATOM 3072 N N . SER A 1 398 ? -16.912 3.354 6.152 1.00 98.38 398 SER A N 1
ATOM 3073 C CA . SER A 1 398 ? -17.298 1.943 6.082 1.00 98.38 398 SER A CA 1
ATOM 3074 C C . SER A 1 398 ? -18.810 1.760 6.154 1.00 98.38 398 SER A C 1
ATOM 3076 O O . SER A 1 398 ? -19.448 2.199 7.114 1.00 98.38 398 SER A O 1
ATOM 3078 N N . TYR A 1 399 ? -19.364 1.092 5.143 1.00 98.38 399 TYR A N 1
ATOM 3079 C CA . TYR A 1 399 ? -20.785 0.760 5.011 1.00 98.38 399 TYR A CA 1
ATOM 3080 C C . TYR A 1 399 ? -21.040 -0.756 4.989 1.00 98.38 399 TYR A C 1
ATOM 3082 O O . TYR A 1 399 ? -22.168 -1.180 5.216 1.00 98.38 399 TYR A O 1
ATOM 3090 N N . GLY A 1 400 ? -20.014 -1.565 4.709 1.00 98.06 400 GLY A N 1
ATOM 3091 C CA . GLY A 1 400 ? -20.071 -3.028 4.743 1.00 98.06 400 GLY A CA 1
ATOM 3092 C C . GLY A 1 400 ? -19.559 -3.630 6.055 1.00 98.06 400 GLY A C 1
ATOM 3093 O O . GLY A 1 400 ? -18.895 -2.966 6.858 1.00 98.06 400 GLY A O 1
ATOM 3094 N N . ASP A 1 401 ? -19.847 -4.907 6.260 1.00 98.19 401 ASP A N 1
ATOM 3095 C CA . ASP A 1 401 ? -19.492 -5.645 7.470 1.00 98.19 401 ASP A CA 1
ATOM 3096 C C . ASP A 1 401 ? -18.003 -6.004 7.542 1.00 98.19 401 ASP A C 1
ATOM 3098 O O . ASP A 1 401 ? -17.304 -6.116 6.535 1.00 98.19 401 ASP A O 1
ATOM 3102 N N . GLU A 1 402 ? -17.508 -6.233 8.758 1.00 97.56 402 GLU A N 1
ATOM 3103 C CA . GLU A 1 402 ? -16.188 -6.821 9.033 1.00 97.56 402 GLU A CA 1
ATOM 3104 C C . GLU A 1 402 ? -14.986 -6.060 8.445 1.00 97.56 402 GLU A C 1
ATOM 3106 O O . GLU A 1 402 ? -13.872 -6.592 8.393 1.00 97.56 402 GLU A O 1
ATOM 3111 N N . ASN A 1 403 ? -15.170 -4.810 8.014 1.00 98.38 403 ASN A N 1
ATOM 3112 C CA . ASN A 1 4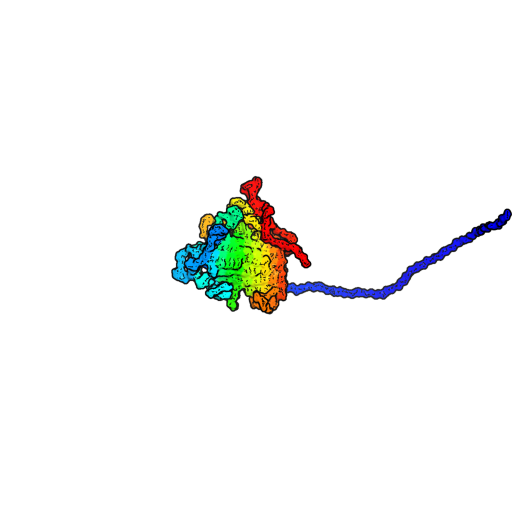03 ? -14.061 -3.998 7.535 1.00 98.38 403 ASN A CA 1
ATOM 3113 C C . ASN A 1 403 ? -13.162 -3.591 8.711 1.00 98.38 403 ASN A C 1
ATOM 3115 O O . ASN A 1 403 ? -13.625 -3.284 9.815 1.00 98.38 403 ASN A O 1
ATOM 3119 N N . VAL A 1 404 ? -11.855 -3.565 8.464 1.00 98.50 404 VAL A N 1
ATOM 3120 C CA . VAL A 1 404 ? -10.844 -3.152 9.440 1.00 98.50 404 VAL A CA 1
ATOM 3121 C C . VAL A 1 404 ? -10.101 -1.945 8.895 1.00 98.50 404 VAL A C 1
ATOM 3123 O O . VAL A 1 404 ? -9.544 -1.984 7.798 1.00 98.50 404 VAL A O 1
ATOM 3126 N N . ILE A 1 405 ? -10.054 -0.860 9.659 1.00 98.56 405 ILE A N 1
ATOM 3127 C CA . ILE A 1 405 ? -9.390 0.359 9.201 1.00 98.56 405 ILE A CA 1
ATOM 3128 C C . ILE A 1 405 ? -7.872 0.159 9.253 1.00 98.56 405 ILE A C 1
ATOM 3130 O O . ILE A 1 405 ? -7.221 0.184 8.214 1.00 98.56 405 ILE A O 1
ATOM 3134 N N . LEU A 1 406 ? -7.291 -0.126 10.417 1.00 98.62 406 LEU A N 1
ATOM 3135 C CA . LEU A 1 406 ? -5.851 -0.365 10.551 1.00 98.62 406 LEU A CA 1
ATOM 3136 C C . LEU A 1 406 ? -5.581 -1.772 11.090 1.00 98.62 406 LEU A C 1
ATOM 3138 O O . LEU A 1 406 ? -5.884 -2.059 12.247 1.00 98.62 406 LEU A O 1
ATOM 3142 N N . LEU A 1 407 ? -4.980 -2.641 10.275 1.00 98.38 407 LEU A N 1
ATOM 3143 C CA . LEU A 1 407 ? -4.535 -3.972 10.687 1.00 98.38 407 LEU A CA 1
ATOM 3144 C C . LEU A 1 407 ? -3.015 -4.001 10.879 1.00 98.38 407 LEU A C 1
ATOM 3146 O O . LEU A 1 407 ? -2.261 -3.747 9.942 1.00 98.38 407 LEU A O 1
ATOM 3150 N N . PHE A 1 408 ? -2.574 -4.428 12.062 1.00 98.38 408 PHE A N 1
ATOM 3151 C CA . PHE A 1 408 ? -1.178 -4.752 12.369 1.00 98.38 408 PHE A CA 1
ATOM 3152 C C . PHE A 1 408 ? -1.094 -6.234 12.708 1.00 98.38 408 PHE A C 1
ATOM 3154 O O . PHE A 1 408 ? -1.389 -6.658 13.829 1.00 98.38 408 PHE A O 1
ATOM 3161 N N . ASN A 1 409 ? -0.790 -7.049 11.703 1.00 97.19 409 ASN A N 1
ATOM 3162 C CA . ASN A 1 409 ? -1.070 -8.472 11.776 1.00 97.19 409 ASN A CA 1
ATOM 3163 C C . ASN A 1 409 ? -0.027 -9.272 12.566 1.00 97.19 409 ASN A C 1
ATOM 3165 O O . ASN A 1 409 ? 1.143 -8.902 12.635 1.00 97.19 409 ASN A O 1
ATOM 3169 N N . ASN A 1 410 ? -0.444 -10.424 13.095 1.00 94.88 410 ASN A N 1
ATOM 3170 C CA . ASN A 1 410 ? 0.469 -11.432 13.620 1.00 94.88 410 ASN A CA 1
ATOM 3171 C C . ASN A 1 410 ? 1.343 -12.015 12.499 1.00 94.88 410 ASN A C 1
ATOM 3173 O O . ASN A 1 410 ? 1.175 -11.709 11.317 1.00 94.88 410 ASN A O 1
ATOM 3177 N N . ARG A 1 411 ? 2.287 -12.875 12.885 1.00 93.81 411 ARG A N 1
ATOM 3178 C CA . ARG A 1 411 ? 3.220 -13.487 11.943 1.00 93.81 411 ARG A CA 1
ATOM 3179 C C . ARG A 1 411 ? 2.494 -14.270 10.840 1.00 93.81 411 ARG A C 1
ATOM 3181 O O . ARG A 1 411 ? 1.617 -15.082 11.132 1.00 93.81 411 ARG A O 1
ATOM 3188 N N . ILE A 1 412 ? 2.908 -14.046 9.596 1.00 92.88 412 ILE A N 1
ATOM 3189 C CA . ILE A 1 412 ? 2.438 -14.724 8.387 1.00 92.88 412 ILE A CA 1
ATOM 3190 C C . ILE A 1 412 ? 3.597 -15.389 7.648 1.00 92.88 412 ILE A C 1
ATOM 3192 O O . ILE A 1 412 ? 4.764 -15.031 7.808 1.00 92.88 412 ILE A O 1
ATOM 3196 N N . THR A 1 413 ? 3.256 -16.344 6.789 1.00 90.31 413 THR A N 1
ATOM 3197 C CA . THR A 1 413 ? 4.199 -16.928 5.837 1.00 90.31 413 THR A CA 1
ATOM 3198 C C . THR A 1 413 ? 4.293 -16.047 4.597 1.00 90.31 413 THR A C 1
ATOM 3200 O O . THR A 1 413 ? 3.283 -15.780 3.949 1.00 90.31 413 THR A O 1
ATOM 3203 N N . LEU A 1 414 ? 5.514 -15.643 4.241 1.00 89.75 414 LEU A N 1
ATOM 3204 C CA . LEU A 1 414 ? 5.798 -14.831 3.054 1.00 89.75 414 LEU A CA 1
ATOM 3205 C C . LEU A 1 414 ? 6.205 -15.652 1.814 1.00 89.75 414 LEU A C 1
ATOM 3207 O O . LEU A 1 414 ? 6.484 -15.072 0.774 1.00 89.75 414 LEU A O 1
ATOM 3211 N N . ASP A 1 415 ? 6.206 -16.989 1.879 1.00 81.25 415 ASP A N 1
ATOM 3212 C CA . ASP A 1 415 ? 6.479 -17.872 0.729 1.00 81.25 415 ASP A CA 1
ATOM 3213 C C . ASP A 1 415 ? 5.693 -17.547 -0.558 1.00 81.25 415 ASP A C 1
ATOM 3215 O O . ASP A 1 415 ? 6.309 -17.599 -1.625 1.00 81.25 415 ASP A O 1
ATOM 3219 N N . PRO A 1 416 ? 4.383 -17.208 -0.514 1.00 76.75 416 PRO A N 1
ATOM 3220 C CA . PRO A 1 416 ? 3.630 -16.882 -1.727 1.00 76.75 416 PRO A CA 1
ATOM 3221 C C . PRO A 1 416 ? 3.876 -15.453 -2.235 1.00 76.75 416 PRO A C 1
ATOM 3223 O O . PRO A 1 416 ? 3.418 -15.114 -3.323 1.00 76.75 416 PRO A O 1
ATOM 3226 N N . VAL A 1 417 ? 4.562 -14.606 -1.462 1.00 84.12 417 VAL A N 1
ATOM 3227 C CA . VAL A 1 417 ? 4.790 -13.198 -1.799 1.00 84.12 417 VAL A CA 1
ATOM 3228 C C . VAL A 1 417 ? 6.088 -13.079 -2.593 1.00 84.12 417 VAL A C 1
ATOM 3230 O O . VAL A 1 417 ? 7.154 -13.516 -2.151 1.00 84.12 417 VAL A O 1
ATOM 3233 N N . ASN A 1 418 ? 6.014 -12.465 -3.774 1.00 83.38 418 ASN A N 1
ATOM 3234 C CA . ASN A 1 418 ? 7.213 -12.155 -4.545 1.00 83.38 418 ASN A CA 1
ATOM 3235 C C . ASN A 1 418 ? 8.006 -11.053 -3.819 1.00 83.38 418 ASN A C 1
ATOM 3237 O O . ASN A 1 418 ? 7.441 -10.042 -3.418 1.00 83.38 418 ASN A O 1
ATOM 3241 N N . THR A 1 419 ? 9.318 -11.239 -3.671 1.00 89.31 419 THR A N 1
ATOM 3242 C CA . THR A 1 419 ? 10.234 -10.245 -3.093 1.00 89.31 419 THR A CA 1
ATOM 3243 C C . THR A 1 419 ? 11.329 -9.913 -4.088 1.00 89.31 419 THR A C 1
ATOM 3245 O O . THR A 1 419 ? 11.799 -10.799 -4.809 1.00 89.31 419 THR A O 1
ATOM 3248 N N . TYR A 1 420 ? 11.710 -8.641 -4.153 1.00 89.75 420 TYR A N 1
ATOM 3249 C CA . TYR A 1 420 ? 12.815 -8.204 -4.990 1.00 89.75 420 TYR A CA 1
ATOM 3250 C C . TYR A 1 420 ? 14.151 -8.331 -4.244 1.00 89.75 420 TYR A C 1
ATOM 3252 O O . TYR A 1 420 ? 14.287 -7.919 -3.092 1.00 89.75 420 TYR A O 1
ATOM 3260 N N . ASP A 1 421 ? 15.146 -8.922 -4.904 1.00 88.81 421 ASP A N 1
ATOM 3261 C CA . ASP A 1 421 ? 16.471 -9.157 -4.331 1.00 88.81 421 ASP A CA 1
ATOM 3262 C C . ASP A 1 421 ? 17.555 -8.895 -5.383 1.00 88.81 421 ASP A C 1
ATOM 3264 O O . ASP A 1 421 ? 17.898 -9.766 -6.185 1.00 88.81 421 ASP A O 1
ATOM 3268 N N . ALA A 1 422 ? 18.060 -7.662 -5.406 1.00 84.50 422 ALA A N 1
ATOM 3269 C CA . ALA A 1 422 ? 19.095 -7.218 -6.339 1.00 84.50 422 ALA A CA 1
ATOM 3270 C C . ALA A 1 422 ? 19.998 -6.139 -5.708 1.00 84.50 422 ALA A C 1
ATOM 3272 O O . ALA A 1 422 ? 20.065 -5.017 -6.216 1.00 84.50 422 ALA A O 1
ATOM 3273 N N . PRO A 1 423 ? 20.692 -6.428 -4.595 1.00 84.12 423 PRO A N 1
ATOM 3274 C CA . PRO A 1 423 ? 21.583 -5.457 -3.967 1.00 84.12 423 PRO A CA 1
ATOM 3275 C C . PRO A 1 423 ? 22.750 -5.065 -4.897 1.00 84.12 423 PRO A C 1
ATOM 3277 O O . PRO A 1 423 ? 23.114 -5.804 -5.818 1.00 84.12 423 PRO A O 1
ATOM 3280 N N . ARG A 1 424 ? 23.366 -3.898 -4.657 1.00 72.19 424 ARG A N 1
ATOM 3281 C CA . ARG A 1 424 ? 24.298 -3.215 -5.590 1.00 72.19 424 ARG A CA 1
ATOM 3282 C C . ARG A 1 424 ? 25.426 -4.096 -6.156 1.00 72.19 424 ARG A C 1
ATOM 3284 O O . ARG A 1 424 ? 25.808 -3.916 -7.304 1.00 72.19 424 ARG A O 1
ATOM 3291 N N . GLN A 1 425 ? 25.967 -5.044 -5.392 1.00 58.91 425 GLN A N 1
ATOM 3292 C CA . GLN A 1 425 ? 27.102 -5.884 -5.807 1.00 58.91 425 GLN A CA 1
ATOM 3293 C C . GLN A 1 425 ? 26.693 -7.080 -6.684 1.00 58.91 425 GLN A C 1
ATOM 3295 O O . GLN A 1 425 ? 27.554 -7.731 -7.270 1.00 58.91 425 GLN A O 1
ATOM 3300 N N . MET A 1 426 ? 25.390 -7.341 -6.832 1.00 52.97 426 MET A N 1
ATOM 3301 C CA . MET A 1 426 ? 24.851 -8.278 -7.827 1.00 52.97 426 MET A CA 1
ATOM 3302 C C . MET A 1 426 ? 24.574 -7.609 -9.177 1.00 52.97 426 MET A C 1
ATOM 3304 O O . MET A 1 426 ? 24.426 -8.295 -10.188 1.00 52.97 426 MET A O 1
ATOM 3308 N N . ILE A 1 427 ? 24.552 -6.275 -9.207 1.00 50.03 427 ILE A N 1
ATOM 3309 C CA . ILE A 1 427 ? 24.540 -5.472 -10.425 1.00 50.03 427 ILE A CA 1
ATOM 3310 C C . ILE A 1 427 ? 26.007 -5.303 -10.815 1.00 50.03 427 ILE A C 1
ATOM 3312 O O . ILE A 1 427 ? 26.655 -4.328 -10.441 1.00 50.03 427 ILE A O 1
ATOM 3316 N N . GLY A 1 428 ? 26.575 -6.319 -11.469 1.00 41.16 428 GLY A N 1
ATOM 3317 C CA . GLY A 1 428 ? 27.963 -6.275 -11.917 1.00 41.16 428 GLY A CA 1
ATOM 3318 C C . GLY A 1 428 ? 28.266 -4.933 -12.585 1.00 41.16 428 GLY A C 1
ATOM 3319 O O . GLY A 1 428 ? 27.492 -4.459 -13.419 1.00 41.16 428 GLY A O 1
ATOM 3320 N N . GLN A 1 429 ? 29.381 -4.308 -12.196 1.00 42.25 429 GLN A N 1
ATOM 3321 C CA . GLN A 1 429 ? 29.980 -3.242 -12.989 1.00 42.25 429 GLN A CA 1
ATOM 3322 C C . GLN A 1 429 ? 30.077 -3.778 -14.421 1.00 42.25 429 GLN A C 1
ATOM 3324 O O . GLN A 1 429 ? 30.834 -4.708 -14.690 1.00 42.25 429 GLN A O 1
ATOM 3329 N N . ASN A 1 430 ? 29.271 -3.195 -15.309 1.00 35.66 430 ASN A N 1
ATOM 3330 C CA . ASN A 1 430 ? 29.144 -3.502 -16.732 1.00 35.66 430 ASN A CA 1
ATOM 3331 C C . ASN A 1 430 ? 28.168 -4.662 -17.047 1.00 35.66 430 ASN A C 1
ATOM 3333 O O . ASN A 1 430 ? 28.494 -5.839 -16.922 1.00 35.66 430 ASN A O 1
ATOM 3337 N N . ASN A 1 431 ? 27.019 -4.266 -17.608 1.00 33.19 431 ASN A N 1
ATOM 3338 C CA . ASN A 1 431 ? 26.025 -5.028 -18.382 1.00 33.19 431 ASN A CA 1
ATOM 3339 C C . ASN A 1 431 ? 24.697 -5.380 -17.690 1.00 33.19 431 ASN A C 1
ATOM 3341 O O . ASN A 1 431 ? 24.608 -6.182 -16.769 1.00 33.19 431 ASN A O 1
ATOM 3345 N N . HIS A 1 432 ? 23.655 -4.780 -18.2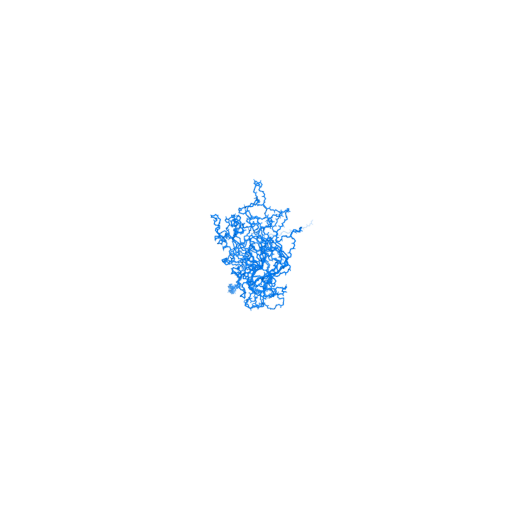74 1.00 35.28 432 HIS A N 1
ATOM 3346 C CA . HIS A 1 432 ? 22.215 -4.986 -18.139 1.00 35.28 432 HIS A CA 1
ATOM 3347 C C . HIS A 1 432 ? 21.791 -6.455 -18.327 1.00 35.28 432 HIS A C 1
ATOM 3349 O O . HIS A 1 432 ? 21.195 -6.820 -19.336 1.00 35.28 432 HIS A O 1
ATOM 3355 N N . GLY A 1 433 ? 22.116 -7.321 -17.376 1.00 34.38 433 GLY A N 1
ATOM 3356 C CA . GLY A 1 433 ? 21.698 -8.712 -17.417 1.00 34.38 433 GLY A CA 1
ATOM 3357 C C . GLY A 1 433 ? 21.549 -9.262 -16.015 1.00 34.38 433 GLY A C 1
ATOM 3358 O O . GLY A 1 433 ? 22.533 -9.421 -15.296 1.00 34.38 433 GLY A O 1
ATOM 3359 N N . TRP A 1 434 ? 20.311 -9.583 -15.655 1.00 36.09 434 TRP A N 1
ATOM 3360 C CA . TRP A 1 434 ? 19.970 -10.402 -14.501 1.00 36.09 434 TRP A CA 1
ATOM 3361 C C . TRP A 1 434 ? 20.817 -11.686 -14.520 1.00 36.09 434 TRP A C 1
ATOM 3363 O O . TRP A 1 434 ? 20.633 -12.557 -15.371 1.00 36.09 434 TRP A O 1
ATOM 3373 N N . ARG A 1 435 ? 21.789 -11.797 -13.608 1.00 34.97 435 ARG A N 1
ATOM 3374 C CA . ARG A 1 435 ? 22.543 -13.034 -13.376 1.00 34.97 435 ARG A CA 1
ATOM 3375 C C . ARG A 1 435 ? 22.323 -13.503 -11.939 1.00 34.97 435 ARG A C 1
ATOM 3377 O O . ARG A 1 435 ? 23.063 -13.087 -11.047 1.00 34.97 435 ARG A O 1
ATOM 3384 N N . PRO A 1 436 ? 21.358 -14.401 -11.685 1.00 39.16 436 PRO A N 1
ATOM 3385 C CA . PRO A 1 436 ? 21.385 -15.205 -10.476 1.00 39.16 436 PRO A CA 1
ATOM 3386 C C . PRO A 1 436 ? 22.584 -16.149 -10.612 1.00 39.16 436 PRO A C 1
ATOM 3388 O O . PRO A 1 436 ? 22.641 -16.969 -11.525 1.00 39.16 436 PRO A O 1
ATOM 3391 N N . GLY A 1 437 ? 23.589 -16.001 -9.756 1.00 36.91 437 GLY A N 1
ATOM 3392 C CA . GLY A 1 437 ? 24.733 -16.921 -9.750 1.00 36.91 437 GLY A CA 1
ATOM 3393 C C . GLY A 1 437 ? 26.110 -16.286 -9.609 1.00 36.91 437 GLY A C 1
ATOM 3394 O O . GLY A 1 437 ? 27.102 -17.007 -9.655 1.00 36.91 437 GLY A O 1
ATOM 3395 N N . GLY A 1 438 ? 26.210 -14.972 -9.395 1.00 37.34 438 GLY A N 1
ATOM 3396 C CA . GLY A 1 438 ? 27.448 -14.365 -8.907 1.00 37.34 438 GLY A CA 1
ATOM 3397 C C . GLY A 1 438 ? 27.698 -14.756 -7.450 1.00 37.34 438 GLY A C 1
ATOM 3398 O O . GLY A 1 438 ? 27.364 -14.000 -6.545 1.00 37.34 438 GLY A O 1
ATOM 3399 N N . SER A 1 439 ? 28.249 -15.946 -7.216 1.00 41.97 439 SER A N 1
ATOM 3400 C CA . SER A 1 439 ? 28.813 -16.330 -5.920 1.00 41.97 439 SER A CA 1
ATOM 3401 C C . SER A 1 439 ? 30.051 -15.472 -5.650 1.00 41.97 439 SER A C 1
ATOM 3403 O O . SER A 1 439 ? 31.169 -15.893 -5.939 1.00 41.97 439 SER A O 1
ATOM 3405 N N . SER A 1 440 ? 29.873 -14.272 -5.096 1.00 43.69 440 SER A N 1
ATOM 3406 C CA . SER A 1 440 ? 30.949 -13.653 -4.325 1.00 43.69 440 SER A CA 1
ATOM 3407 C C . SER A 1 440 ? 30.871 -14.237 -2.924 1.00 43.69 440 SER A C 1
ATOM 3409 O O . SER A 1 440 ? 29.924 -13.966 -2.190 1.00 43.69 440 SER A O 1
ATOM 3411 N N . SER A 1 441 ? 31.848 -15.065 -2.559 1.00 48.66 441 SER A N 1
ATOM 3412 C CA . SER A 1 441 ? 31.946 -15.801 -1.290 1.00 48.66 441 SER A CA 1
ATOM 3413 C C . SER A 1 441 ? 32.139 -14.913 -0.046 1.00 48.66 441 SER A C 1
ATOM 3415 O O . SER A 1 441 ? 32.686 -15.363 0.955 1.00 48.66 441 SER A O 1
ATOM 3417 N N . THR A 1 442 ? 31.728 -13.648 -0.106 1.00 48.28 442 THR A N 1
ATOM 3418 C CA . THR A 1 442 ? 31.903 -12.628 0.935 1.00 48.28 442 THR A CA 1
ATOM 3419 C C . THR A 1 442 ? 30.642 -11.804 1.205 1.00 48.28 442 THR A C 1
ATOM 3421 O O . THR A 1 442 ? 30.630 -11.058 2.174 1.00 48.28 442 THR A O 1
ATOM 3424 N N . ILE A 1 443 ? 29.588 -11.917 0.384 1.00 54.53 443 ILE A N 1
ATOM 3425 C CA . ILE A 1 443 ? 28.381 -11.075 0.466 1.00 54.53 443 ILE A CA 1
ATOM 3426 C C . ILE A 1 443 ? 27.168 -12.012 0.451 1.00 54.53 443 ILE A C 1
ATOM 3428 O O . ILE A 1 443 ? 27.025 -12.798 -0.486 1.00 54.53 443 ILE A O 1
ATOM 3432 N N . GLY A 1 444 ? 26.356 -11.984 1.516 1.00 63.00 444 GLY A N 1
ATOM 3433 C CA . GLY A 1 444 ? 25.399 -13.031 1.910 1.00 63.00 444 GLY A CA 1
ATOM 3434 C C . GLY A 1 444 ? 24.645 -13.735 0.771 1.00 63.00 444 GLY A C 1
ATOM 3435 O O . GLY A 1 444 ? 24.198 -13.112 -0.184 1.00 63.00 444 GLY A O 1
ATOM 3436 N N . ASN A 1 445 ? 24.477 -15.056 0.868 1.00 76.81 445 ASN A N 1
ATOM 3437 C CA . ASN A 1 445 ? 23.771 -15.876 -0.127 1.00 76.81 445 ASN A CA 1
ATOM 3438 C C . ASN A 1 445 ? 22.319 -15.370 -0.345 1.00 76.81 445 ASN A C 1
ATOM 3440 O O . ASN A 1 445 ? 21.618 -15.171 0.650 1.00 76.81 445 ASN A O 1
ATOM 3444 N N . PRO A 1 446 ? 21.818 -15.220 -1.597 1.00 83.25 446 PRO A N 1
ATOM 3445 C CA . PRO A 1 446 ? 20.419 -14.858 -1.875 1.00 83.25 446 PRO A CA 1
ATOM 3446 C C . PRO A 1 446 ? 19.381 -15.679 -1.094 1.00 83.25 446 PRO A C 1
ATOM 3448 O O . PRO A 1 446 ? 18.373 -15.145 -0.635 1.00 83.25 446 PRO A O 1
ATOM 3451 N N . ALA A 1 447 ? 19.640 -16.974 -0.880 1.00 86.06 447 ALA A N 1
ATOM 3452 C CA . ALA A 1 447 ? 18.774 -17.831 -0.073 1.00 86.06 447 ALA A CA 1
ATOM 3453 C C . ALA A 1 447 ? 18.711 -17.375 1.396 1.00 86.06 447 ALA A C 1
ATOM 3455 O O . ALA A 1 447 ? 17.631 -17.347 1.982 1.00 86.06 447 ALA A O 1
ATOM 3456 N N . THR A 1 448 ? 19.845 -16.968 1.972 1.00 88.44 448 THR A N 1
ATOM 3457 C CA . THR A 1 448 ? 19.923 -16.429 3.336 1.00 88.44 448 THR A CA 1
ATOM 3458 C C . THR A 1 448 ? 19.203 -15.090 3.437 1.00 88.44 448 THR A C 1
ATOM 3460 O O . THR A 1 448 ? 18.406 -14.906 4.355 1.00 88.44 448 THR A O 1
ATOM 3463 N N . ARG A 1 449 ? 19.410 -14.181 2.476 1.00 89.94 449 ARG A N 1
ATOM 3464 C CA . ARG A 1 449 ? 18.720 -12.879 2.455 1.00 89.94 449 ARG A CA 1
ATOM 3465 C C . ARG A 1 449 ? 17.210 -13.039 2.356 1.00 89.94 449 ARG A C 1
ATOM 3467 O O . ARG A 1 449 ? 16.470 -12.417 3.113 1.00 89.94 449 ARG A O 1
ATOM 3474 N N . LYS A 1 450 ? 16.743 -13.939 1.484 1.00 91.00 450 LYS A N 1
ATOM 3475 C CA . LYS A 1 450 ? 15.321 -14.281 1.389 1.00 91.00 450 LYS A CA 1
ATOM 3476 C C . LYS A 1 450 ? 14.796 -14.889 2.692 1.00 91.00 450 LYS A C 1
ATOM 3478 O O . LYS A 1 450 ? 13.735 -14.477 3.146 1.00 91.00 450 LYS A O 1
ATOM 3483 N N . ALA A 1 451 ? 15.524 -15.820 3.311 1.00 92.12 451 ALA A N 1
ATOM 3484 C CA . ALA A 1 451 ? 15.121 -16.431 4.581 1.00 92.12 451 ALA A CA 1
ATOM 3485 C C . ALA A 1 451 ? 15.044 -15.407 5.727 1.00 92.12 451 ALA A C 1
ATOM 3487 O O . ALA A 1 451 ? 14.127 -15.458 6.545 1.00 92.12 451 ALA A O 1
ATOM 3488 N N . ASN A 1 452 ? 15.973 -14.451 5.768 1.00 94.31 452 ASN A N 1
ATOM 3489 C CA . ASN A 1 452 ? 15.940 -13.322 6.693 1.00 94.31 452 ASN A CA 1
ATOM 3490 C C . ASN A 1 452 ? 14.729 -12.423 6.420 1.00 94.31 452 ASN A C 1
ATOM 3492 O O . ASN A 1 452 ? 13.939 -12.179 7.328 1.00 94.31 452 ASN A O 1
ATOM 3496 N N . TRP A 1 453 ? 14.510 -12.025 5.165 1.00 95.44 453 TRP A N 1
ATOM 3497 C CA . TRP A 1 453 ? 13.331 -11.258 4.762 1.00 95.44 453 TRP A CA 1
ATOM 3498 C C . TRP A 1 453 ? 12.019 -11.968 5.125 1.00 95.44 453 TRP A C 1
ATOM 3500 O O . TRP A 1 453 ? 11.101 -11.329 5.622 1.00 95.44 453 TRP A O 1
ATOM 3510 N N . GLN A 1 454 ? 11.914 -13.290 4.987 1.00 95.25 454 GLN A N 1
ATOM 3511 C CA . GLN A 1 454 ? 10.699 -14.031 5.354 1.00 95.25 454 GLN A CA 1
ATOM 3512 C C . GLN A 1 454 ? 10.327 -13.906 6.843 1.00 95.25 454 GLN A C 1
ATOM 3514 O O . GLN A 1 454 ? 9.156 -14.057 7.194 1.00 95.25 454 GLN A O 1
ATOM 3519 N N . LYS A 1 455 ? 11.285 -13.600 7.730 1.00 96.12 455 LYS A N 1
ATOM 3520 C CA . LYS A 1 455 ? 11.010 -13.367 9.158 1.00 96.12 455 LYS A CA 1
ATOM 3521 C C . LYS A 1 455 ? 10.278 -12.052 9.426 1.00 96.12 455 LYS A C 1
ATOM 3523 O O . LYS A 1 455 ? 9.598 -11.948 10.441 1.00 96.12 455 LYS A O 1
ATOM 3528 N N . SER A 1 456 ? 10.348 -11.108 8.493 1.00 96.94 456 SER A N 1
ATOM 3529 C CA . SER A 1 456 ? 9.700 -9.797 8.584 1.00 96.94 456 SER A CA 1
ATOM 3530 C C . SER A 1 456 ? 8.195 -9.818 8.291 1.00 96.94 456 SER A C 1
ATOM 3532 O O . SER A 1 456 ? 7.557 -8.771 8.326 1.00 96.94 456 SER A O 1
ATOM 3534 N N . GLY A 1 457 ? 7.610 -10.987 8.001 1.00 95.88 457 GLY A N 1
ATOM 3535 C CA . GLY A 1 457 ? 6.173 -11.167 7.777 1.00 95.88 457 GLY A CA 1
ATOM 3536 C C . GLY A 1 457 ? 5.358 -11.032 9.058 1.00 95.88 457 GLY A C 1
ATOM 3537 O O . GLY A 1 457 ? 4.773 -12.005 9.516 1.00 95.88 457 GLY A O 1
ATOM 3538 N N . VAL A 1 458 ? 5.357 -9.855 9.672 1.00 96.56 458 VAL A N 1
ATOM 3539 C CA . VAL A 1 458 ? 4.630 -9.504 10.897 1.00 96.56 458 VAL A CA 1
ATOM 3540 C C . VAL A 1 458 ? 4.371 -8.003 10.868 1.00 96.56 458 VAL A C 1
ATOM 3542 O O . VAL A 1 458 ? 5.262 -7.256 10.494 1.00 96.56 458 VAL A O 1
ATOM 3545 N N . GLY A 1 459 ? 3.183 -7.545 11.258 1.00 97.38 459 GLY A N 1
ATOM 3546 C CA . GLY A 1 459 ? 2.791 -6.133 11.204 1.00 97.38 459 GLY A CA 1
ATOM 3547 C C . GLY A 1 459 ? 3.407 -5.270 12.305 1.00 97.38 459 GLY A C 1
ATOM 3548 O O . GLY A 1 459 ? 2.666 -4.671 13.081 1.00 97.38 459 GLY A O 1
ATOM 3549 N N . ILE A 1 460 ? 4.736 -5.241 12.421 1.00 98.44 460 ILE A N 1
ATOM 3550 C CA . ILE A 1 460 ? 5.451 -4.336 13.332 1.00 98.44 460 ILE A CA 1
ATOM 3551 C C . ILE A 1 460 ? 5.692 -3.008 12.622 1.00 98.44 460 ILE A C 1
ATOM 3553 O O . ILE A 1 460 ? 6.278 -2.963 11.540 1.00 98.44 460 ILE A O 1
ATOM 3557 N N . TYR A 1 461 ? 5.277 -1.924 13.263 1.00 98.19 461 TYR A N 1
ATOM 3558 C CA . TYR A 1 461 ? 5.350 -0.583 12.708 1.00 98.19 461 TYR A CA 1
ATOM 3559 C C . TYR A 1 461 ? 6.000 0.369 13.718 1.00 98.19 461 TYR A C 1
ATOM 3561 O O . TYR A 1 461 ? 5.488 0.559 14.822 1.00 98.19 461 TYR A O 1
ATOM 3569 N N . GLN A 1 462 ? 7.161 0.922 13.363 1.00 96.62 462 GLN A N 1
ATOM 3570 C CA . GLN A 1 462 ? 7.956 1.844 14.189 1.00 96.62 462 GLN A CA 1
ATOM 3571 C C . GLN A 1 462 ? 7.746 3.290 13.739 1.00 96.62 462 GLN A C 1
ATOM 3573 O O . GLN A 1 462 ? 8.683 4.006 13.402 1.00 96.62 462 GLN A O 1
ATOM 3578 N N . GLY A 1 463 ? 6.489 3.709 13.661 1.00 95.25 463 GLY A N 1
ATOM 3579 C CA . GLY A 1 463 ? 6.136 5.039 13.197 1.00 95.25 463 GLY A CA 1
ATOM 3580 C C . GLY A 1 463 ? 4.939 5.611 13.918 1.00 95.25 463 GLY A C 1
ATOM 3581 O O . GLY A 1 463 ? 4.362 4.992 14.811 1.00 95.25 463 GLY A O 1
ATOM 3582 N N . GLU A 1 464 ? 4.530 6.774 13.440 1.00 95.12 464 GLU A N 1
ATOM 3583 C CA . GLU A 1 464 ? 3.438 7.545 14.016 1.00 95.12 464 GLU A CA 1
ATOM 3584 C C . GLU A 1 464 ? 2.118 7.257 13.309 1.00 95.12 464 GLU A C 1
ATOM 3586 O O . GLU A 1 464 ? 2.077 7.033 12.092 1.00 95.12 464 GLU A O 1
ATOM 3591 N N . ILE A 1 465 ? 1.021 7.273 14.065 1.00 96.81 465 ILE A N 1
ATOM 3592 C CA . ILE A 1 465 ? -0.301 6.923 13.542 1.00 96.81 465 ILE A CA 1
ATOM 3593 C C . ILE A 1 465 ? -1.332 7.969 13.958 1.00 96.81 465 ILE A C 1
ATOM 3595 O O . ILE A 1 465 ? -1.528 8.245 15.141 1.00 96.81 465 ILE A O 1
ATOM 3599 N N . ARG A 1 466 ? -2.057 8.478 12.961 1.00 95.81 466 ARG A N 1
ATOM 3600 C CA . ARG A 1 466 ? -3.348 9.146 13.114 1.00 95.81 466 ARG A CA 1
ATOM 3601 C C . ARG A 1 466 ? -4.443 8.266 12.528 1.00 95.81 466 ARG A C 1
ATOM 3603 O O . ARG A 1 466 ? -4.605 8.190 11.304 1.00 95.81 466 ARG A O 1
ATOM 3610 N N . ALA A 1 467 ? -5.201 7.623 13.405 1.00 96.44 467 ALA A N 1
ATOM 3611 C CA . ALA A 1 467 ? -6.331 6.789 13.030 1.00 96.44 467 ALA A CA 1
ATOM 3612 C C . ALA A 1 467 ? -7.597 7.643 12.909 1.00 96.44 467 ALA A C 1
ATOM 3614 O O . ALA A 1 467 ? -7.977 8.343 13.842 1.00 96.44 467 ALA A O 1
ATOM 3615 N N . ASN A 1 468 ? -8.273 7.566 11.770 1.00 96.75 468 ASN A N 1
ATOM 3616 C CA . ASN A 1 468 ? -9.526 8.269 11.526 1.00 96.75 468 ASN A CA 1
ATOM 3617 C C . ASN A 1 468 ? -10.471 7.344 10.764 1.00 96.75 468 ASN A C 1
ATOM 3619 O O . ASN A 1 468 ? -10.000 6.629 9.879 1.00 96.75 468 ASN A O 1
ATOM 3623 N N . ALA A 1 469 ? -11.763 7.337 11.085 1.00 98.25 469 ALA A N 1
ATOM 3624 C CA . ALA A 1 469 ? -12.760 6.560 10.347 1.00 98.25 469 ALA A CA 1
ATOM 3625 C C . ALA A 1 469 ? -14.198 6.976 10.673 1.00 98.25 469 ALA A C 1
ATOM 3627 O O . ALA A 1 469 ? -14.501 7.400 11.789 1.00 98.25 469 ALA A O 1
ATOM 3628 N N . ILE A 1 470 ? -15.094 6.765 9.711 1.00 98.50 470 ILE A N 1
ATOM 3629 C CA . ILE A 1 470 ? -16.545 6.860 9.882 1.00 98.50 470 ILE A CA 1
ATOM 3630 C C . ILE A 1 470 ? -17.135 5.494 9.535 1.00 98.50 470 ILE A C 1
ATOM 3632 O O . ILE A 1 470 ? -16.958 5.003 8.427 1.00 98.50 470 ILE A O 1
ATOM 3636 N N . ILE A 1 471 ? -17.827 4.861 10.473 1.00 98.56 471 ILE A N 1
ATOM 3637 C CA . ILE A 1 471 ? -18.315 3.486 10.335 1.00 98.56 471 ILE A CA 1
ATOM 3638 C C . ILE A 1 471 ? -19.825 3.484 10.547 1.00 98.56 471 ILE A C 1
ATOM 3640 O O . ILE A 1 471 ? -20.300 3.986 11.560 1.00 98.56 471 ILE A O 1
ATOM 3644 N N . GLY A 1 472 ? -20.600 2.933 9.613 1.00 98.00 472 GLY A N 1
ATOM 3645 C CA . GLY A 1 472 ? -22.049 2.770 9.771 1.00 98.00 472 GLY A CA 1
ATOM 3646 C C . GLY A 1 472 ? -22.841 4.083 9.820 1.00 98.00 472 GLY A C 1
ATOM 3647 O O . GLY A 1 472 ? -23.905 4.150 10.437 1.00 98.00 472 GLY A O 1
ATOM 3648 N N . ASN A 1 473 ? -22.353 5.160 9.195 1.00 97.75 473 ASN A N 1
ATOM 3649 C CA . ASN A 1 473 ? -23.174 6.356 8.931 1.00 97.75 473 ASN A CA 1
ATOM 3650 C C . ASN A 1 473 ? -24.198 6.109 7.805 1.00 97.75 473 ASN A C 1
ATOM 3652 O O . ASN A 1 473 ? -25.248 6.759 7.777 1.00 97.75 473 ASN A O 1
ATOM 3656 N N . LYS A 1 474 ? -23.907 5.156 6.912 1.00 97.94 474 LYS A N 1
ATOM 3657 C CA . LYS A 1 474 ? -24.742 4.690 5.798 1.00 97.94 474 LYS A CA 1
ATOM 3658 C C . LYS A 1 474 ? -24.669 3.167 5.673 1.00 97.94 474 LYS A C 1
ATOM 3660 O O . LYS A 1 474 ? -23.786 2.548 6.257 1.00 97.94 474 LYS A O 1
ATOM 3665 N N . LEU A 1 475 ? -25.591 2.608 4.891 1.00 98.25 475 LEU A N 1
ATOM 3666 C CA . LEU A 1 475 ? -25.655 1.180 4.551 1.00 98.25 475 LEU A CA 1
ATOM 3667 C C . LEU A 1 475 ? -25.060 0.872 3.166 1.00 98.25 475 LEU A C 1
ATOM 3669 O O . LEU A 1 475 ? -24.696 -0.261 2.885 1.00 98.25 475 LEU A O 1
ATOM 3673 N N . ALA A 1 476 ? -24.938 1.880 2.302 1.00 98.00 476 ALA A N 1
ATOM 3674 C CA . ALA A 1 476 ? -24.339 1.764 0.978 1.00 98.00 476 ALA A CA 1
ATOM 3675 C C . ALA A 1 476 ? -23.806 3.132 0.516 1.00 98.00 476 ALA A C 1
ATOM 3677 O O . ALA A 1 476 ? -24.063 4.166 1.145 1.00 98.00 476 ALA A O 1
ATOM 3678 N N . ILE A 1 477 ? -23.085 3.151 -0.605 1.00 97.50 477 ILE A N 1
ATOM 3679 C CA . ILE A 1 477 ? -22.649 4.381 -1.280 1.00 97.50 477 ILE A CA 1
ATOM 3680 C C . ILE A 1 477 ? -23.858 5.196 -1.753 1.00 97.50 477 ILE A C 1
ATOM 3682 O O . ILE A 1 477 ? -23.806 6.430 -1.712 1.00 97.50 477 ILE A O 1
ATOM 3686 N N . ASP A 1 478 ? -24.941 4.528 -2.167 1.00 96.62 478 ASP A N 1
ATOM 3687 C CA . ASP A 1 478 ? -26.218 5.183 -2.446 1.00 96.62 478 ASP A CA 1
ATOM 3688 C C . ASP A 1 478 ? -26.763 5.848 -1.172 1.00 96.62 478 ASP A C 1
ATOM 3690 O O . ASP A 1 478 ? -27.051 5.202 -0.165 1.00 96.62 478 ASP A O 1
ATOM 3694 N N . ASN A 1 479 ? -26.939 7.169 -1.236 1.00 94.00 479 ASN A N 1
ATOM 3695 C CA . ASN A 1 479 ? -27.424 7.979 -0.121 1.00 94.00 479 ASN A CA 1
ATOM 3696 C C . ASN A 1 479 ? -28.853 7.622 0.319 1.00 94.00 479 ASN A C 1
ATOM 3698 O O . ASN A 1 479 ? -29.238 7.984 1.429 1.00 94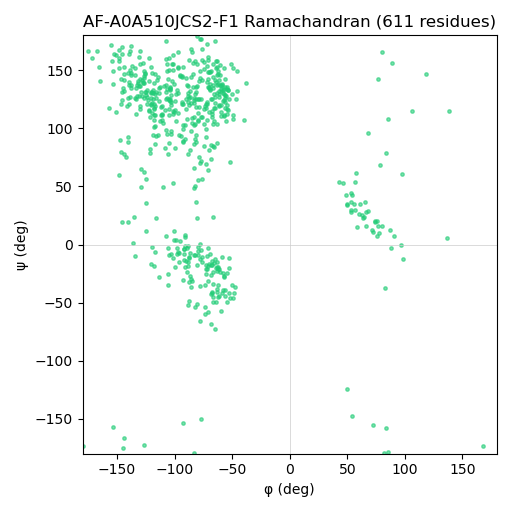.00 479 ASN A O 1
ATOM 3702 N N . ASN A 1 480 ? -29.631 6.952 -0.535 1.00 96.12 480 ASN A N 1
ATOM 3703 C CA . ASN A 1 480 ? -31.013 6.567 -0.251 1.00 96.12 480 ASN A CA 1
ATOM 3704 C C . ASN A 1 480 ? -31.155 5.099 0.176 1.00 96.12 480 ASN A C 1
ATOM 3706 O O . ASN A 1 480 ? -32.278 4.634 0.373 1.00 96.12 480 ASN A O 1
ATOM 3710 N N . ALA A 1 481 ? -30.046 4.368 0.316 1.00 97.06 481 ALA A N 1
ATOM 3711 C CA . ALA A 1 481 ? -30.085 2.962 0.681 1.00 97.06 481 ALA A CA 1
ATOM 3712 C C . ALA A 1 481 ? -30.729 2.752 2.059 1.00 97.06 481 ALA A C 1
ATOM 3714 O O . ALA A 1 481 ? -30.326 3.343 3.065 1.00 97.06 481 ALA A O 1
ATOM 3715 N N . THR A 1 482 ? -31.728 1.872 2.099 1.00 97.19 482 THR A N 1
ATOM 3716 C CA . THR A 1 482 ? -32.390 1.419 3.332 1.00 97.19 482 THR A CA 1
ATOM 3717 C C . THR A 1 482 ? -31.854 0.079 3.832 1.00 97.19 482 THR A C 1
ATOM 3719 O O . THR A 1 482 ? -32.227 -0.350 4.920 1.00 97.19 482 THR A O 1
ATOM 3722 N N . GLU A 1 483 ? -31.012 -0.575 3.032 1.00 98.12 483 GLU A N 1
ATOM 3723 C CA . GLU A 1 483 ? -30.392 -1.878 3.273 1.00 98.12 483 GLU A CA 1
ATOM 3724 C C . GLU A 1 483 ? -28.962 -1.880 2.704 1.00 98.12 483 GLU A C 1
ATOM 3726 O O . GLU A 1 483 ? -28.682 -1.158 1.743 1.00 98.12 483 GLU A O 1
ATOM 3731 N N . GLN A 1 484 ? -28.072 -2.692 3.277 1.00 98.12 484 GLN A N 1
ATOM 3732 C CA . GLN A 1 484 ? -26.748 -2.973 2.722 1.00 98.12 484 GLN A CA 1
ATOM 3733 C C . GLN A 1 484 ? -26.828 -3.693 1.372 1.00 98.12 484 GLN A C 1
ATOM 3735 O O . GLN A 1 484 ? -27.801 -4.383 1.045 1.00 98.12 484 GLN A O 1
ATOM 3740 N N . THR A 1 485 ? -25.753 -3.576 0.591 1.00 96.69 485 THR A N 1
ATOM 3741 C CA . THR A 1 485 ? -25.575 -4.382 -0.621 1.00 96.69 485 THR A CA 1
ATOM 3742 C C . THR A 1 485 ? -25.288 -5.843 -0.270 1.00 96.69 485 THR A C 1
ATOM 3744 O O . THR A 1 485 ? -24.800 -6.162 0.811 1.00 96.69 485 THR A O 1
ATOM 3747 N N . ALA A 1 486 ? -25.526 -6.754 -1.217 1.00 95.38 486 ALA A N 1
ATOM 3748 C CA . ALA A 1 486 ? -25.279 -8.184 -1.011 1.00 95.38 486 ALA A CA 1
ATOM 3749 C C . ALA A 1 486 ? -23.799 -8.542 -0.758 1.00 95.38 486 ALA A C 1
ATOM 3751 O O . ALA A 1 486 ? -23.517 -9.605 -0.220 1.00 95.38 486 ALA A O 1
ATOM 3752 N N . LEU A 1 487 ? -22.853 -7.697 -1.184 1.00 95.56 487 LEU A N 1
ATOM 3753 C CA . LEU A 1 487 ? -21.426 -7.890 -0.906 1.00 95.56 487 LEU A CA 1
ATOM 3754 C C . LEU A 1 487 ? -21.025 -7.288 0.451 1.00 95.56 487 LEU A C 1
ATOM 3756 O O . LEU A 1 487 ? -20.082 -7.780 1.073 1.00 95.56 487 LEU A O 1
ATOM 3760 N N . GLY A 1 488 ? -21.747 -6.263 0.911 1.00 96.94 488 GLY A N 1
ATOM 3761 C CA . GLY A 1 488 ? -21.547 -5.623 2.209 1.00 96.94 488 GLY A CA 1
ATOM 3762 C C . GLY A 1 488 ? -22.115 -6.402 3.396 1.00 96.94 488 GLY A C 1
ATOM 3763 O O . GLY A 1 488 ? -21.470 -6.414 4.436 1.00 96.94 488 GLY A O 1
ATOM 3764 N N . ASP A 1 489 ? -23.256 -7.074 3.224 1.00 97.19 489 ASP A N 1
ATOM 3765 C CA . ASP A 1 489 ? -23.947 -7.848 4.271 1.00 97.19 489 ASP A CA 1
ATOM 3766 C C . ASP A 1 489 ? -23.347 -9.260 4.421 1.00 97.19 489 ASP A C 1
ATOM 3768 O O . ASP A 1 489 ? -23.797 -10.217 3.782 1.00 97.19 489 ASP A O 1
ATOM 3772 N N . SER A 1 490 ? -22.292 -9.398 5.232 1.00 95.75 490 SER A N 1
ATOM 3773 C CA . SER A 1 490 ? -21.697 -10.706 5.559 1.00 95.75 490 SER A CA 1
ATOM 3774 C C . SER A 1 490 ? -22.288 -11.330 6.826 1.00 95.75 490 SER A C 1
ATOM 3776 O O . SER A 1 490 ? -22.090 -12.529 7.053 1.00 95.75 490 SER A O 1
ATOM 3778 N N . LYS A 1 491 ? -23.031 -10.559 7.635 1.00 95.06 491 LYS A N 1
ATOM 3779 C CA . LYS A 1 491 ? -23.635 -11.010 8.902 1.00 95.06 491 LYS A CA 1
ATOM 3780 C C . LYS A 1 491 ? -25.127 -11.339 8.814 1.00 95.06 491 LYS A C 1
ATOM 3782 O O . LYS A 1 491 ? -25.645 -12.023 9.699 1.00 95.06 491 LYS A O 1
ATOM 3787 N N . GLY A 1 492 ? -25.788 -10.980 7.718 1.00 94.38 492 GLY A N 1
ATOM 3788 C CA . GLY A 1 492 ? -27.171 -11.343 7.401 1.00 94.38 492 GLY A CA 1
ATOM 3789 C C . GLY A 1 492 ? -28.222 -10.349 7.904 1.00 94.38 492 GLY A C 1
ATOM 3790 O O . GLY A 1 492 ? -29.418 -10.642 7.804 1.00 94.38 492 GLY A O 1
ATOM 3791 N N . ASP A 1 493 ? -27.810 -9.199 8.442 1.00 96.06 493 ASP A N 1
ATOM 3792 C CA . ASP A 1 493 ? -28.688 -8.134 8.933 1.00 96.06 493 ASP A CA 1
ATOM 3793 C C . ASP A 1 493 ? -28.412 -6.822 8.192 1.00 96.06 493 ASP A C 1
ATOM 3795 O O . ASP A 1 493 ? -27.812 -5.880 8.709 1.00 96.06 493 ASP A O 1
ATOM 3799 N N . LYS A 1 494 ? -28.956 -6.736 6.974 1.00 97.62 494 LYS A N 1
ATOM 3800 C CA . LYS A 1 494 ? -28.793 -5.611 6.037 1.00 97.62 494 LYS A CA 1
ATOM 3801 C C . LYS A 1 494 ? -29.124 -4.222 6.584 1.00 97.62 494 LYS A C 1
ATOM 3803 O O . LYS A 1 494 ? -28.911 -3.233 5.885 1.00 97.62 494 LYS A O 1
ATOM 3808 N N . LYS A 1 495 ? -29.742 -4.111 7.760 1.00 98.06 495 LYS A N 1
ATOM 3809 C CA . LYS A 1 495 ? -30.081 -2.824 8.386 1.00 98.06 495 LYS A CA 1
ATOM 3810 C C . LYS A 1 495 ? -28.942 -2.252 9.219 1.00 98.06 495 LYS A C 1
ATOM 3812 O O . LYS A 1 495 ? -29.070 -1.117 9.685 1.00 98.06 495 LYS A O 1
ATOM 3817 N N . TYR A 1 496 ? -27.872 -3.011 9.412 1.00 98.00 496 TYR A N 1
ATOM 3818 C CA . TYR A 1 496 ? -26.727 -2.615 10.211 1.00 98.00 496 TYR A CA 1
ATOM 3819 C C . TYR A 1 496 ? -25.424 -2.831 9.456 1.00 98.00 496 TYR A C 1
ATOM 3821 O O . TYR A 1 496 ? -25.397 -3.449 8.408 1.00 98.00 496 TYR A O 1
ATOM 3829 N N . VAL A 1 497 ? -24.361 -2.249 9.997 1.00 98.06 497 VAL A N 1
ATOM 3830 C CA . VAL A 1 497 ? -22.977 -2.405 9.562 1.00 98.06 497 VAL A CA 1
ATOM 3831 C C . VAL A 1 497 ? -22.235 -3.029 10.733 1.00 98.06 497 VAL A C 1
ATOM 3833 O O . VAL A 1 497 ? -22.047 -2.377 11.769 1.00 98.06 497 VAL A O 1
ATOM 3836 N N . GLU A 1 498 ? -21.891 -4.307 10.606 1.00 96.38 498 GLU A N 1
ATOM 3837 C CA . GLU A 1 498 ? -21.538 -5.164 11.738 1.00 96.38 498 GLU A CA 1
ATOM 3838 C C . GLU A 1 498 ? -20.039 -5.467 11.841 1.00 96.38 498 GLU A C 1
ATOM 3840 O O . GLU A 1 498 ? -19.312 -5.509 10.849 1.00 96.38 498 GLU A O 1
ATOM 3845 N N . ASN A 1 499 ? -19.557 -5.667 13.072 1.00 96.06 499 ASN A N 1
ATOM 3846 C CA . ASN A 1 499 ? -18.220 -6.189 13.407 1.00 96.06 499 ASN A CA 1
ATOM 3847 C C . ASN A 1 499 ? -17.037 -5.449 12.754 1.00 96.06 499 ASN A C 1
ATOM 3849 O O . ASN A 1 499 ? -15.976 -6.021 12.497 1.00 96.06 499 ASN A O 1
ATOM 3853 N N . ASN A 1 500 ? -17.206 -4.158 12.487 1.00 97.94 500 ASN A N 1
ATOM 3854 C CA . ASN A 1 500 ? -16.149 -3.311 11.956 1.00 97.94 500 ASN A CA 1
ATOM 3855 C C . ASN A 1 500 ? -15.141 -2.944 13.052 1.00 97.94 500 ASN A C 1
ATOM 3857 O O . ASN A 1 500 ? -15.531 -2.651 14.187 1.00 97.94 500 ASN A O 1
ATOM 3861 N N . ILE A 1 501 ? -13.852 -2.899 12.707 1.00 98.12 501 ILE A N 1
ATOM 3862 C CA . ILE A 1 501 ? -12.783 -2.552 13.651 1.00 98.12 501 ILE A CA 1
ATOM 3863 C C . ILE A 1 501 ? -12.019 -1.317 13.197 1.00 98.12 501 ILE A C 1
ATOM 3865 O O . ILE A 1 501 ? -11.523 -1.253 12.076 1.00 98.12 501 ILE A O 1
ATOM 3869 N N . GLY A 1 502 ? -11.841 -0.366 14.110 1.00 98.25 502 GLY A N 1
ATOM 3870 C CA . GLY A 1 502 ? -10.930 0.755 13.927 1.00 98.25 502 GLY A CA 1
ATOM 3871 C C . GLY A 1 502 ? -9.470 0.303 13.846 1.00 98.25 502 GLY A C 1
ATOM 3872 O O . GLY A 1 502 ? -8.867 0.293 12.778 1.00 98.25 502 GLY A O 1
ATOM 3873 N N . ILE A 1 503 ? -8.890 -0.106 14.973 1.00 98.56 503 ILE A N 1
ATOM 3874 C CA . ILE A 1 503 ? -7.502 -0.585 15.040 1.00 98.56 503 ILE A CA 1
ATOM 3875 C C . ILE A 1 503 ? -7.482 -2.037 15.503 1.00 98.56 503 ILE A C 1
ATOM 3877 O O . ILE A 1 503 ? -7.858 -2.340 16.634 1.00 98.56 503 ILE A O 1
ATOM 3881 N N . PHE A 1 504 ? -7.002 -2.934 14.646 1.00 97.88 504 PHE A N 1
ATOM 3882 C CA . PHE A 1 504 ? -6.754 -4.329 14.987 1.00 97.88 504 PHE A CA 1
ATOM 3883 C C . PHE A 1 504 ? -5.248 -4.577 15.103 1.00 97.88 504 PHE A C 1
ATOM 3885 O O . PHE A 1 504 ? -4.558 -4.861 14.121 1.00 97.88 504 PHE A O 1
ATOM 3892 N N . ALA A 1 505 ? -4.737 -4.505 16.330 1.00 97.75 505 ALA A N 1
ATOM 3893 C CA . ALA A 1 505 ? -3.331 -4.713 16.635 1.00 97.75 505 ALA A CA 1
ATOM 3894 C C . ALA A 1 505 ? -3.087 -6.128 17.181 1.00 97.75 505 ALA A C 1
ATOM 3896 O O . ALA A 1 505 ? -3.558 -6.494 18.252 1.00 97.75 505 ALA A O 1
ATOM 3897 N N . ARG A 1 506 ? -2.357 -6.967 16.446 1.00 96.31 506 ARG A N 1
ATOM 3898 C CA . ARG A 1 506 ? -2.083 -8.357 16.860 1.00 96.31 506 ARG A CA 1
ATOM 3899 C C . ARG A 1 506 ? -0.708 -8.879 16.450 1.00 96.31 506 ARG A C 1
ATOM 3901 O O . ARG A 1 506 ? -0.485 -10.086 16.408 1.00 96.31 506 ARG A O 1
ATOM 3908 N N . SER A 1 507 ? 0.211 -7.975 16.142 1.00 97.12 507 SER A N 1
ATOM 3909 C CA . SER A 1 507 ? 1.589 -8.255 15.735 1.00 97.12 507 SER A CA 1
ATOM 3910 C C . SER A 1 507 ? 2.483 -8.844 16.827 1.00 97.12 507 SER A C 1
ATOM 3912 O O . SER A 1 507 ? 3.529 -9.408 16.523 1.00 97.12 507 SER A O 1
ATOM 3914 N N . GLY A 1 508 ? 2.089 -8.731 18.095 1.00 96.94 508 GLY A N 1
ATOM 3915 C CA . GLY A 1 508 ? 2.954 -8.974 19.244 1.00 96.94 508 GLY A CA 1
ATOM 3916 C C . GLY A 1 508 ? 3.945 -7.841 19.525 1.00 96.94 508 GLY A C 1
ATOM 3917 O O . GLY A 1 508 ? 4.798 -8.021 20.386 1.00 96.94 508 GLY A O 1
ATOM 3918 N N . GLN A 1 509 ? 3.857 -6.701 18.830 1.00 98.00 509 GLN A N 1
ATOM 3919 C CA . GLN A 1 509 ? 4.768 -5.563 18.988 1.00 98.00 509 GLN A CA 1
ATOM 3920 C C . GLN A 1 509 ? 4.845 -5.075 20.444 1.00 98.00 509 GLN A C 1
ATOM 3922 O O . GLN A 1 509 ? 3.834 -4.685 21.030 1.00 98.00 509 GLN A O 1
ATOM 3927 N N . ARG A 1 510 ? 6.053 -5.125 21.017 1.00 95.38 510 ARG A N 1
ATOM 3928 C CA . ARG A 1 510 ? 6.384 -4.768 22.404 1.00 95.38 510 ARG A CA 1
ATOM 3929 C C . ARG A 1 510 ? 7.902 -4.657 22.569 1.00 95.38 510 ARG A C 1
ATOM 3931 O O . ARG A 1 510 ? 8.648 -5.166 21.733 1.00 95.38 510 ARG A O 1
ATOM 3938 N N . VAL A 1 511 ? 8.339 -4.077 23.686 1.00 95.75 511 VAL A N 1
ATOM 3939 C CA . VAL A 1 511 ? 9.754 -4.060 24.092 1.00 95.75 511 VAL A CA 1
ATOM 3940 C C . VAL A 1 511 ? 10.319 -5.481 24.189 1.00 95.75 511 VAL A C 1
ATOM 3942 O O . VAL A 1 511 ? 9.641 -6.399 24.654 1.00 95.75 511 VAL A O 1
ATOM 3945 N N . GLY A 1 512 ? 11.578 -5.646 23.777 1.00 95.19 512 GLY A N 1
ATOM 3946 C CA . GLY A 1 512 ? 12.314 -6.912 23.846 1.00 95.19 512 GLY A CA 1
ATOM 3947 C C . GLY A 1 512 ? 12.311 -7.724 22.550 1.00 95.19 512 GLY A C 1
ATOM 3948 O O . GLY A 1 512 ? 12.929 -8.780 22.521 1.00 95.19 512 GLY A O 1
ATOM 3949 N N . ILE A 1 513 ? 11.650 -7.238 21.493 1.00 97.50 513 ILE A N 1
ATOM 3950 C CA . ILE A 1 513 ? 11.840 -7.755 20.133 1.00 97.50 513 ILE A CA 1
ATOM 3951 C C . ILE A 1 513 ? 13.123 -7.139 19.567 1.00 97.50 513 ILE A C 1
ATOM 3953 O O . ILE A 1 513 ? 13.255 -5.913 19.526 1.00 97.50 513 ILE A O 1
ATOM 3957 N N . VAL A 1 514 ? 14.047 -7.981 19.115 1.00 98.19 514 VAL A N 1
ATOM 3958 C CA . VAL A 1 514 ? 15.331 -7.566 18.536 1.00 98.19 514 VAL A CA 1
ATOM 3959 C C . VAL A 1 514 ? 15.237 -7.666 17.008 1.00 98.19 514 VAL A C 1
ATOM 3961 O O . VAL A 1 514 ? 15.081 -8.776 16.488 1.00 98.19 514 VAL A O 1
ATOM 3964 N N . PRO A 1 515 ? 15.314 -6.549 16.254 1.00 98.31 515 PRO A N 1
ATOM 3965 C CA . PRO A 1 515 ? 15.141 -6.552 14.799 1.00 98.31 515 PRO A CA 1
ATOM 3966 C C . PRO A 1 515 ? 15.979 -7.604 14.054 1.00 98.31 515 PRO A C 1
ATOM 3968 O O . PRO A 1 515 ? 15.458 -8.332 13.201 1.00 98.31 515 PRO A O 1
ATOM 3971 N N . SER A 1 516 ? 17.264 -7.732 14.377 1.00 97.25 516 SER A N 1
ATOM 3972 C CA . SER A 1 516 ? 18.178 -8.651 13.694 1.00 97.25 516 SER A CA 1
ATOM 3973 C C . SER A 1 516 ? 17.907 -10.130 14.010 1.00 97.25 516 SER A C 1
ATOM 3975 O O . SER A 1 516 ? 18.105 -10.992 13.142 1.00 97.25 516 SER A O 1
ATOM 3977 N N . GLU A 1 517 ? 17.419 -10.444 15.212 1.00 97.00 517 GLU A N 1
ATOM 3978 C CA . GLU A 1 517 ? 17.167 -11.815 15.673 1.00 97.00 517 GLU A CA 1
ATOM 3979 C C . GLU A 1 517 ? 15.759 -12.292 15.293 1.00 97.00 517 GLU A C 1
ATOM 3981 O O . GLU A 1 517 ? 15.603 -13.330 14.632 1.00 97.00 517 GLU A O 1
ATOM 3986 N N . ASP A 1 518 ? 14.745 -11.500 15.642 1.00 97.69 518 ASP A N 1
ATOM 3987 C CA . ASP A 1 518 ? 13.333 -11.871 15.543 1.00 97.69 518 ASP A CA 1
ATOM 3988 C C . ASP A 1 518 ? 12.739 -11.594 14.159 1.00 97.69 518 ASP A C 1
ATOM 3990 O O . ASP A 1 518 ? 11.917 -12.378 13.663 1.00 97.69 518 ASP A O 1
ATOM 3994 N N . LEU A 1 519 ? 13.170 -10.496 13.526 1.00 97.88 519 LEU A N 1
ATOM 3995 C CA . LEU A 1 519 ? 12.615 -9.989 12.262 1.00 97.88 519 LEU A CA 1
ATOM 3996 C C . LEU A 1 519 ? 13.532 -10.259 11.068 1.00 97.88 519 LEU A C 1
ATOM 3998 O O . LEU A 1 519 ? 13.110 -10.105 9.927 1.00 97.88 519 LEU A O 1
ATOM 4002 N N . GLY A 1 520 ? 14.760 -10.724 11.321 1.00 95.94 520 GLY A N 1
ATOM 4003 C CA . GLY A 1 520 ? 15.753 -10.995 10.286 1.00 95.94 520 GLY A CA 1
ATOM 4004 C C . GLY A 1 520 ? 16.369 -9.735 9.681 1.00 95.94 520 GLY A C 1
ATOM 4005 O O . GLY A 1 520 ? 16.935 -9.828 8.596 1.00 95.94 520 GLY A O 1
ATOM 4006 N N . ALA A 1 521 ? 16.277 -8.585 10.359 1.00 96.62 521 ALA A N 1
ATOM 4007 C CA . ALA A 1 521 ? 16.789 -7.294 9.898 1.00 96.62 521 ALA A CA 1
ATOM 4008 C C . ALA A 1 521 ? 18.323 -7.225 9.955 1.00 96.62 521 ALA A C 1
ATOM 4010 O O . ALA A 1 521 ? 18.917 -6.537 10.782 1.00 96.62 521 ALA A O 1
ATOM 4011 N N . LYS A 1 522 ? 18.966 -7.995 9.078 1.00 91.31 522 LYS A N 1
ATOM 4012 C CA . LYS A 1 522 ? 20.416 -8.063 8.913 1.00 91.31 522 LYS A CA 1
ATOM 4013 C C . LYS A 1 522 ? 20.773 -7.511 7.544 1.00 91.31 522 LYS A C 1
ATOM 4015 O O . LYS A 1 522 ? 20.286 -8.017 6.541 1.00 91.31 522 LYS A O 1
ATOM 4020 N N . ASP A 1 523 ? 21.628 -6.497 7.525 1.00 88.31 523 ASP A N 1
ATOM 4021 C CA . ASP A 1 523 ? 22.229 -5.964 6.307 1.00 88.31 523 ASP A CA 1
ATOM 4022 C C . ASP A 1 523 ? 23.741 -6.158 6.377 1.00 88.31 523 ASP A C 1
ATOM 4024 O O . ASP A 1 523 ? 24.488 -5.291 6.828 1.00 88.31 523 ASP A O 1
ATOM 4028 N N . GLU A 1 524 ? 24.197 -7.334 5.954 1.00 83.12 524 GLU A N 1
ATOM 4029 C CA . GLU A 1 524 ? 25.624 -7.677 5.949 1.00 83.12 524 GLU A CA 1
ATOM 4030 C C . GLU A 1 524 ? 26.409 -6.893 4.886 1.00 83.12 524 GLU A C 1
ATOM 4032 O O . GLU A 1 524 ? 27.635 -6.833 4.947 1.00 83.12 524 GLU A O 1
ATOM 4037 N N . MET A 1 525 ? 25.721 -6.293 3.908 1.00 82.50 525 MET A N 1
ATOM 4038 C CA . MET A 1 525 ? 26.366 -5.658 2.764 1.00 82.50 525 MET A CA 1
ATOM 4039 C C . MET A 1 525 ? 26.731 -4.201 3.039 1.00 82.50 525 MET A C 1
ATOM 4041 O O . MET A 1 525 ? 27.857 -3.792 2.756 1.00 82.50 525 MET A O 1
ATOM 4045 N N . ALA A 1 526 ? 25.796 -3.408 3.563 1.00 85.44 526 ALA A N 1
ATOM 4046 C CA . ALA A 1 526 ? 26.102 -2.053 4.004 1.00 85.44 526 ALA A CA 1
ATOM 4047 C C . ALA A 1 526 ? 26.388 -1.971 5.504 1.00 85.44 526 ALA A C 1
ATOM 4049 O O . ALA A 1 526 ? 26.811 -0.915 5.955 1.00 85.44 526 ALA A O 1
ATOM 4050 N N . GLY A 1 527 ? 26.199 -3.037 6.284 1.00 88.75 527 GLY A N 1
ATOM 4051 C CA . GLY A 1 527 ? 26.455 -3.019 7.725 1.00 88.75 527 GLY A CA 1
ATOM 4052 C C . GLY A 1 527 ? 25.479 -2.129 8.497 1.00 88.75 527 GLY A C 1
ATOM 4053 O O . GLY A 1 527 ? 25.861 -1.548 9.512 1.00 88.75 527 GLY A O 1
ATOM 4054 N N . VAL A 1 528 ? 24.248 -1.960 8.002 1.00 93.31 528 VAL A N 1
ATOM 4055 C CA . VAL A 1 528 ? 23.208 -1.207 8.718 1.00 93.31 528 VAL A CA 1
ATOM 4056 C C . VAL A 1 528 ? 22.744 -2.029 9.920 1.00 93.31 528 VAL A C 1
ATOM 4058 O O . VAL A 1 528 ? 22.262 -3.154 9.777 1.00 93.31 528 VAL A O 1
ATOM 4061 N N . VAL A 1 529 ? 22.886 -1.458 11.116 1.00 96.06 529 VAL A N 1
ATOM 4062 C CA . VAL A 1 529 ? 22.505 -2.102 12.378 1.00 96.06 529 VAL A CA 1
ATOM 4063 C C . VAL A 1 529 ? 21.078 -1.698 12.740 1.00 96.06 529 VAL A C 1
ATOM 4065 O O . VAL A 1 529 ? 20.863 -0.713 13.443 1.00 96.06 529 VAL A O 1
ATOM 4068 N N . PHE A 1 530 ? 20.094 -2.468 12.270 1.00 97.25 530 PHE A N 1
ATOM 4069 C CA . PHE A 1 530 ? 18.675 -2.207 12.550 1.00 97.25 530 PHE A CA 1
ATOM 4070 C C . PHE A 1 530 ? 18.315 -2.281 14.041 1.00 97.25 530 PHE A C 1
ATOM 4072 O O . PHE A 1 530 ? 17.352 -1.652 14.455 1.00 97.25 530 PHE A O 1
ATOM 4079 N N . ASP A 1 531 ? 19.113 -2.960 14.870 1.00 98.00 531 ASP A N 1
ATOM 4080 C CA . ASP A 1 531 ? 18.897 -3.036 16.326 1.00 98.00 531 ASP A CA 1
ATOM 4081 C C . ASP A 1 531 ? 19.032 -1.678 17.042 1.00 98.00 531 ASP A C 1
ATOM 4083 O O . ASP A 1 531 ? 18.639 -1.547 18.200 1.00 98.00 531 ASP A O 1
ATOM 4087 N N . LYS A 1 532 ? 19.559 -0.650 16.359 1.00 96.31 532 LYS A N 1
ATOM 4088 C CA . LYS A 1 532 ? 19.555 0.741 16.843 1.00 96.31 532 LYS A CA 1
ATOM 4089 C C . LYS A 1 532 ? 18.203 1.442 16.699 1.00 96.31 532 LYS A C 1
ATOM 4091 O O . LYS A 1 532 ? 18.047 2.553 17.197 1.00 96.31 532 LYS A O 1
ATOM 4096 N N . ASP A 1 533 ? 17.232 0.784 16.076 1.00 96.56 533 ASP A N 1
ATOM 4097 C CA . ASP A 1 533 ? 15.813 1.117 16.139 1.00 96.56 533 ASP A CA 1
ATOM 4098 C C . ASP A 1 533 ? 15.088 0.085 17.031 1.00 96.56 533 ASP A C 1
ATOM 4100 O O . ASP A 1 533 ? 14.506 -0.880 16.526 1.00 96.56 533 ASP A O 1
ATOM 4104 N N . PRO A 1 534 ? 15.198 0.197 18.370 1.00 96.62 534 PRO A N 1
ATOM 4105 C CA . PRO A 1 534 ? 14.655 -0.800 19.284 1.00 96.62 534 PRO A CA 1
ATOM 4106 C C . PRO A 1 534 ? 13.128 -0.834 19.217 1.00 96.62 534 PRO A C 1
ATOM 4108 O O . PRO A 1 534 ? 12.470 0.191 19.398 1.00 96.62 534 PRO A O 1
ATOM 4111 N N . VAL A 1 535 ? 12.563 -2.036 19.052 1.00 97.69 535 VAL A N 1
ATOM 4112 C CA . VAL A 1 535 ? 11.111 -2.203 18.957 1.00 97.69 535 VAL A CA 1
ATOM 4113 C C . VAL A 1 535 ? 10.423 -1.742 20.239 1.00 97.69 535 VAL A C 1
ATOM 4115 O O . VAL A 1 535 ? 10.641 -2.297 21.317 1.00 97.69 535 VAL A O 1
ATOM 4118 N N . HIS A 1 536 ? 9.541 -0.757 20.102 1.00 95.12 536 HIS A N 1
ATOM 4119 C CA . HIS A 1 536 ? 8.637 -0.288 21.153 1.00 95.12 536 HIS A CA 1
ATOM 4120 C C . HIS A 1 536 ? 7.177 -0.707 20.891 1.00 95.12 536 HIS A C 1
ATOM 4122 O O . HIS A 1 536 ? 6.859 -1.296 19.855 1.00 95.12 536 HIS A O 1
ATOM 4128 N N . SER A 1 537 ? 6.277 -0.413 21.834 1.00 95.44 537 SER A N 1
ATOM 4129 C CA . SER A 1 537 ? 4.815 -0.548 21.688 1.00 95.44 537 SER A CA 1
ATOM 4130 C C . SER A 1 537 ? 4.289 0.141 20.425 1.00 95.44 537 SER A C 1
ATOM 4132 O O . SER A 1 537 ? 4.912 1.063 19.902 1.00 95.44 537 SER A O 1
ATOM 4134 N N . LEU A 1 538 ? 3.146 -0.306 19.907 1.00 97.12 538 LEU A N 1
ATOM 4135 C CA . LEU A 1 538 ? 2.500 0.343 18.768 1.00 97.12 538 LEU A CA 1
ATOM 4136 C C . LEU A 1 538 ? 1.945 1.704 19.210 1.00 97.12 538 LEU A C 1
ATOM 4138 O O . LEU A 1 538 ? 1.037 1.743 20.037 1.00 97.12 538 LEU A O 1
ATOM 4142 N N . GLN A 1 539 ? 2.502 2.790 18.670 1.00 93.69 539 GLN A N 1
ATOM 4143 C CA . GLN A 1 539 ? 2.165 4.162 19.054 1.00 93.69 539 GLN A CA 1
ATOM 4144 C C . GLN A 1 539 ? 1.072 4.729 18.147 1.00 93.69 539 GLN A C 1
ATOM 4146 O O . GLN A 1 539 ? 1.234 4.804 16.929 1.00 93.69 539 GLN A O 1
ATOM 4151 N N . VAL A 1 540 ? -0.039 5.147 18.748 1.00 95.69 540 VAL A N 1
ATOM 4152 C CA . VAL A 1 540 ? -1.137 5.829 18.062 1.00 95.69 540 VAL A CA 1
ATOM 4153 C C . VAL A 1 540 ? -1.292 7.224 18.644 1.00 95.69 540 VAL A C 1
ATOM 4155 O O . VAL A 1 540 ? -1.845 7.406 19.722 1.00 95.69 540 VAL A O 1
ATOM 4158 N N . ASN A 1 541 ? -0.782 8.219 17.929 1.00 93.81 541 ASN A N 1
ATOM 4159 C CA . ASN A 1 541 ? -0.667 9.601 18.390 1.00 93.81 541 ASN A CA 1
ATOM 4160 C C . ASN A 1 541 ? -2.017 10.333 18.431 1.00 93.81 541 ASN A C 1
ATOM 4162 O O . ASN A 1 541 ? -2.241 11.157 19.317 1.00 93.81 541 ASN A O 1
ATOM 4166 N N . ASP A 1 542 ? -2.906 10.032 17.479 1.00 92.81 542 ASP A N 1
ATOM 4167 C CA . ASP A 1 542 ? -4.236 10.640 17.371 1.00 92.81 542 ASP A CA 1
ATOM 4168 C C . ASP A 1 542 ? -5.275 9.621 16.887 1.00 92.81 542 ASP A C 1
ATOM 4170 O O . ASP A 1 542 ? -4.995 8.781 16.023 1.00 92.81 542 ASP A O 1
ATOM 4174 N N . VAL A 1 543 ? -6.486 9.700 17.440 1.00 93.94 543 VAL A N 1
ATOM 4175 C CA . VAL A 1 543 ? -7.596 8.791 17.127 1.00 93.94 543 VAL A CA 1
ATOM 4176 C C . VAL A 1 543 ? -8.896 9.571 17.025 1.00 93.94 543 VAL A C 1
ATOM 4178 O O . VAL A 1 543 ? -9.307 10.237 17.969 1.00 93.94 543 VAL A O 1
ATOM 4181 N N . ASN A 1 544 ? -9.594 9.394 15.907 1.00 95.25 544 ASN A N 1
ATOM 4182 C CA . ASN A 1 544 ? -10.940 9.903 15.687 1.00 95.25 544 ASN A CA 1
ATOM 4183 C C . ASN A 1 544 ? -11.787 8.867 14.930 1.00 95.25 544 ASN A C 1
ATOM 4185 O O . ASN A 1 544 ? -11.812 8.843 13.704 1.00 95.25 544 ASN A O 1
ATOM 4189 N N . ILE A 1 545 ? -12.452 7.963 15.647 1.00 96.88 545 ILE A N 1
ATOM 4190 C CA . ILE A 1 545 ? -13.243 6.883 15.037 1.00 96.88 545 ILE A CA 1
ATOM 4191 C C . ILE A 1 545 ? -14.700 7.044 15.450 1.00 96.88 545 ILE A C 1
ATOM 4193 O O . ILE A 1 545 ? -15.030 6.957 16.632 1.00 96.88 545 ILE A O 1
ATOM 4197 N N . HIS A 1 546 ? -15.568 7.270 14.466 1.00 97.31 546 HIS A N 1
ATOM 4198 C CA . HIS A 1 546 ? -16.989 7.505 14.675 1.00 97.31 546 HIS A CA 1
ATOM 4199 C C . HIS A 1 546 ? -17.824 6.297 14.250 1.00 97.31 546 HIS A C 1
ATOM 4201 O O . HIS A 1 546 ? -17.761 5.869 13.098 1.00 97.31 546 HIS A O 1
ATOM 4207 N N . PHE A 1 547 ? -18.664 5.808 15.159 1.00 98.19 547 PHE A N 1
ATOM 4208 C CA . PHE A 1 547 ? -19.692 4.813 14.869 1.00 98.19 547 PHE A CA 1
ATOM 4209 C C . PHE A 1 547 ? -21.044 5.512 14.696 1.00 98.19 547 PHE A C 1
ATOM 4211 O O . PHE A 1 547 ? -21.558 6.138 15.621 1.00 98.19 547 PHE A O 1
ATOM 4218 N N . GLY A 1 548 ? -21.593 5.434 13.489 1.00 97.50 548 GLY A N 1
ATOM 4219 C CA . GLY A 1 548 ? -22.863 6.028 13.103 1.00 97.50 548 GLY A CA 1
ATOM 4220 C C . GLY A 1 548 ? -24.071 5.167 13.472 1.00 97.50 548 GLY A C 1
ATOM 4221 O O . GLY A 1 548 ? -23.956 4.074 14.022 1.00 97.50 548 GLY A O 1
ATOM 4222 N N . LYS A 1 549 ? -25.263 5.665 13.126 1.00 97.12 549 LYS A N 1
ATOM 4223 C CA . LYS A 1 549 ? -26.564 5.088 13.513 1.00 97.12 549 LYS A CA 1
ATOM 4224 C C . LYS A 1 549 ? -26.833 3.657 13.023 1.00 97.12 549 LYS A C 1
ATOM 4226 O O . LYS A 1 549 ? -27.713 3.006 13.574 1.00 97.12 549 LYS A O 1
ATOM 4231 N N . TYR A 1 550 ? -26.134 3.199 11.985 1.00 98.31 550 TYR A N 1
ATOM 4232 C CA . TYR A 1 550 ? -26.248 1.832 11.471 1.00 98.31 550 TYR A CA 1
ATOM 4233 C C . TYR A 1 550 ? -25.154 0.910 12.016 1.00 98.31 550 TYR A C 1
ATOM 4235 O O . TYR A 1 550 ? -25.199 -0.286 11.771 1.00 98.31 550 TYR A O 1
ATOM 4243 N N . SER A 1 551 ? -24.170 1.424 12.755 1.00 97.56 551 SER A N 1
ATOM 4244 C CA . SER A 1 551 ? -23.116 0.584 13.319 1.00 97.56 551 SER A CA 1
ATOM 4245 C C . SER A 1 551 ? -23.661 -0.320 14.426 1.00 97.56 551 SER A C 1
ATOM 4247 O O . SER A 1 551 ? -24.327 0.149 15.351 1.00 97.56 551 SER A O 1
ATOM 4249 N N . LYS A 1 552 ? -23.299 -1.603 14.386 1.00 95.25 552 LYS A N 1
ATOM 4250 C CA . LYS A 1 552 ? -23.629 -2.603 15.411 1.00 95.25 552 LYS A CA 1
ATOM 4251 C C . LYS A 1 552 ? -22.402 -3.477 15.667 1.00 95.25 552 LYS A C 1
ATOM 4253 O O . LYS A 1 552 ? -21.674 -3.815 14.744 1.00 95.25 552 LYS A O 1
ATOM 4258 N N . ASN A 1 553 ? -22.106 -3.771 16.934 1.00 93.31 553 ASN A N 1
ATOM 4259 C CA . ASN A 1 553 ? -20.908 -4.530 17.339 1.00 93.31 553 ASN A CA 1
ATOM 4260 C C . ASN A 1 553 ? -19.568 -3.964 16.803 1.00 93.31 553 ASN A C 1
ATOM 4262 O O . ASN A 1 553 ? -18.604 -4.700 16.609 1.00 93.31 553 ASN A O 1
ATOM 4266 N N . GLY A 1 554 ? -19.498 -2.653 16.551 1.00 94.12 554 GLY A N 1
ATOM 4267 C CA . GLY A 1 554 ? -18.268 -1.983 16.132 1.00 94.12 554 GLY A CA 1
ATOM 4268 C C . GLY A 1 554 ? -17.257 -1.884 17.277 1.00 94.12 554 GLY A C 1
ATOM 4269 O O . GLY A 1 554 ? -17.626 -1.596 18.417 1.00 94.12 554 GLY A O 1
ATOM 4270 N N . ILE A 1 555 ? -15.975 -2.103 16.982 1.00 95.62 555 ILE A N 1
ATOM 4271 C CA . ILE A 1 555 ? -14.891 -2.094 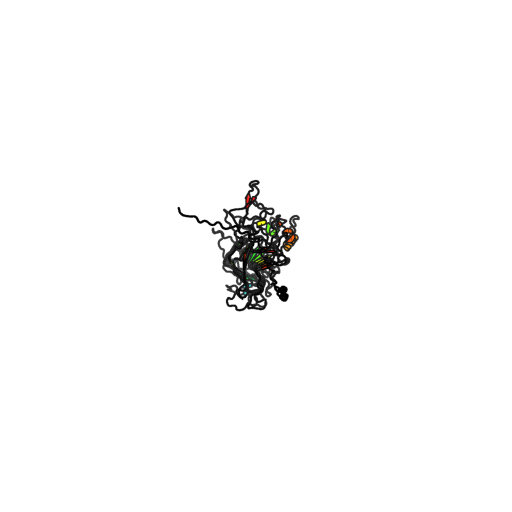17.973 1.00 95.62 555 ILE A CA 1
ATOM 4272 C C . ILE A 1 555 ? -13.889 -1.011 17.596 1.00 95.62 555 ILE A C 1
ATOM 4274 O O . ILE A 1 555 ? -13.307 -1.026 16.514 1.00 95.62 555 ILE A O 1
ATOM 4278 N N . MET A 1 556 ? -13.651 -0.055 18.492 1.00 95.94 556 MET A N 1
ATOM 4279 C CA . MET A 1 556 ? -12.709 1.029 18.207 1.00 95.94 556 MET A CA 1
ATOM 4280 C C . MET A 1 556 ? -11.275 0.507 18.091 1.00 95.94 556 MET A C 1
ATOM 4282 O O . MET A 1 556 ? -10.575 0.810 17.127 1.00 95.94 556 MET A O 1
ATOM 4286 N N . MET A 1 557 ? -10.839 -0.288 19.067 1.00 95.81 557 MET A N 1
ATOM 4287 C CA . MET A 1 557 ? -9.494 -0.846 19.123 1.00 95.81 557 MET A CA 1
ATOM 4288 C C . MET A 1 557 ? -9.530 -2.220 19.764 1.00 95.81 557 MET A C 1
ATOM 4290 O O . MET A 1 557 ? -10.247 -2.445 20.737 1.00 95.81 557 MET A O 1
ATOM 4294 N N . VAL A 1 558 ? -8.704 -3.118 19.251 1.00 94.81 558 VAL A N 1
ATOM 4295 C CA . VAL A 1 558 ? -8.447 -4.410 19.868 1.00 94.81 558 VAL A CA 1
ATOM 4296 C C . VAL A 1 558 ? -6.957 -4.704 19.794 1.00 94.81 558 VAL A C 1
ATOM 4298 O O . VAL A 1 558 ? -6.321 -4.530 18.751 1.00 94.81 558 VAL A O 1
ATOM 4301 N N . SER A 1 559 ? -6.407 -5.161 20.918 1.00 95.12 559 SER A N 1
ATOM 4302 C CA . SER A 1 559 ? -5.050 -5.684 20.992 1.00 95.12 559 SER A CA 1
ATOM 4303 C C . SER A 1 559 ? -5.072 -7.179 21.307 1.00 95.12 559 SER A C 1
ATOM 4305 O O . SER A 1 559 ? -5.812 -7.625 22.183 1.00 95.12 559 SER A O 1
ATOM 4307 N N . GLN A 1 560 ? -4.269 -7.971 20.598 1.00 94.12 560 GLN A N 1
ATOM 4308 C CA . GLN A 1 560 ? -4.118 -9.408 20.827 1.00 94.12 560 GLN A CA 1
ATOM 4309 C C . GLN A 1 560 ? -2.654 -9.846 20.731 1.00 94.12 560 GLN A C 1
ATOM 4311 O O . GLN A 1 560 ? -1.777 -9.106 20.293 1.00 94.12 560 GLN A O 1
ATOM 4316 N N . LYS A 1 561 ? -2.391 -11.103 21.116 1.00 92.00 561 LYS A N 1
ATOM 4317 C CA . LYS A 1 561 ? -1.090 -11.779 20.934 1.00 92.00 561 LYS A CA 1
ATOM 4318 C C . LYS A 1 561 ? 0.093 -11.029 21.565 1.00 92.00 561 LYS A C 1
ATOM 4320 O O . LYS A 1 561 ? 1.224 -11.149 21.106 1.00 92.00 561 LYS A O 1
ATOM 4325 N N . GLY A 1 562 ? -0.177 -10.290 22.641 1.00 93.25 562 GLY A N 1
ATOM 4326 C CA . GLY A 1 562 ? 0.835 -9.547 23.386 1.00 93.25 562 GLY A CA 1
ATOM 4327 C C . GLY A 1 562 ? 1.290 -8.251 22.717 1.00 93.25 562 GLY A C 1
ATOM 4328 O O . GLY A 1 562 ? 2.340 -7.744 23.097 1.00 93.25 562 GLY A O 1
ATOM 4329 N N . THR A 1 563 ? 0.552 -7.718 21.733 1.00 97.62 563 THR A N 1
ATOM 4330 C CA . THR A 1 563 ? 0.796 -6.345 21.275 1.00 97.62 563 THR A CA 1
ATOM 4331 C C . THR A 1 563 ? 0.514 -5.368 22.418 1.00 97.62 563 THR A C 1
ATOM 4333 O O . THR A 1 563 ? -0.542 -5.419 23.049 1.00 97.62 563 THR A O 1
ATOM 4336 N N . VAL A 1 564 ? 1.450 -4.461 22.676 1.00 96.88 564 VAL A N 1
ATOM 4337 C CA . VAL A 1 564 ? 1.223 -3.301 23.543 1.00 96.88 564 VAL A CA 1
ATOM 4338 C C . VAL A 1 564 ? 0.813 -2.145 22.639 1.00 96.88 564 VAL A C 1
ATOM 4340 O O . VAL A 1 564 ? 1.546 -1.809 21.709 1.00 96.88 564 VAL A O 1
ATOM 4343 N N . LEU A 1 565 ? -0.379 -1.599 22.874 1.00 95.56 565 LEU A N 1
ATOM 4344 C CA . LEU A 1 565 ? -0.963 -0.505 22.103 1.00 95.56 565 LEU A CA 1
ATOM 4345 C C . LEU A 1 565 ? -1.021 0.735 22.996 1.00 95.56 565 LEU A C 1
ATOM 4347 O O . LEU A 1 565 ? -1.804 0.760 23.943 1.00 95.56 565 LEU A O 1
ATOM 4351 N N . ASP A 1 566 ? -0.216 1.741 22.668 1.00 94.25 566 ASP A N 1
ATOM 4352 C CA . ASP A 1 566 ? -0.181 3.019 23.373 1.00 94.25 566 ASP A CA 1
ATOM 4353 C C . ASP A 1 566 ? -0.917 4.064 22.537 1.00 94.25 566 ASP A C 1
ATOM 4355 O O . ASP A 1 566 ? -0.661 4.214 21.340 1.00 94.25 566 ASP A O 1
ATOM 4359 N N . VAL A 1 567 ? -1.85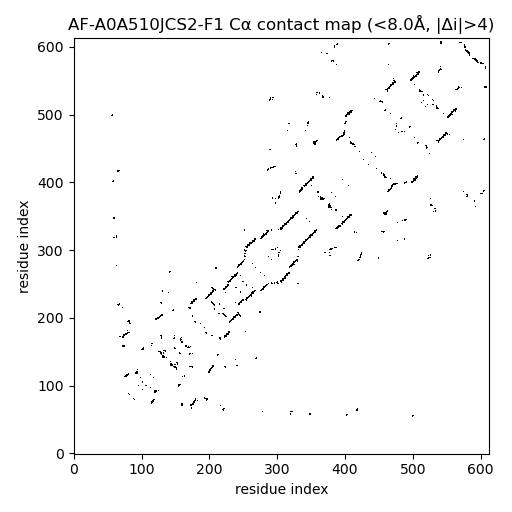4 4.778 23.157 1.00 91.62 567 VAL A N 1
ATOM 4360 C CA . VAL A 1 567 ? -2.794 5.655 22.450 1.00 91.62 567 VAL A CA 1
ATOM 4361 C C . VAL A 1 567 ? -2.806 7.032 23.093 1.00 91.62 567 VAL A C 1
ATOM 4363 O O . VAL A 1 567 ? -2.951 7.136 24.308 1.00 91.62 567 VAL A O 1
ATOM 4366 N N . ALA A 1 568 ? -2.690 8.074 22.267 1.00 84.62 568 ALA A N 1
ATOM 4367 C CA . ALA A 1 568 ? -2.722 9.483 22.652 1.00 84.62 568 ALA A CA 1
ATOM 4368 C C . ALA A 1 568 ? -1.797 9.799 23.843 1.00 84.62 568 ALA A C 1
ATOM 4370 O O . ALA A 1 568 ? -2.162 10.522 24.770 1.00 84.62 568 ALA A O 1
ATOM 4371 N N . MET A 1 569 ? -0.589 9.227 23.824 1.00 84.00 569 MET A N 1
ATOM 4372 C CA . MET A 1 569 ? 0.410 9.456 24.864 1.00 84.00 569 MET A CA 1
ATOM 4373 C C . MET A 1 569 ? 0.789 10.944 24.927 1.00 84.00 569 MET A C 1
ATOM 4375 O O . MET A 1 569 ? 0.948 11.571 23.880 1.00 84.00 569 MET A O 1
ATOM 4379 N N . PRO A 1 570 ? 1.014 11.517 26.126 1.00 78.25 570 PRO A N 1
ATOM 4380 C CA . PRO A 1 570 ? 1.348 12.938 26.282 1.00 78.25 570 PRO A CA 1
ATOM 4381 C C . PRO A 1 570 ? 2.707 13.313 25.669 1.00 78.25 570 PRO A C 1
ATOM 4383 O O . PRO A 1 570 ? 3.000 14.490 25.465 1.00 78.25 570 PRO A O 1
ATOM 4386 N N . THR A 1 571 ? 3.542 12.315 25.381 1.00 79.56 571 THR A N 1
ATOM 4387 C CA . THR A 1 571 ? 4.844 12.456 24.733 1.00 79.56 571 THR A CA 1
ATOM 4388 C C . THR A 1 571 ? 4.948 11.481 23.572 1.00 79.56 571 THR A C 1
ATOM 4390 O O . THR A 1 571 ? 4.511 10.336 23.686 1.00 79.56 571 THR A O 1
ATOM 4393 N N . ASN A 1 572 ? 5.583 11.915 22.488 1.00 75.88 572 ASN A N 1
ATOM 4394 C CA . ASN A 1 572 ? 5.883 11.071 21.343 1.00 75.88 572 ASN A CA 1
ATOM 4395 C C . ASN A 1 572 ? 7.251 10.397 21.541 1.00 75.88 572 ASN A C 1
ATOM 4397 O O . ASN A 1 572 ? 8.194 11.047 21.991 1.00 75.88 572 ASN A O 1
ATOM 4401 N N . LEU A 1 573 ? 7.359 9.105 21.217 1.00 81.06 573 LEU A N 1
ATOM 4402 C CA . LEU A 1 573 ? 8.645 8.392 21.190 1.00 81.06 573 LEU A CA 1
ATOM 4403 C C . LEU A 1 573 ? 9.464 8.715 19.930 1.00 81.06 573 LEU A C 1
ATOM 4405 O O . LEU A 1 573 ? 10.650 8.397 19.863 1.00 81.06 573 LEU A O 1
ATOM 4409 N N . HIS A 1 574 ? 8.837 9.350 18.942 1.00 85.12 574 HIS A N 1
ATOM 4410 C CA . HIS A 1 574 ? 9.466 9.808 17.714 1.00 85.12 574 HIS A CA 1
ATOM 4411 C C . HIS A 1 574 ? 9.853 11.288 17.808 1.00 85.12 574 HIS A C 1
ATOM 4413 O O . HIS A 1 574 ? 9.262 12.070 18.557 1.00 85.12 574 HIS A O 1
ATOM 4419 N N . THR A 1 575 ? 10.880 11.667 17.049 1.00 82.06 575 THR A N 1
ATOM 4420 C CA . THR A 1 575 ? 11.435 13.022 17.054 1.00 82.06 575 THR A CA 1
ATOM 4421 C C . THR A 1 575 ? 10.947 13.835 15.859 1.00 82.06 575 THR A C 1
ATOM 4423 O O . THR A 1 575 ? 10.947 13.349 14.730 1.00 82.06 575 THR A O 1
ATOM 4426 N N . GLU A 1 576 ? 10.605 15.103 16.101 1.00 83.81 576 GLU A N 1
ATOM 4427 C CA . GLU A 1 576 ? 10.386 16.102 15.044 1.00 83.81 576 GLU A CA 1
ATOM 4428 C C . GLU A 1 576 ? 11.707 16.671 14.502 1.00 83.81 576 GLU A C 1
ATOM 4430 O O . GLU A 1 576 ? 11.718 17.531 13.619 1.00 83.81 576 GLU A O 1
ATOM 4435 N N . GLU A 1 577 ? 12.837 16.296 15.099 1.00 86.38 577 GLU A N 1
ATOM 4436 C CA . GLU A 1 577 ? 14.147 16.801 14.720 1.00 86.38 577 GLU A CA 1
ATOM 4437 C C . GLU A 1 577 ? 14.575 16.279 13.355 1.00 86.38 577 GLU A C 1
ATOM 4439 O O . GLU A 1 577 ? 14.496 15.088 13.058 1.00 86.38 577 GLU A O 1
ATOM 4444 N N . VAL A 1 578 ? 15.112 17.187 12.546 1.00 85.19 578 VAL A N 1
ATOM 4445 C CA . VAL A 1 578 ? 15.772 16.858 11.288 1.00 85.19 578 VAL A CA 1
ATOM 4446 C C . VAL A 1 578 ? 17.274 16.971 11.499 1.00 85.19 578 VAL A C 1
ATOM 4448 O O . VAL A 1 578 ? 17.760 17.952 12.067 1.00 85.19 578 VAL A O 1
ATOM 4451 N N . TYR A 1 579 ? 18.012 15.969 11.029 1.00 82.38 579 TYR A N 1
ATOM 4452 C CA . TYR A 1 579 ? 19.465 15.952 11.121 1.00 82.38 579 TYR A CA 1
ATOM 4453 C C . TYR A 1 579 ? 20.088 16.212 9.756 1.00 82.38 579 TYR A C 1
ATOM 4455 O O . TYR A 1 579 ? 19.704 15.601 8.763 1.00 82.38 579 TYR A O 1
ATOM 4463 N N . ASP A 1 580 ? 21.076 17.095 9.747 1.00 75.38 580 ASP A N 1
ATOM 4464 C CA . ASP A 1 580 ? 21.957 17.372 8.623 1.00 75.38 580 ASP A CA 1
ATOM 4465 C C . ASP A 1 580 ? 23.308 16.673 8.830 1.00 75.38 580 ASP A C 1
ATOM 4467 O O . ASP A 1 580 ? 23.718 16.393 9.960 1.00 75.38 580 ASP A O 1
ATOM 4471 N N . MET A 1 581 ? 24.016 16.404 7.740 1.00 75.12 581 MET A N 1
ATOM 4472 C CA . MET A 1 581 ? 25.354 15.822 7.762 1.00 75.12 581 MET A CA 1
ATOM 4473 C C . MET A 1 581 ? 26.372 16.926 7.488 1.00 75.12 581 MET A C 1
ATOM 4475 O O . MET A 1 581 ? 26.622 17.287 6.339 1.00 75.12 581 MET A O 1
ATOM 4479 N N . LYS A 1 582 ? 26.968 17.472 8.553 1.00 76.25 582 LYS A N 1
ATOM 4480 C CA . LYS A 1 582 ? 27.923 18.592 8.468 1.00 76.25 582 LYS A CA 1
ATOM 4481 C C . LYS A 1 582 ? 29.359 18.119 8.669 1.00 76.25 582 LYS A C 1
ATOM 4483 O O . LYS A 1 582 ? 29.539 17.167 9.422 1.00 76.25 582 LYS A O 1
ATOM 4488 N N . PRO A 1 583 ? 30.375 18.776 8.079 1.00 79.00 583 PRO A N 1
ATOM 4489 C CA . PRO A 1 583 ? 31.771 18.435 8.336 1.00 79.00 583 PRO A CA 1
ATOM 4490 C C . PRO A 1 583 ? 32.082 18.439 9.832 1.00 79.00 583 PRO A C 1
ATOM 4492 O O . PRO A 1 583 ? 31.727 19.385 10.539 1.00 79.00 583 PRO A O 1
ATOM 4495 N N . ASP A 1 584 ? 32.755 17.395 10.305 1.00 79.31 584 ASP A N 1
ATOM 4496 C CA . ASP A 1 584 ? 33.252 17.310 11.671 1.00 79.31 584 ASP A CA 1
ATOM 4497 C C . ASP A 1 584 ? 34.314 18.407 11.875 1.00 79.31 584 ASP A C 1
ATOM 4499 O O . ASP A 1 584 ? 35.326 18.421 11.162 1.00 79.31 584 ASP A O 1
ATOM 4503 N N . PRO A 1 585 ? 34.134 19.326 12.843 1.00 81.25 585 PRO A N 1
ATOM 4504 C CA . PRO A 1 585 ? 35.125 20.358 13.142 1.00 81.25 585 PRO A CA 1
ATOM 4505 C C . PRO A 1 585 ? 36.511 19.798 13.497 1.00 81.25 585 PRO A C 1
ATOM 4507 O O . PRO A 1 585 ? 37.515 20.473 13.273 1.00 81.25 585 PRO A O 1
ATOM 4510 N N . ALA A 1 586 ? 36.577 18.582 14.050 1.00 85.44 586 ALA A N 1
ATOM 4511 C CA . ALA A 1 586 ? 37.819 17.901 14.408 1.00 85.44 586 ALA A CA 1
ATOM 4512 C C . ALA A 1 586 ? 38.389 17.049 13.260 1.00 85.44 586 ALA A C 1
ATOM 4514 O O . ALA A 1 586 ? 39.591 16.774 13.235 1.00 85.44 586 ALA A O 1
ATOM 4515 N N . GLN A 1 587 ? 37.548 16.621 12.316 1.00 81.19 587 GLN A N 1
ATOM 4516 C CA . GLN A 1 587 ? 37.919 15.746 11.203 1.00 81.19 587 GLN A CA 1
ATOM 4517 C C . GLN A 1 587 ? 37.173 16.163 9.936 1.00 81.19 587 GLN A C 1
ATOM 4519 O O . GLN A 1 587 ? 36.258 15.485 9.495 1.00 81.19 587 GLN A O 1
ATOM 4524 N N . THR A 1 588 ? 37.591 17.257 9.301 1.00 73.69 588 THR A N 1
ATOM 4525 C CA . THR A 1 588 ? 36.866 17.882 8.174 1.00 73.69 588 THR A CA 1
ATOM 4526 C C . THR A 1 588 ? 36.642 16.987 6.944 1.00 73.69 588 THR A C 1
ATOM 4528 O O . THR A 1 588 ? 35.887 17.356 6.049 1.00 73.69 588 THR A O 1
ATOM 4531 N N . TRP A 1 589 ? 37.286 15.817 6.884 1.00 71.00 589 TRP A N 1
ATOM 4532 C CA . TRP A 1 589 ? 37.072 14.777 5.873 1.00 71.00 589 TRP A CA 1
ATOM 4533 C C . TRP A 1 589 ? 35.884 13.847 6.178 1.00 71.00 589 TRP A C 1
ATOM 4535 O O . TRP A 1 589 ? 35.506 13.040 5.328 1.00 71.00 589 TRP A O 1
ATOM 4545 N N . LYS A 1 590 ? 35.306 13.949 7.376 1.00 71.81 590 LYS A N 1
ATOM 4546 C CA . LYS A 1 590 ? 34.164 13.184 7.865 1.00 71.81 590 LYS A CA 1
ATOM 4547 C C . LYS A 1 590 ? 32.992 14.133 8.112 1.00 71.81 590 LYS A C 1
ATOM 4549 O O . LYS A 1 590 ? 33.193 15.238 8.605 1.00 71.81 590 LYS A O 1
ATOM 4554 N N . ASN A 1 591 ? 31.774 13.699 7.802 1.00 75.50 591 ASN A N 1
ATOM 4555 C CA . ASN A 1 591 ? 30.562 14.415 8.199 1.00 75.50 591 ASN A CA 1
ATOM 4556 C C . ASN A 1 591 ? 29.978 13.801 9.476 1.00 75.50 591 ASN A C 1
ATOM 4558 O O . ASN A 1 591 ? 30.166 12.621 9.722 1.00 75.50 591 ASN 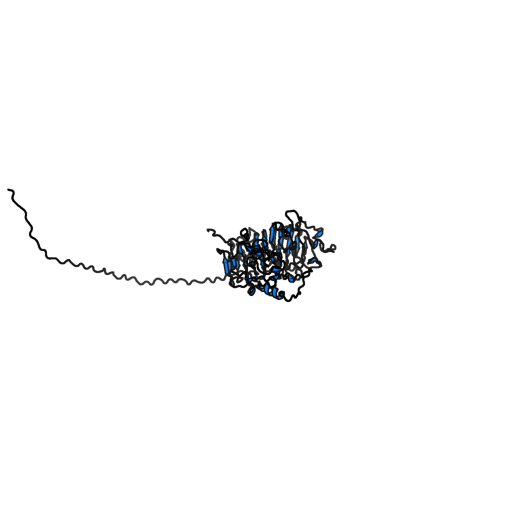A O 1
ATOM 4562 N N . ILE A 1 592 ? 29.275 14.579 10.292 1.00 76.62 592 ILE A N 1
ATOM 4563 C CA . ILE A 1 592 ? 28.609 14.123 11.515 1.00 76.62 592 ILE A CA 1
ATOM 4564 C C . ILE A 1 592 ? 27.137 14.523 11.505 1.00 76.62 592 ILE A C 1
ATOM 4566 O O . ILE A 1 592 ? 26.767 15.619 11.066 1.00 76.62 592 ILE A O 1
ATOM 4570 N N . LYS A 1 593 ? 26.304 13.626 12.041 1.00 82.62 593 LYS A N 1
ATOM 4571 C CA . LYS A 1 593 ? 24.877 13.853 12.278 1.00 82.62 593 LYS A CA 1
ATOM 4572 C C . LYS A 1 593 ? 24.708 15.036 13.232 1.00 82.62 593 LYS A C 1
ATOM 4574 O O . LYS A 1 593 ? 25.040 14.944 14.411 1.00 82.62 593 LYS A O 1
ATOM 4579 N N . THR A 1 594 ? 24.202 16.146 12.712 1.00 80.62 594 THR A N 1
ATOM 4580 C CA . THR A 1 594 ? 24.041 17.410 13.435 1.00 80.62 594 THR A CA 1
ATOM 4581 C C . THR A 1 594 ? 22.593 17.859 13.345 1.00 80.62 594 THR A C 1
ATOM 4583 O O . THR A 1 594 ? 22.025 17.893 12.259 1.00 80.62 594 THR A O 1
ATOM 4586 N N . LEU A 1 595 ? 21.984 18.230 14.471 1.00 84.81 595 LEU A N 1
ATOM 4587 C CA . LEU A 1 595 ? 20.637 18.803 14.475 1.00 84.81 595 LEU A CA 1
ATOM 4588 C C . LEU A 1 595 ? 20.594 20.074 13.608 1.00 84.81 595 LEU A C 1
ATOM 4590 O O . LEU A 1 595 ? 21.425 20.970 13.787 1.00 84.81 595 LEU A O 1
ATOM 4594 N N . ASP A 1 596 ? 19.619 20.178 12.704 1.00 83.62 596 ASP A N 1
ATOM 4595 C CA . ASP A 1 596 ? 19.286 21.444 12.048 1.00 83.62 596 ASP A CA 1
ATOM 4596 C C . ASP A 1 596 ? 18.175 22.152 12.848 1.00 83.62 596 ASP A C 1
ATOM 4598 O O . ASP A 1 596 ? 17.006 21.778 12.737 1.00 83.62 596 ASP A O 1
ATOM 4602 N N . PRO A 1 597 ? 18.491 23.184 13.656 1.00 83.75 597 PRO A N 1
ATOM 4603 C CA . PRO A 1 597 ? 17.493 23.854 14.491 1.00 83.75 597 PRO A CA 1
ATOM 4604 C C . PRO A 1 597 ? 16.456 24.642 13.677 1.00 83.75 597 PRO A C 1
ATOM 4606 O O . PRO A 1 597 ? 15.427 25.034 14.226 1.00 83.75 597 PRO A O 1
ATOM 4609 N N . ASN A 1 598 ? 16.706 24.882 12.385 1.00 85.44 598 ASN A N 1
ATOM 4610 C CA . ASN A 1 598 ? 15.804 25.634 11.512 1.00 85.44 598 ASN A CA 1
ATOM 4611 C C . ASN A 1 598 ? 14.812 24.732 10.766 1.00 85.44 598 ASN A C 1
ATOM 4613 O O . ASN A 1 598 ? 13.961 25.239 10.029 1.00 85.44 598 ASN A O 1
ATOM 4617 N N . LYS A 1 599 ? 14.917 23.407 10.923 1.00 85.44 599 LYS A N 1
ATOM 4618 C CA . LYS A 1 599 ? 14.057 22.432 10.252 1.00 85.44 599 LYS A CA 1
ATOM 4619 C C . LYS A 1 599 ? 13.400 21.492 11.250 1.00 85.44 599 LYS A C 1
ATOM 4621 O O . LYS A 1 599 ? 13.955 21.140 12.286 1.00 85.44 599 LYS A O 1
ATOM 4626 N N . LYS A 1 600 ? 12.183 21.091 10.902 1.00 87.19 600 LYS A N 1
ATOM 4627 C CA . LYS A 1 600 ? 11.377 20.122 11.635 1.00 87.19 600 LYS A CA 1
ATOM 4628 C C . LYS A 1 600 ? 10.715 19.181 10.647 1.00 87.19 600 LYS A C 1
ATOM 4630 O O . LYS A 1 600 ? 10.377 19.599 9.534 1.00 87.19 600 LYS A O 1
ATOM 4635 N N . ASP A 1 601 ? 10.523 17.940 11.066 1.00 88.62 601 ASP A N 1
ATOM 4636 C CA . ASP A 1 601 ? 9.759 16.964 10.311 1.00 88.62 601 ASP A CA 1
ATOM 4637 C C . ASP A 1 601 ? 8.291 17.403 10.278 1.00 88.62 601 ASP A C 1
ATOM 4639 O O . ASP A 1 601 ? 7.544 17.288 11.251 1.00 88.62 601 ASP A O 1
ATOM 4643 N N . LYS A 1 602 ? 7.872 17.945 9.132 1.00 84.69 602 LYS A N 1
ATOM 4644 C CA . LYS A 1 602 ? 6.513 18.470 8.927 1.00 84.69 602 LYS A CA 1
ATOM 4645 C C . LYS A 1 602 ? 5.455 17.374 8.837 1.00 84.69 602 LYS A C 1
ATOM 4647 O O . LYS A 1 602 ? 4.269 17.686 8.762 1.00 84.69 602 LYS A O 1
ATOM 4652 N N . THR A 1 603 ? 5.875 16.116 8.754 1.00 84.56 603 THR A N 1
ATOM 4653 C CA . THR A 1 603 ? 4.969 14.975 8.631 1.00 84.56 603 THR A CA 1
ATOM 4654 C C . THR A 1 603 ? 4.595 14.386 9.984 1.00 84.56 603 THR A C 1
ATOM 4656 O O . THR A 1 603 ? 3.682 13.557 10.006 1.00 84.56 603 THR A O 1
ATOM 4659 N N . THR A 1 604 ? 5.246 14.858 11.057 1.00 85.50 604 THR A N 1
ATOM 4660 C CA . THR A 1 604 ? 4.999 14.432 12.433 1.00 85.50 604 THR A CA 1
ATOM 4661 C C . THR A 1 604 ? 3.512 14.500 12.750 1.00 85.50 604 THR A C 1
ATOM 4663 O O . THR A 1 604 ? 2.856 15.518 12.501 1.00 85.50 604 THR A O 1
ATOM 4666 N N . VAL A 1 605 ? 2.967 13.419 13.297 1.00 85.94 605 VAL A N 1
ATOM 4667 C CA . VAL A 1 605 ? 1.591 13.378 13.775 1.00 85.94 605 VAL A CA 1
ATOM 4668 C C . VAL A 1 605 ? 1.493 14.168 15.081 1.00 85.94 605 VAL A C 1
ATOM 4670 O O . VAL A 1 605 ? 2.127 13.794 16.072 1.00 85.94 605 VAL A O 1
ATOM 4673 N N . PRO A 1 606 ? 0.677 15.236 15.130 1.00 80.19 606 PRO A N 1
ATOM 4674 C CA . PRO A 1 606 ? 0.455 15.958 16.369 1.00 80.19 606 PRO A CA 1
ATOM 4675 C C . PRO A 1 606 ? -0.148 15.034 17.425 1.00 80.19 606 PRO A C 1
ATOM 4677 O O . PRO A 1 606 ? -1.078 14.281 17.140 1.00 80.19 606 PRO A O 1
ATOM 4680 N N . ILE A 1 607 ? 0.343 15.142 18.655 1.00 80.25 607 ILE A N 1
ATOM 4681 C CA . ILE A 1 607 ? -0.315 14.535 19.811 1.00 80.25 607 ILE A CA 1
ATOM 4682 C C . ILE A 1 607 ? -1.646 15.259 20.026 1.00 80.25 607 ILE A C 1
ATOM 4684 O O . ILE A 1 607 ? -1.708 16.493 19.949 1.00 80.25 607 ILE A O 1
ATOM 4688 N N . MET A 1 608 ? -2.704 14.499 20.305 1.00 67.44 608 MET A N 1
ATOM 4689 C CA . MET A 1 608 ? -4.002 15.054 20.678 1.00 67.44 608 MET A CA 1
ATOM 4690 C C . MET A 1 608 ? -3.829 16.003 21.880 1.00 67.44 608 MET A C 1
ATOM 4692 O O . MET A 1 608 ? -3.470 15.582 22.977 1.00 67.44 608 MET A O 1
ATOM 4696 N N . LYS A 1 609 ? -4.044 17.308 21.676 1.00 58.34 609 LYS A N 1
ATOM 4697 C CA . LYS A 1 609 ? -4.140 18.274 22.781 1.00 58.34 609 LYS A CA 1
ATOM 4698 C C . LYS A 1 609 ? -5.544 18.173 23.357 1.00 58.34 609 LYS A C 1
ATOM 4700 O O . LYS A 1 609 ? -6.482 18.104 22.566 1.00 58.34 609 LYS A O 1
ATOM 4705 N N . GLU A 1 610 ? -5.667 18.165 24.687 1.00 52.22 610 GLU A N 1
ATOM 4706 C CA . GLU A 1 610 ? -6.949 18.110 25.404 1.00 52.22 610 GLU A CA 1
ATOM 4707 C C . GLU A 1 610 ? -7.996 18.987 24.702 1.00 52.22 610 GLU A C 1
ATOM 4709 O O . GLU A 1 610 ? -7.926 20.217 24.725 1.00 52.22 610 GLU A O 1
ATOM 4714 N N . GLN A 1 611 ? -8.955 18.353 24.028 1.00 46.56 611 GLN A N 1
ATOM 4715 C CA . GLN A 1 611 ? -10.184 19.030 23.658 1.00 46.56 611 GLN A CA 1
ATOM 4716 C C . GLN A 1 611 ? -11.037 19.013 24.920 1.00 46.56 611 GLN A C 1
ATOM 4718 O O . GLN A 1 611 ? -11.413 17.944 25.395 1.00 46.56 611 GLN A O 1
ATOM 4723 N N . HIS A 1 612 ? -11.277 20.187 25.507 1.00 37.09 612 HIS A N 1
ATOM 4724 C CA . HIS A 1 612 ? -12.284 20.322 26.551 1.00 37.09 612 HIS A CA 1
ATOM 4725 C C . HIS A 1 612 ? -13.619 19.842 25.968 1.00 37.09 612 HIS A C 1
ATOM 4727 O O . HIS A 1 612 ? -14.124 20.450 25.023 1.00 37.09 612 HIS A O 1
ATOM 4733 N N . LEU A 1 613 ? -14.093 18.701 26.479 1.00 34.75 613 LEU A N 1
ATOM 4734 C CA . LEU A 1 613 ? -15.382 18.087 26.155 1.00 34.75 613 LEU A CA 1
ATOM 4735 C C . LEU A 1 613 ? -16.552 19.031 26.439 1.00 34.75 613 LEU A C 1
ATOM 4737 O O . LEU A 1 613 ? -16.490 19.751 27.464 1.00 34.75 613 LEU A O 1
#

Sequence (613 aa):
MKVDASIRPKSVELDPVPAPTVSIATPSLDPLNIPDMDPPSLNVPEPATPDFALDLPEPNTKPFADFLFDRGMVNSYGKTAHIDPDGYGAWKKFETSKHNIGSGDNKPSYVGEDTRPNYNDGDNHQFWSGFKPDANDNEGKNGTLVNESGIDQNTRGWRYSEGTLYRNVPRSLAVLYFNNSAVNNYVENGVKKNGFQVKNFRVYAAGNVGGIGKTNWNKDGVIGIHTVWDGTLNNIHGYLYGRAVFLSMETWHAGKLEFENTTADIVNLGNANAVPNENTIFYIYPATYETITTHNYWSGSSKQRGAFKGTVDANIISNKNSVYSTYGAQGSFDIDSKGTYKLEGSGNLVYSGLGYTPNYQNLIGEGTSDVSGDDGRIVDRTLEGMTPSIKLTKAPESYGDENVILLFNNRITLDPVNTYDAPRQMIGQNNHGWRPGGSSSTIGNPATRKANWQKSGVGIYQGEIRANAIIGNKLAIDNNATEQTALGDSKGDKKYVENNIGIFARSGQRVGIVPSEDLGAKDEMAGVVFDKDPVHSLQVNDVNIHFGKYSKNGIMMVSQKGTVLDVAMPTNLHTEEVYDMKPDPAQTWKNIKTLDPNKKDKTTVPIMKEQHL

Nearest PDB structures (foldseek):
  4xot-assembly1_A  TM=2.548E-01  e=5.981E-01  Enterobacteria phage HK620
  6gvp-assembly1_A  TM=2.890E-01  e=1.703E+00  Enterobacteria phage HK620
  4xmy-assembly1_A  TM=2.550E-01  e=1.263E+00  Enterobacteria phage HK620